Protein AF-0000000084685408 (afdb_homodimer)

Foldseek 3Di:
DFDQQAEALAFPPQCLVVLLVQQCPDPQAAEFPPAALVCLFDPVNVVVDSVVVSVSCVPPDPNRNYYHYHNSLQQPPNRPRRLVSCVVRPPAHQYEYEAELLLVQLLSVVVVCVLVVNDDDASQVCVVVPVSSQRSSLVLVRCVVVCVRRNLLRYHYAYSLQCVQPVLVVSVVVCVSSPNDDHGDGDDPPPPCVVPPPVPDCDVCVCVVVVPVVVVCCCCVPVPPVNVVVVCCVSPPVDRRDHDPVVVVVSQVVNQVSCVSVCVSPVWRDGSVCHSVGRNVD/DFDQQAEALAFPPQCLVVLLVQQCPDPQAAEFPPAALVCLFDPVNVVVDPVVVSVSCVPPDPNRNYYHYHNSLQQPPNRPRRLVSCVVRPPAHQYEYEAELLVVQLLSVVVVCVLVVNDVDASQVCVVVPVSSQRSSLVLVRCVVVCVRRNLLRYHYAYSLQCVQPVLVVSVVVCVSSPNDDHGDGDDPPPPCVVPPPVPPCDVCNCVVVVPVVVVCCCCPPCPPVNVVVVCCVSPPVDRRDHDPVVVVVSQVVNQVSCVSVCVSPVWRDGSVCHSVGRNVD

Organism: NCBI:txid1198232

Structure (mmCIF, N/CA/C/O backbone):
data_AF-0000000084685408-model_v1
#
loop_
_entity.id
_entity.type
_entity.pdbx_description
1 polymer Sulfotransferase
#
loop_
_atom_site.group_PDB
_atom_site.id
_atom_site.type_symbol
_atom_site.label_atom_id
_atom_site.label_alt_id
_atom_site.label_comp_id
_atom_site.label_asym_id
_atom_site.label_entity_id
_atom_site.label_seq_id
_atom_site.pdbx_PDB_ins_code
_atom_site.Cartn_x
_atom_site.Cartn_y
_atom_site.Cartn_z
_atom_site.occupancy
_atom_site.B_iso_or_equiv
_atom_site.auth_seq_id
_atom_site.auth_comp_id
_atom_site.auth_asym_id
_atom_site.auth_atom_id
_atom_site.pdbx_PDB_model_num
ATOM 1 N N . MET A 1 1 ? 19.922 28.922 11.461 1 48.78 1 MET A N 1
ATOM 2 C CA . MET A 1 1 ? 18.625 28.844 10.797 1 48.78 1 MET A CA 1
ATOM 3 C C . MET A 1 1 ? 17.703 27.875 11.531 1 48.78 1 MET A C 1
ATOM 5 O O . MET A 1 1 ? 18.141 26.828 12.008 1 48.78 1 MET A O 1
ATOM 9 N N . THR A 1 2 ? 16.547 28.453 11.984 1 66.81 2 THR A N 1
ATOM 10 C CA . THR A 1 2 ? 15.703 27.75 12.953 1 66.81 2 THR A CA 1
ATOM 11 C C . THR A 1 2 ? 15.07 26.516 12.32 1 66.81 2 THR A C 1
ATOM 13 O O . THR A 1 2 ? 14.594 26.562 11.18 1 66.81 2 THR A O 1
ATOM 16 N N . LYS A 1 3 ? 15.539 25.391 12.789 1 81.12 3 LYS A N 1
ATOM 17 C CA . LYS A 1 3 ? 14.922 24.125 12.422 1 81.12 3 LYS A CA 1
ATOM 18 C C . LYS A 1 3 ? 13.461 24.078 12.867 1 81.12 3 LYS A C 1
ATOM 20 O O . LYS A 1 3 ? 13.078 24.75 13.828 1 81.12 3 LYS A O 1
ATOM 25 N N . PRO A 1 4 ? 12.602 23.453 12.008 1 95 4 PRO A N 1
ATOM 26 C CA . PRO A 1 4 ? 12.867 22.562 10.875 1 95 4 PRO A CA 1
ATOM 27 C C . PRO A 1 4 ? 12.914 23.312 9.547 1 95 4 PRO A C 1
ATOM 29 O O . PRO A 1 4 ? 12.453 24.453 9.461 1 95 4 PRO A O 1
ATOM 32 N N . ASP A 1 5 ? 13.547 22.672 8.5 1 95.62 5 ASP A N 1
ATOM 33 C CA . ASP A 1 5 ? 13.562 23.203 7.145 1 95.62 5 ASP A CA 1
ATOM 34 C C . ASP A 1 5 ? 12.219 23 6.453 1 95.62 5 ASP A C 1
ATOM 36 O O . ASP A 1 5 ? 11.828 23.781 5.59 1 95.62 5 ASP A O 1
ATOM 40 N N . PHE A 1 6 ? 11.625 21.953 6.812 1 97.88 6 PHE A N 1
ATOM 41 C CA . PHE A 1 6 ? 10.312 21.672 6.246 1 97.88 6 PHE A CA 1
ATOM 42 C C . PHE A 1 6 ? 9.461 20.875 7.223 1 97.88 6 PHE A C 1
ATOM 44 O O . PHE A 1 6 ? 9.977 20.297 8.18 1 97.88 6 PHE A O 1
ATOM 51 N N . ILE A 1 7 ? 8.102 20.906 6.992 1 98.19 7 ILE A N 1
ATOM 52 C CA . ILE A 1 7 ? 7.156 20.188 7.844 1 98.19 7 ILE A CA 1
ATOM 53 C C . ILE A 1 7 ? 6.102 19.5 6.984 1 98.19 7 ILE A C 1
ATOM 55 O O . ILE A 1 7 ? 5.496 20.125 6.109 1 98.19 7 ILE A O 1
ATOM 59 N N . ILE A 1 8 ? 5.969 18.219 7.234 1 98.5 8 ILE A N 1
ATOM 60 C CA . ILE A 1 8 ? 4.797 17.531 6.719 1 98.5 8 ILE A CA 1
ATOM 61 C C . ILE A 1 8 ? 3.607 17.766 7.645 1 98.5 8 ILE A C 1
ATOM 63 O O . ILE A 1 8 ? 3.475 17.094 8.672 1 98.5 8 ILE A O 1
ATOM 67 N N . ILE A 1 9 ? 2.764 18.641 7.273 1 98.25 9 ILE A N 1
ATOM 68 C CA . ILE A 1 9 ? 1.59 18.953 8.078 1 98.25 9 ILE A CA 1
ATOM 69 C C . ILE A 1 9 ? 0.436 18.031 7.691 1 98.25 9 ILE A C 1
ATOM 71 O O . ILE A 1 9 ? -0.502 17.844 8.469 1 98.25 9 ILE A O 1
ATOM 75 N N . GLY A 1 10 ? 0.555 17.312 6.641 1 94.56 10 GLY A N 1
ATOM 76 C CA . GLY A 1 10 ? -0.332 16.375 5.973 1 94.56 10 GLY A CA 1
ATOM 77 C C . GLY A 1 10 ? -1.594 16.078 6.766 1 94.56 10 GLY A C 1
ATOM 78 O O . GLY A 1 10 ? -1.574 16.078 7.996 1 94.56 10 GLY A O 1
ATOM 79 N N . ALA A 1 11 ? -2.691 15.82 6.113 1 96.88 11 ALA A N 1
ATOM 80 C CA . ALA A 1 11 ? -3.92 15.352 6.746 1 96.88 11 ALA A CA 1
ATOM 81 C C . ALA A 1 11 ? -3.717 13.984 7.395 1 96.88 11 ALA A C 1
ATOM 83 O O . ALA A 1 11 ? -2.996 13.141 6.863 1 96.88 11 ALA A O 1
ATOM 84 N N . MET A 1 12 ? -4.328 13.82 8.617 1 95.44 12 MET A N 1
ATOM 85 C CA . MET A 1 12 ? -4.27 12.5 9.242 1 95.44 12 MET A CA 1
ATOM 86 C C . MET A 1 12 ? -4.859 11.438 8.328 1 95.44 12 MET A C 1
ATOM 88 O O . MET A 1 12 ? -5.766 11.719 7.539 1 95.44 12 MET A O 1
ATOM 92 N N . LYS A 1 13 ? -4.285 10.258 8.352 1 94.31 13 LYS A N 1
ATOM 93 C CA . LYS A 1 13 ? -4.723 9.062 7.625 1 94.31 13 LYS A CA 1
ATOM 94 C C . LYS A 1 13 ? -4.555 9.242 6.121 1 94.31 13 LYS A C 1
ATOM 96 O O . LYS A 1 13 ? -5.352 8.727 5.336 1 94.31 13 LYS A O 1
ATOM 101 N N . SER A 1 14 ? -3.596 9.984 5.68 1 95.56 14 SER A N 1
ATOM 102 C CA . SER A 1 14 ? -3.352 10.242 4.262 1 95.56 14 SER A CA 1
ATOM 103 C C . SER A 1 14 ? -1.945 9.82 3.857 1 95.56 14 SER A C 1
ATOM 105 O O . SER A 1 14 ? -1.301 10.484 3.043 1 95.56 14 SER A O 1
ATOM 107 N N . ALA A 1 15 ? -1.41 8.82 4.492 1 91.12 15 ALA A N 1
ATOM 108 C CA . ALA A 1 15 ? -0.127 8.211 4.148 1 91.12 15 ALA A CA 1
ATOM 109 C C . ALA A 1 15 ? 1.03 9.148 4.492 1 91.12 15 ALA A C 1
ATOM 111 O O . ALA A 1 15 ? 2.041 9.18 3.785 1 91.12 15 ALA A O 1
ATOM 112 N N . THR A 1 16 ? 0.883 9.922 5.453 1 94.56 16 THR A N 1
ATOM 113 C CA . THR A 1 16 ? 1.935 10.82 5.918 1 94.56 16 THR A CA 1
ATOM 114 C C . THR A 1 16 ? 3.115 10.031 6.473 1 94.56 16 THR A C 1
ATOM 116 O O . THR A 1 16 ? 4.27 10.422 6.293 1 94.56 16 THR A O 1
ATOM 119 N N . SER A 1 17 ? 2.812 8.898 7.094 1 92.31 17 SER A N 1
ATOM 120 C CA . SER A 1 17 ? 3.871 8.078 7.664 1 92.31 17 SER A CA 1
ATOM 121 C C . SER A 1 17 ? 4.746 7.469 6.57 1 92.31 17 SER A C 1
ATOM 123 O O . SER A 1 17 ? 5.965 7.363 6.734 1 92.31 17 SER A O 1
ATOM 125 N N . THR A 1 18 ? 4.062 7.137 5.523 1 90.75 18 THR A N 1
ATOM 126 C CA . THR A 1 18 ? 4.805 6.594 4.387 1 90.75 18 THR A CA 1
ATOM 127 C C . THR A 1 18 ? 5.773 7.633 3.832 1 90.75 18 THR A C 1
ATOM 129 O O . THR A 1 18 ? 6.953 7.34 3.625 1 90.75 18 THR A O 1
ATOM 132 N N . LEU A 1 19 ? 5.336 8.812 3.613 1 94.94 19 LEU A N 1
ATOM 133 C CA . LEU A 1 19 ? 6.188 9.867 3.082 1 94.94 19 LEU A CA 1
ATOM 134 C C . LEU A 1 19 ? 7.309 10.203 4.059 1 94.94 19 LEU A C 1
ATOM 136 O O . LEU A 1 19 ? 8.461 10.383 3.65 1 94.94 19 LEU A O 1
ATOM 140 N N . HIS A 1 20 ? 7.016 10.242 5.348 1 95.25 20 HIS A N 1
ATOM 141 C CA . HIS A 1 20 ? 8.016 10.477 6.387 1 95.25 20 HIS A CA 1
ATOM 142 C C . HIS A 1 20 ? 9.133 9.445 6.324 1 95.25 20 HIS A C 1
ATOM 144 O O . HIS A 1 20 ? 10.312 9.805 6.332 1 95.25 20 HIS A O 1
ATOM 150 N N . SER A 1 21 ? 8.727 8.227 6.254 1 91.81 21 SER A N 1
ATOM 151 C CA . SER A 1 21 ? 9.688 7.129 6.238 1 91.81 21 SER A CA 1
ATOM 152 C C . SER A 1 21 ? 10.555 7.172 4.984 1 91.81 21 SER A C 1
ATOM 154 O O . SER A 1 21 ? 11.766 6.922 5.047 1 91.81 21 SER A O 1
ATOM 156 N N . GLN A 1 22 ? 9.953 7.473 3.883 1 93.19 22 GLN A N 1
ATOM 157 C CA . GLN A 1 22 ? 10.688 7.527 2.623 1 93.19 22 GLN A CA 1
ATOM 158 C C . GLN A 1 22 ? 11.727 8.648 2.637 1 93.19 22 GLN A C 1
ATOM 160 O O . GLN A 1 22 ? 12.844 8.477 2.15 1 93.19 22 GLN A O 1
ATOM 165 N N . LEU A 1 23 ? 11.344 9.742 3.188 1 95.44 23 LEU A N 1
ATOM 166 C CA . LEU A 1 23 ? 12.273 10.859 3.285 1 95.44 23 LEU A CA 1
ATOM 167 C C . LEU A 1 23 ? 13.406 10.547 4.262 1 95.44 23 LEU A C 1
ATOM 169 O O . LEU A 1 23 ? 14.562 10.898 4.016 1 95.44 23 LEU A O 1
ATOM 173 N N . ALA A 1 24 ? 13.086 9.828 5.332 1 93 24 ALA A N 1
ATOM 174 C CA . ALA A 1 24 ? 14.07 9.453 6.344 1 93 24 ALA A CA 1
ATOM 175 C C . ALA A 1 24 ? 15.117 8.516 5.762 1 93 24 ALA A C 1
ATOM 177 O O . ALA A 1 24 ? 16.219 8.406 6.297 1 93 24 ALA A O 1
ATOM 178 N N . LEU A 1 25 ? 14.781 7.902 4.672 1 89.19 25 LEU A N 1
ATOM 179 C CA . LEU A 1 25 ? 15.68 6.93 4.055 1 89.19 25 LEU A CA 1
ATOM 180 C C . LEU A 1 25 ? 16.672 7.625 3.121 1 89.19 25 LEU A C 1
ATOM 182 O O . LEU A 1 25 ? 17.656 7.016 2.688 1 89.19 25 LEU A O 1
ATOM 186 N N . GLN A 1 26 ? 16.375 8.859 2.811 1 92.56 26 GLN A N 1
ATOM 187 C CA . GLN A 1 26 ? 17.25 9.586 1.896 1 92.56 26 GLN A CA 1
ATOM 188 C C . GLN A 1 26 ? 18.484 10.117 2.621 1 92.56 26 GLN A C 1
ATOM 190 O O . GLN A 1 26 ? 18.359 10.703 3.701 1 92.56 26 GLN A O 1
ATOM 195 N N . GLN A 1 27 ? 19.672 9.891 1.99 1 91.75 27 GLN A N 1
ATOM 196 C CA . GLN A 1 27 ? 20.891 10.469 2.559 1 91.75 27 GLN A CA 1
ATOM 197 C C . GLN A 1 27 ? 20.828 11.992 2.551 1 91.75 27 GLN A C 1
ATOM 199 O O . GLN A 1 27 ? 20.5 12.602 1.529 1 91.75 27 GLN A O 1
ATOM 204 N N . GLY A 1 28 ? 21.078 12.586 3.727 1 94.81 28 GLY A N 1
ATOM 205 C CA . GLY A 1 28 ? 21.109 14.039 3.789 1 94.81 28 GLY A CA 1
ATOM 206 C C . GLY A 1 28 ? 19.797 14.648 4.27 1 94.81 28 GLY A C 1
ATOM 207 O O . GLY A 1 28 ? 19.688 15.867 4.414 1 94.81 28 GLY A O 1
ATOM 208 N N . ILE A 1 29 ? 18.875 13.82 4.516 1 96.31 29 ILE A N 1
ATOM 209 C CA . ILE A 1 29 ? 17.609 14.281 5.102 1 96.31 29 ILE A CA 1
ATOM 210 C C . ILE A 1 29 ? 17.453 13.688 6.496 1 96.31 29 ILE A C 1
ATOM 212 O O . ILE A 1 29 ? 17.609 12.477 6.688 1 96.31 29 ILE A O 1
ATOM 216 N N . PHE A 1 30 ? 17.188 14.539 7.465 1 96.19 30 PHE A N 1
ATOM 217 C CA . PHE A 1 30 ? 16.938 14.117 8.836 1 96.19 30 PHE A CA 1
ATOM 218 C C . PHE A 1 30 ? 15.469 14.305 9.203 1 96.19 30 PHE A C 1
ATOM 220 O O . PHE A 1 30 ? 14.961 15.43 9.18 1 96.19 30 PHE A O 1
ATOM 227 N N . MET A 1 31 ? 14.828 13.227 9.461 1 95.75 31 MET A N 1
ATOM 228 C CA . MET A 1 31 ? 13.477 13.305 9.992 1 95.75 31 MET A CA 1
ATOM 229 C C . MET A 1 31 ? 13.469 13.086 11.5 1 95.75 31 MET A C 1
ATOM 231 O O . MET A 1 31 ? 14.008 12.094 11.992 1 95.75 31 MET A O 1
ATOM 235 N N . MET A 1 32 ? 12.844 13.977 12.141 1 90.56 32 MET A N 1
ATOM 236 C CA . MET A 1 32 ? 12.898 13.898 13.602 1 90.56 32 MET A CA 1
ATOM 237 C C . MET A 1 32 ? 12.164 12.672 14.109 1 90.56 32 MET A C 1
ATOM 239 O O . MET A 1 32 ? 11.273 12.148 13.438 1 90.56 32 MET A O 1
ATOM 243 N N . THR A 1 33 ? 12.594 12.188 15.227 1 84.19 33 THR A N 1
ATOM 244 C CA . THR A 1 33 ? 11.984 11.117 16.016 1 84.19 33 THR A CA 1
ATOM 245 C C . THR A 1 33 ? 11.719 11.578 17.438 1 84.19 33 THR A C 1
ATOM 247 O O . THR A 1 33 ? 12.523 12.305 18.031 1 84.19 33 THR A O 1
ATOM 250 N N . PRO A 1 34 ? 10.633 11.227 18 1 84.88 34 PRO A N 1
ATOM 251 C CA . PRO A 1 34 ? 9.477 10.516 17.438 1 84.88 34 PRO A CA 1
ATOM 252 C C . PRO A 1 34 ? 8.719 11.352 16.406 1 84.88 34 PRO A C 1
ATOM 254 O O . PRO A 1 34 ? 8.766 12.578 16.453 1 84.88 34 PRO A O 1
ATOM 257 N N . LYS A 1 35 ? 8.133 10.609 15.578 1 88.44 35 LYS A N 1
ATOM 258 C CA . LYS A 1 35 ? 7.227 11.305 14.672 1 88.44 35 LYS A CA 1
ATOM 259 C C . LYS A 1 35 ? 6.117 12.016 15.438 1 88.44 35 LYS A C 1
ATOM 261 O O . LYS A 1 35 ? 5.848 11.688 16.594 1 88.44 35 LYS A O 1
ATOM 266 N N . GLU A 1 36 ? 5.57 13.109 14.969 1 94.69 36 GLU A N 1
ATOM 267 C CA . GLU A 1 36 ? 4.414 13.852 15.469 1 94.69 36 GLU A CA 1
ATOM 268 C C . GLU A 1 36 ? 4.711 14.492 16.828 1 94.69 36 GLU A C 1
ATOM 270 O O . GLU A 1 36 ? 4.008 14.234 17.797 1 94.69 36 GLU A O 1
ATOM 275 N N . PRO A 1 37 ? 5.625 15.375 16.953 1 95.44 37 PRO A N 1
ATOM 276 C CA . PRO A 1 37 ? 5.816 16.125 18.188 1 95.44 37 PRO A CA 1
ATOM 277 C C . PRO A 1 37 ? 4.641 17.047 18.5 1 95.44 37 PRO A C 1
ATOM 279 O O . PRO A 1 37 ? 4.414 17.391 19.672 1 95.44 37 PRO A O 1
ATOM 282 N N . ASN A 1 38 ? 3.979 17.5 17.5 1 97.75 38 ASN A N 1
ATOM 283 C CA . ASN A 1 38 ? 2.801 18.359 17.656 1 97.75 38 ASN A CA 1
ATOM 284 C C . ASN A 1 38 ? 3.102 19.578 18.531 1 97.75 38 ASN A C 1
ATOM 286 O O . ASN A 1 38 ? 2.277 19.984 19.344 1 97.75 38 ASN A O 1
ATOM 290 N N . TYR A 1 39 ? 4.293 20.125 18.328 1 97.38 39 TYR A N 1
ATOM 291 C CA . TYR A 1 39 ? 4.758 21.234 19.156 1 97.38 39 TYR A CA 1
ATOM 292 C C . TYR A 1 39 ? 3.865 22.469 18.984 1 97.38 39 TYR A C 1
ATOM 294 O O . TYR A 1 39 ? 3.393 23.047 19.953 1 97.38 39 TYR A O 1
ATOM 302 N N . PHE A 1 40 ? 3.535 22.797 17.828 1 98.12 40 PHE A N 1
ATOM 303 C CA . PHE A 1 40 ? 2.855 24.062 17.562 1 98.12 40 PHE A CA 1
ATOM 304 C C . PHE A 1 40 ? 1.359 23.938 17.828 1 98.12 40 PHE A C 1
ATOM 306 O O . PHE A 1 40 ? 0.668 24.938 18 1 98.12 40 PHE A O 1
ATOM 313 N N . SER A 1 41 ? 0.874 22.703 17.828 1 98.56 41 SER A N 1
ATOM 314 C CA . SER A 1 41 ? -0.568 22.516 17.953 1 98.56 41 SER A CA 1
ATOM 315 C C . SER A 1 41 ? -0.972 22.297 19.406 1 98.56 41 SER A C 1
ATOM 317 O O . SER A 1 41 ? -1.914 22.906 19.906 1 98.56 41 SER A O 1
ATOM 319 N N . ASP A 1 42 ? -0.291 21.391 20.078 1 98.19 42 ASP A N 1
ATOM 320 C CA . ASP A 1 42 ? -0.726 20.938 21.391 1 98.19 42 ASP A CA 1
ATOM 321 C C . ASP A 1 42 ? -0.211 21.859 22.5 1 98.19 42 ASP A C 1
ATOM 323 O O . ASP A 1 42 ? 0.997 22.062 22.625 1 98.19 42 ASP A O 1
ATOM 327 N N . ASN A 1 43 ? -1.069 22.234 23.375 1 98 43 ASN A N 1
ATOM 328 C CA . ASN A 1 43 ? -0.714 23.141 24.453 1 98 43 ASN A CA 1
ATOM 329 C C . ASN A 1 43 ? 0.374 22.562 25.344 1 98 43 ASN A C 1
ATOM 331 O O . ASN A 1 43 ? 1.322 23.25 25.719 1 98 43 ASN A O 1
ATOM 335 N N . SER A 1 44 ? 0.184 21.344 25.656 1 97.5 44 SER A N 1
ATOM 336 C CA . SER A 1 44 ? 1.155 20.703 26.531 1 97.5 44 SER A CA 1
ATOM 337 C C . SER A 1 44 ? 2.537 20.656 25.891 1 97.5 44 SER A C 1
ATOM 339 O O . SER A 1 44 ? 3.545 20.906 26.562 1 97.5 44 SER A O 1
ATOM 341 N N . GLU A 1 45 ? 2.582 20.359 24.625 1 97.38 45 GLU A N 1
ATOM 342 C CA . GLU A 1 45 ? 3.852 20.281 23.922 1 97.38 45 GLU A CA 1
ATOM 343 C C . GLU A 1 45 ? 4.461 21.672 23.734 1 97.38 45 GLU A C 1
ATOM 345 O O . GLU A 1 45 ? 5.672 21.859 23.906 1 97.38 45 GLU A O 1
ATOM 350 N N . TYR A 1 46 ? 3.633 22.625 23.422 1 97.88 46 TYR A N 1
ATOM 351 C CA . TYR A 1 46 ? 4.117 23.984 23.297 1 97.88 46 TYR A CA 1
ATOM 352 C C . TYR A 1 46 ? 4.691 24.5 24.609 1 97.88 46 TYR A C 1
ATOM 354 O O . TYR A 1 46 ? 5.68 25.234 24.609 1 97.88 46 TYR A O 1
ATOM 362 N N . GLY A 1 47 ? 4.137 24.062 25.656 1 97.69 47 GLY A N 1
ATOM 363 C CA . GLY A 1 47 ? 4.574 24.453 26.984 1 97.69 47 GLY A CA 1
ATOM 364 C C . GLY A 1 47 ? 5.961 23.938 27.328 1 97.69 47 GLY A C 1
ATOM 365 O O . GLY A 1 47 ? 6.602 24.453 28.25 1 97.69 47 GLY A O 1
ATOM 366 N N . ARG A 1 48 ? 6.398 22.984 26.609 1 96.88 48 ARG A N 1
ATOM 367 C CA . ARG A 1 48 ? 7.73 22.453 26.859 1 96.88 48 ARG A CA 1
ATOM 368 C C . ARG A 1 48 ? 8.812 23.438 26.422 1 96.88 48 ARG A C 1
ATOM 370 O O . ARG A 1 48 ? 9.969 23.312 26.812 1 96.88 48 ARG A O 1
ATOM 377 N N . GLY A 1 49 ? 8.414 24.328 25.5 1 96.44 49 GLY A N 1
ATOM 378 C CA . GLY A 1 49 ? 9.312 25.422 25.156 1 96.44 49 GLY A CA 1
ATOM 379 C C . GLY A 1 49 ? 10.102 25.172 23.875 1 96.44 49 GLY A C 1
ATOM 380 O O . GLY A 1 49 ? 10.227 24.031 23.438 1 96.44 49 GLY A O 1
ATOM 381 N N . GLU A 1 50 ? 10.648 26.25 23.359 1 95 50 GLU A N 1
ATOM 382 C CA . GLU A 1 50 ? 11.359 26.219 22.094 1 95 50 GLU A CA 1
ATOM 383 C C . GLU A 1 50 ? 12.648 25.422 22.203 1 95 50 GLU A C 1
ATOM 385 O O . GLU A 1 50 ? 13.062 24.75 21.234 1 95 50 GLU A O 1
ATOM 390 N N . ASP A 1 51 ? 13.266 25.484 23.344 1 94.69 51 ASP A N 1
ATOM 391 C CA . ASP A 1 51 ? 14.492 24.719 23.547 1 94.69 51 ASP A CA 1
ATOM 392 C C . ASP A 1 51 ? 14.25 23.219 23.406 1 94.69 51 ASP A C 1
ATOM 394 O O . ASP A 1 51 ? 15.055 22.516 22.797 1 94.69 51 ASP A O 1
ATOM 398 N N . TRP A 1 52 ? 13.18 22.859 23.969 1 95.06 52 TRP A N 1
ATOM 399 C CA . TRP A 1 52 ? 12.812 21.453 23.844 1 95.06 52 TRP A CA 1
ATOM 400 C C . TRP A 1 52 ? 12.586 21.078 22.375 1 95.06 52 TRP A C 1
ATOM 402 O O . TRP A 1 52 ? 13.117 20.078 21.906 1 95.06 52 TRP A O 1
ATOM 412 N N . TYR A 1 53 ? 11.875 21.828 21.703 1 95.38 53 TYR A N 1
ATOM 413 C CA . TYR A 1 53 ? 11.57 21.562 20.297 1 95.38 53 TYR A CA 1
ATOM 414 C C . TYR A 1 53 ? 12.844 21.531 19.453 1 95.38 53 TYR A C 1
ATOM 416 O O . TYR A 1 53 ? 13.031 20.609 18.641 1 95.38 53 TYR A O 1
ATOM 424 N N . SER A 1 54 ? 13.711 22.438 19.719 1 93.56 54 SER A N 1
ATOM 425 C CA . SER A 1 54 ? 14.977 22.516 18.984 1 93.56 54 SER A CA 1
ATOM 426 C C . SER A 1 54 ? 15.828 21.281 19.25 1 93.56 54 SER A C 1
ATOM 428 O O . SER A 1 54 ? 16.562 20.828 18.359 1 93.56 54 SER A O 1
ATOM 430 N N . SER A 1 55 ? 15.703 20.734 20.391 1 93.56 55 SER A N 1
ATOM 431 C CA . SER A 1 55 ? 16.531 19.594 20.797 1 93.56 55 SER A CA 1
ATOM 432 C C . SER A 1 55 ? 16.141 18.344 20.016 1 93.56 55 SER A C 1
ATOM 434 O O . SER A 1 55 ? 16.922 17.391 19.938 1 93.56 55 SER A O 1
ATOM 436 N N . LEU A 1 56 ? 14.977 18.359 19.438 1 94.19 56 LEU A N 1
ATOM 437 C CA . LEU A 1 56 ? 14.516 17.203 18.656 1 94.19 56 LEU A CA 1
ATOM 438 C C . LEU A 1 56 ? 15.328 17.047 17.375 1 94.19 56 LEU A C 1
ATOM 440 O O . LEU A 1 56 ? 15.289 16 16.734 1 94.19 56 LEU A O 1
ATOM 444 N N . PHE A 1 57 ? 16.141 18.031 17.047 1 94.44 57 PHE A N 1
ATOM 445 C CA . PHE A 1 57 ? 16.906 18.016 15.797 1 94.44 57 PHE A CA 1
ATOM 446 C C . PHE A 1 57 ? 18.391 17.906 16.078 1 94.44 57 PHE A C 1
ATOM 448 O O . PHE A 1 57 ? 19.219 18.031 15.156 1 94.44 57 PHE A O 1
ATOM 455 N N . THR A 1 58 ? 18.766 17.656 17.281 1 91.94 58 THR A N 1
ATOM 456 C CA . THR A 1 58 ? 20.156 17.703 17.703 1 91.94 58 THR A CA 1
ATOM 457 C C . THR A 1 58 ? 20.969 16.594 17.031 1 91.94 58 THR A C 1
ATOM 459 O O . THR A 1 58 ? 22.156 16.766 16.766 1 91.94 58 THR A O 1
ATOM 462 N N . ASP A 1 59 ? 20.281 15.5 16.656 1 92.12 59 ASP A N 1
ATOM 463 C CA . ASP A 1 59 ? 21 14.359 16.094 1 92.12 59 ASP A CA 1
ATOM 464 C C . ASP A 1 59 ? 21.203 14.531 14.586 1 92.12 59 ASP A C 1
ATOM 466 O O . ASP A 1 59 ? 21.859 13.695 13.953 1 92.12 59 ASP A O 1
ATOM 470 N N . ALA A 1 60 ? 20.672 15.578 14.055 1 94 60 ALA A N 1
ATOM 471 C CA . ALA A 1 60 ? 20.875 15.828 12.633 1 94 60 ALA A CA 1
ATOM 472 C C . ALA A 1 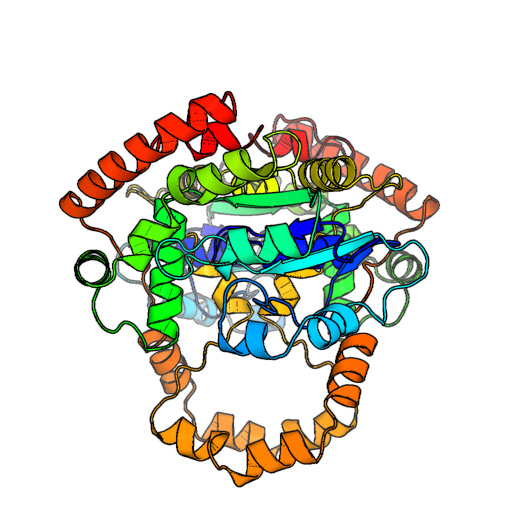60 ? 22.344 16.125 12.328 1 94 60 ALA A C 1
ATOM 474 O O . ALA A 1 60 ? 23.031 16.766 13.117 1 94 60 ALA A O 1
ATOM 475 N N . LYS A 1 61 ? 22.844 15.539 11.203 1 93.38 61 LYS A N 1
ATOM 476 C CA . LYS A 1 61 ? 24.188 15.867 10.734 1 93.38 61 LYS A CA 1
ATOM 477 C C . LYS A 1 61 ? 24.234 17.297 10.195 1 93.38 61 LYS A C 1
ATOM 479 O O . LYS A 1 61 ? 23.203 17.875 9.852 1 93.38 61 LYS A O 1
ATOM 484 N N . PRO A 1 62 ? 25.578 17.672 10.102 1 91.12 62 PRO A N 1
ATOM 485 C CA . PRO A 1 62 ? 25.703 18.984 9.492 1 91.12 62 PRO A CA 1
ATOM 486 C C . PRO A 1 62 ? 25.188 19.047 8.062 1 91.12 62 PRO A C 1
ATOM 488 O O . PRO A 1 62 ? 25.391 18.109 7.285 1 91.12 62 PRO A O 1
ATOM 491 N N . HIS A 1 63 ? 24.359 19.859 7.703 1 91.62 63 HIS A N 1
ATOM 492 C CA . HIS A 1 63 ? 23.875 20.156 6.359 1 91.62 63 HIS A CA 1
ATOM 493 C C . HIS A 1 63 ? 22.625 19.344 6.031 1 91.62 63 HIS A C 1
ATOM 495 O O . HIS A 1 63 ? 22.109 19.422 4.918 1 91.62 63 HIS A O 1
ATOM 501 N N . ASP A 1 64 ? 22.266 18.438 6.957 1 95.88 64 ASP A N 1
ATOM 502 C CA . ASP A 1 64 ? 21.016 17.719 6.727 1 95.88 64 ASP A CA 1
ATOM 503 C C . ASP A 1 64 ? 19.844 18.703 6.543 1 95.88 64 ASP A C 1
ATOM 505 O O . ASP A 1 64 ? 19.766 19.719 7.234 1 95.88 64 ASP A O 1
ATOM 509 N N . ILE A 1 65 ? 19.078 18.406 5.602 1 96.69 65 ILE A N 1
ATOM 510 C CA . ILE A 1 65 ? 17.766 19.047 5.562 1 96.69 65 ILE A CA 1
ATOM 511 C C . ILE A 1 65 ? 16.844 18.422 6.617 1 96.69 65 ILE A C 1
ATOM 513 O O . ILE A 1 65 ? 16.594 17.219 6.59 1 96.69 65 ILE A O 1
ATOM 517 N N . CYS A 1 66 ? 16.359 19.172 7.566 1 96.56 66 CYS A N 1
ATOM 518 C CA . CYS A 1 66 ? 15.664 18.656 8.734 1 96.56 66 CYS A CA 1
ATOM 519 C C . CYS A 1 66 ? 14.156 18.812 8.578 1 96.56 66 CYS A C 1
ATOM 521 O O . CYS A 1 66 ? 13.664 19.906 8.281 1 96.56 66 CYS A O 1
ATOM 523 N N . GLY A 1 67 ? 13.461 17.719 8.797 1 97.38 67 GLY A N 1
ATOM 524 C CA . GLY A 1 67 ? 12.008 17.734 8.648 1 97.38 67 GLY A CA 1
ATOM 525 C C . GLY A 1 67 ? 11.273 17.219 9.867 1 97.38 67 GLY A C 1
ATOM 526 O O . GLY A 1 67 ? 11.844 16.469 10.664 1 97.38 67 GLY A O 1
ATOM 527 N N . GLU A 1 68 ? 10.031 17.656 9.961 1 96.94 68 GLU A N 1
ATOM 528 C CA . GLU A 1 68 ? 9.055 17.203 10.945 1 96.94 68 GLU A CA 1
ATOM 529 C C . GLU A 1 68 ? 7.773 16.719 10.266 1 96.94 68 GLU A C 1
ATOM 531 O O . GLU A 1 68 ? 7.445 17.172 9.164 1 96.94 68 GLU A O 1
ATOM 536 N N . SER A 1 69 ? 7.156 15.75 10.898 1 97.44 69 SER A N 1
ATOM 537 C CA . SER A 1 69 ? 5.793 15.398 10.508 1 97.44 69 SER A CA 1
ATOM 538 C C . SER A 1 69 ? 4.836 15.508 11.688 1 97.44 69 SER A C 1
ATOM 540 O O . SER A 1 69 ? 5.035 14.859 12.719 1 97.44 69 SER A O 1
ATOM 542 N N . SER A 1 70 ? 3.791 16.344 11.547 1 98.06 70 SER A N 1
ATOM 543 C CA . SER A 1 70 ? 2.758 16.469 12.562 1 98.06 70 SER A CA 1
ATOM 544 C C . SER A 1 70 ? 1.393 16.734 11.938 1 98.06 70 SER A C 1
ATOM 546 O O . SER A 1 70 ? 1.12 17.844 11.477 1 98.06 70 SER A O 1
ATOM 548 N N . THR A 1 71 ? 0.479 15.773 12.031 1 97.69 71 THR A N 1
ATOM 549 C CA . THR A 1 71 ? -0.809 15.891 11.359 1 97.69 71 THR A CA 1
ATOM 550 C C . THR A 1 71 ? -1.769 16.75 12.172 1 97.69 71 THR A C 1
ATOM 552 O O . THR A 1 71 ? -2.785 17.219 11.656 1 97.69 71 THR A O 1
ATOM 555 N N . HIS A 1 72 ? -1.482 17.062 13.414 1 98.44 72 HIS A N 1
ATOM 556 C CA . HIS A 1 72 ? -2.32 17.938 14.219 1 98.44 72 HIS A CA 1
ATOM 557 C C . HIS A 1 72 ? -2.316 19.359 13.664 1 98.44 72 HIS A C 1
ATOM 559 O O . HIS A 1 72 ? -3.16 20.172 14.031 1 98.44 72 HIS A O 1
ATOM 565 N N . TYR A 1 73 ? -1.436 19.609 12.836 1 98.69 73 TYR A N 1
ATOM 566 C CA . TYR A 1 73 ? -1.231 20.969 12.367 1 98.69 73 TYR A CA 1
ATOM 567 C C . TYR A 1 73 ? -2.305 21.375 11.359 1 98.69 73 TYR A C 1
ATOM 569 O O . TYR A 1 73 ? -2.418 22.547 11 1 98.69 73 TYR A O 1
ATOM 577 N N . THR A 1 74 ? -3.125 20.406 10.922 1 98.56 74 THR A N 1
ATOM 578 C CA . THR A 1 74 ? -4.223 20.719 10.016 1 98.56 74 THR A CA 1
ATOM 579 C C . THR A 1 74 ? -5.531 20.109 10.523 1 98.56 74 THR A C 1
ATOM 581 O O . THR A 1 74 ? -6.238 19.438 9.773 1 98.56 74 THR A O 1
ATOM 584 N N . LYS A 1 75 ? -5.816 20.484 11.719 1 98.56 75 LYS A N 1
ATOM 585 C CA . LYS A 1 75 ? -7.008 19.984 12.391 1 98.56 75 LYS A CA 1
ATOM 586 C C . LYS A 1 75 ? -7.848 21.125 12.953 1 98.56 75 LYS A C 1
ATOM 588 O O . LYS A 1 75 ? -8.312 21.062 14.086 1 98.56 75 LYS A O 1
ATOM 593 N N . LEU A 1 76 ? -7.949 22.125 12.141 1 97.88 76 LEU A N 1
ATOM 594 C CA . LEU A 1 76 ? -8.938 23.125 12.523 1 97.88 76 LEU A CA 1
ATOM 595 C C . LEU A 1 76 ? -10.328 22.5 12.648 1 97.88 76 LEU A C 1
ATOM 597 O O . LEU A 1 76 ? -10.688 21.625 11.859 1 97.88 76 LEU A O 1
ATOM 601 N N . PRO A 1 77 ? -11.172 22.906 13.625 1 97.69 77 PRO A N 1
ATOM 602 C CA . PRO A 1 77 ? -10.938 24.031 14.539 1 97.69 77 PRO A CA 1
ATOM 603 C C . PRO A 1 77 ? -10.258 23.609 15.836 1 97.69 77 PRO A C 1
ATOM 605 O O . PRO A 1 77 ? -10.016 24.438 16.719 1 97.69 77 PRO A O 1
ATOM 608 N N . ASP A 1 78 ? -9.82 22.422 15.961 1 97.69 78 ASP A N 1
ATOM 609 C CA . ASP A 1 78 ? -9.414 21.844 17.234 1 97.69 78 ASP A CA 1
ATOM 610 C C . ASP A 1 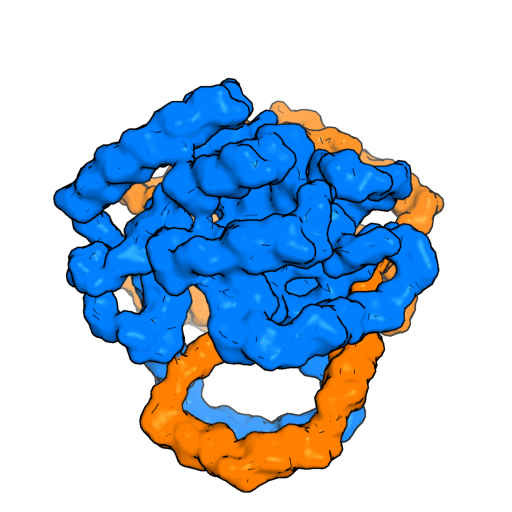78 ? -8.102 22.469 17.719 1 97.69 78 ASP A C 1
ATOM 612 O O . ASP A 1 78 ? -7.863 22.562 18.922 1 97.69 78 ASP A O 1
ATOM 616 N N . TYR A 1 79 ? -7.262 22.844 16.812 1 98.31 79 TYR A N 1
ATOM 617 C CA . TYR A 1 79 ? -5.965 23.406 17.156 1 98.31 79 TYR A CA 1
ATOM 618 C C . TYR A 1 79 ? -5.781 24.781 16.5 1 98.31 79 TYR A C 1
ATOM 620 O O . TYR A 1 79 ? -4.922 24.938 15.633 1 98.31 79 TYR A O 1
ATOM 628 N N . PRO A 1 80 ? -6.406 25.75 17.016 1 97.75 80 PRO A N 1
ATOM 629 C CA . PRO A 1 80 ? -6.496 27.031 16.328 1 97.75 80 PRO A CA 1
ATOM 630 C C . PRO A 1 80 ? -5.219 27.859 16.453 1 97.75 80 PRO A C 1
ATOM 632 O O . PRO A 1 80 ? -5.02 28.812 15.703 1 97.75 80 PRO A O 1
ATOM 635 N N . LEU A 1 81 ? -4.316 27.516 17.344 1 98.31 81 LEU A N 1
ATOM 636 C CA . LEU A 1 81 ? -3.16 28.359 17.594 1 98.31 81 LEU A CA 1
ATOM 637 C C . LEU A 1 81 ? -1.952 27.891 16.797 1 98.31 81 LEU A C 1
ATOM 639 O O . LEU A 1 81 ? -0.894 28.531 16.828 1 98.31 81 LEU A O 1
ATOM 643 N N . THR A 1 82 ? -2.062 26.828 16.109 1 98.5 82 THR A N 1
ATOM 644 C CA . THR A 1 82 ? -0.958 26.141 15.445 1 98.5 82 THR A CA 1
ATOM 645 C C . THR A 1 82 ? -0.183 27.109 14.547 1 98.5 82 THR A C 1
ATOM 647 O O . THR A 1 82 ? 1.036 27.234 14.672 1 98.5 82 THR A O 1
ATOM 650 N N . ILE A 1 83 ? -0.827 27.812 13.703 1 97.81 83 ILE A N 1
ATOM 651 C CA . ILE A 1 83 ? -0.187 28.625 12.672 1 97.81 83 ILE A CA 1
ATOM 652 C C . ILE A 1 83 ? 0.483 29.844 13.312 1 97.81 83 ILE A C 1
ATOM 654 O O . ILE A 1 83 ? 1.609 30.188 12.961 1 97.81 83 ILE A O 1
ATOM 658 N N . GLU A 1 84 ? -0.203 30.422 14.258 1 97 84 GLU A N 1
ATOM 659 C CA . GLU A 1 84 ? 0.371 31.562 14.984 1 97 84 GLU A CA 1
ATOM 660 C C . GLU A 1 84 ? 1.672 31.156 15.68 1 97 84 GLU A C 1
ATOM 662 O O . GLU A 1 84 ? 2.67 31.875 15.586 1 97 84 GLU A O 1
ATOM 667 N N . ARG A 1 85 ? 1.632 30.062 16.312 1 97.56 85 ARG A N 1
ATOM 668 C CA . ARG A 1 85 ? 2.805 29.578 17.031 1 97.56 85 ARG A CA 1
ATOM 669 C C . ARG A 1 85 ? 3.928 29.219 16.062 1 97.56 85 ARG A C 1
ATOM 671 O O . ARG A 1 85 ? 5.094 29.531 16.312 1 97.56 85 ARG A O 1
ATOM 678 N N . MET A 1 86 ? 3.586 28.625 14.984 1 97.25 86 MET A N 1
ATOM 679 C CA . MET A 1 86 ? 4.57 28.25 13.969 1 97.25 86 MET A CA 1
ATOM 680 C C . MET A 1 86 ? 5.23 29.5 13.383 1 97.25 86 MET A C 1
ATOM 682 O O . MET A 1 86 ? 6.449 29.547 13.227 1 97.25 86 MET A O 1
ATOM 686 N N . ALA A 1 87 ? 4.434 30.516 13.086 1 95.56 87 ALA A N 1
ATOM 687 C CA . ALA A 1 87 ? 4.918 31.734 12.453 1 95.56 87 ALA A CA 1
ATOM 688 C C . ALA A 1 87 ? 5.906 32.469 13.359 1 95.56 87 ALA A C 1
ATOM 690 O O . ALA A 1 87 ? 6.781 33.188 12.883 1 95.56 87 ALA A O 1
ATOM 691 N N . LYS A 1 88 ? 5.816 32.25 14.625 1 94 88 LYS A N 1
ATOM 692 C CA . LYS A 1 88 ? 6.723 32.875 15.586 1 94 88 LYS A CA 1
ATOM 693 C C . LYS A 1 88 ? 8.078 32.156 15.602 1 94 88 LYS A C 1
ATOM 695 O O . LYS A 1 88 ? 9.086 32.75 15.977 1 94 88 LYS A O 1
ATOM 700 N N . CYS A 1 89 ? 7.996 31 15.195 1 91.69 89 CYS A N 1
ATOM 701 C CA . CYS A 1 89 ? 9.18 30.172 15.398 1 91.69 89 CYS A CA 1
ATOM 702 C C . CYS A 1 89 ? 9.922 29.953 14.086 1 91.69 89 CYS A C 1
ATOM 704 O O . CYS A 1 89 ? 11.148 29.859 14.062 1 91.69 89 CYS A O 1
ATOM 706 N N . VAL A 1 90 ? 9.156 29.781 13.109 1 89.69 90 VAL A N 1
ATOM 707 C CA . VAL A 1 90 ? 9.742 29.438 11.82 1 89.69 90 VAL A CA 1
ATOM 708 C C . VAL A 1 90 ? 9.391 30.5 10.789 1 89.69 90 VAL A C 1
ATOM 710 O O . VAL A 1 90 ? 8.211 30.781 10.555 1 89.69 90 VAL A O 1
ATOM 713 N N . GLU A 1 91 ? 10.312 31.094 10.148 1 83.44 91 GLU A N 1
ATOM 714 C CA . GLU A 1 91 ? 10.07 32.219 9.258 1 83.44 91 GLU A CA 1
ATOM 715 C C . GLU A 1 91 ? 9.477 31.766 7.93 1 83.44 91 GLU A C 1
ATOM 717 O O . GLU A 1 91 ? 8.453 32.281 7.488 1 83.44 91 GLU A O 1
ATOM 722 N N . SER A 1 92 ? 10.094 30.859 7.238 1 87.75 92 SER A N 1
ATOM 723 C CA . SER A 1 92 ? 9.633 30.422 5.922 1 87.75 92 SER A CA 1
ATOM 724 C C . SER A 1 92 ? 9.719 28.906 5.781 1 87.75 92 SER A C 1
ATOM 726 O O . SER A 1 92 ? 10.484 28.391 4.957 1 87.75 92 SER A O 1
ATOM 728 N N . PRO A 1 93 ? 8.781 28.328 6.473 1 92.44 93 PRO A N 1
ATOM 729 C CA . PRO A 1 93 ? 8.852 26.875 6.379 1 92.44 93 PRO A CA 1
ATOM 730 C C . PRO A 1 93 ? 8.32 26.344 5.047 1 92.44 93 PRO A C 1
ATOM 732 O O . PRO A 1 93 ? 7.398 26.922 4.469 1 92.44 93 PRO A O 1
ATOM 735 N N . LYS A 1 94 ? 9 25.328 4.516 1 97.81 94 LYS A N 1
ATOM 736 C CA . LYS A 1 94 ? 8.383 24.531 3.451 1 97.81 94 LYS A CA 1
ATOM 737 C C . LYS A 1 94 ? 7.379 23.531 4.02 1 97.81 94 LYS A C 1
ATOM 739 O O . LYS A 1 94 ? 7.742 22.672 4.82 1 97.81 94 LYS A O 1
ATOM 744 N N . LEU A 1 95 ? 6.129 23.688 3.584 1 98.56 95 LEU A N 1
ATOM 745 C CA . LEU A 1 95 ? 5.043 22.906 4.152 1 98.56 95 LEU A CA 1
ATOM 746 C C . LEU A 1 95 ? 4.496 21.922 3.125 1 98.56 95 LEU A C 1
ATOM 748 O O . LEU A 1 95 ? 4.168 22.297 2.002 1 98.56 95 LEU A O 1
ATOM 752 N N . ILE A 1 96 ? 4.461 20.672 3.51 1 98.62 96 ILE A N 1
ATOM 753 C CA . ILE A 1 96 ? 3.934 19.625 2.637 1 98.62 96 ILE A CA 1
ATOM 754 C C . ILE A 1 96 ? 2.596 19.125 3.178 1 98.62 96 ILE A C 1
ATOM 756 O O . ILE A 1 96 ? 2.506 18.703 4.332 1 98.62 96 ILE A O 1
ATOM 760 N N . TYR A 1 97 ? 1.603 19.188 2.385 1 98.31 97 TYR A N 1
ATOM 761 C CA . TYR A 1 97 ? 0.266 18.766 2.791 1 98.31 97 TYR A CA 1
ATOM 762 C C . TYR A 1 97 ? -0.209 17.578 1.959 1 98.31 97 TYR A C 1
ATOM 764 O O . TYR A 1 97 ? -0.637 17.75 0.814 1 98.31 97 TYR A O 1
ATOM 772 N N . VAL A 1 98 ? -0.225 16.422 2.541 1 97.94 98 VAL A N 1
ATOM 773 C CA . VAL A 1 98 ? -0.666 15.195 1.883 1 97.94 98 VAL A CA 1
ATOM 774 C C . VAL A 1 98 ? -2.164 15 2.104 1 97.94 98 VAL A C 1
ATOM 776 O O . VAL A 1 98 ? -2.641 15.047 3.238 1 97.94 98 VAL A O 1
ATOM 779 N N . MET A 1 99 ? -2.854 14.797 0.976 1 97.5 99 MET A N 1
ATOM 780 C CA . MET A 1 99 ? -4.301 14.617 0.996 1 97.5 99 MET A CA 1
ATOM 781 C C . MET A 1 99 ? -4.699 13.297 0.345 1 97.5 99 MET A C 1
ATOM 783 O O . MET A 1 99 ? -3.906 12.703 -0.385 1 97.5 99 MET A O 1
ATOM 787 N N . ARG A 1 100 ? -5.859 12.859 0.679 1 96.31 100 ARG A N 1
ATOM 788 C CA . ARG A 1 100 ? -6.488 11.719 0.013 1 96.31 100 ARG A CA 1
ATOM 789 C C . ARG A 1 100 ? -7.973 11.977 -0.229 1 96.31 100 ARG A C 1
ATOM 791 O O . ARG A 1 100 ? -8.508 13.008 0.199 1 96.31 100 ARG A O 1
ATOM 798 N N . HIS A 1 101 ? -8.633 11.094 -1.005 1 95.94 101 HIS A N 1
ATOM 799 C CA . HIS A 1 101 ? -10.07 11.258 -1.188 1 95.94 101 HIS A CA 1
ATOM 800 C C . HIS A 1 101 ? -10.766 11.539 0.139 1 95.94 101 HIS A C 1
ATOM 802 O O . HIS A 1 101 ? -10.617 10.773 1.097 1 95.94 101 HIS A O 1
ATOM 808 N N . PRO A 1 102 ? -11.523 12.602 0.157 1 97.88 102 PRO A N 1
ATOM 809 C CA . PRO A 1 102 ? -11.984 13.07 1.465 1 97.88 102 PRO A CA 1
ATOM 810 C C . PRO A 1 102 ? -12.891 12.062 2.166 1 97.88 102 PRO A C 1
ATOM 812 O O . PRO A 1 102 ? -12.859 11.945 3.393 1 97.88 102 PRO A O 1
ATOM 815 N N . ILE A 1 103 ? -13.688 11.367 1.447 1 96.44 103 ILE A N 1
ATOM 816 C CA . ILE A 1 103 ? -14.555 10.367 2.049 1 96.44 103 ILE A CA 1
ATOM 817 C C . ILE A 1 103 ? -13.719 9.188 2.549 1 96.44 103 ILE A C 1
ATOM 819 O O . ILE A 1 103 ? -13.945 8.68 3.648 1 96.44 103 ILE A O 1
ATOM 823 N N . ASP A 1 104 ? -12.781 8.812 1.741 1 93.56 104 ASP A N 1
ATOM 824 C CA . ASP A 1 104 ? -11.898 7.742 2.176 1 93.56 104 ASP A CA 1
ATOM 825 C C . ASP A 1 104 ? -11.156 8.133 3.455 1 93.56 104 ASP A C 1
ATOM 827 O O . ASP A 1 104 ? -10.961 7.297 4.34 1 93.56 104 ASP A O 1
ATOM 831 N N . ARG A 1 105 ? -10.703 9.32 3.52 1 96.38 105 ARG A N 1
ATOM 832 C CA . ARG A 1 105 ? -10.016 9.797 4.715 1 96.38 105 ARG A CA 1
ATOM 833 C C . ARG A 1 105 ? -10.93 9.727 5.938 1 96.38 105 ARG A C 1
ATOM 8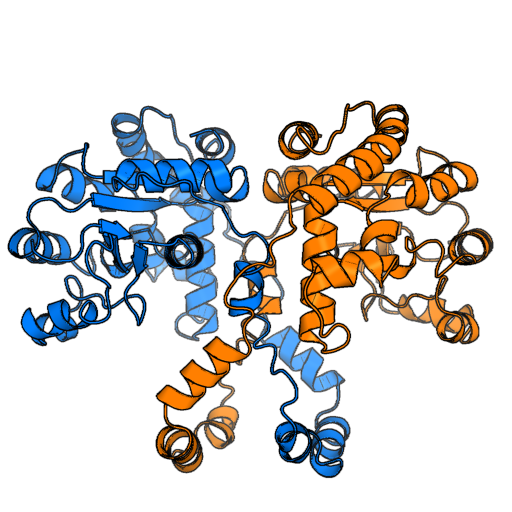35 O O . ARG A 1 105 ? -10.5 9.297 7.008 1 96.38 105 ARG A O 1
ATOM 842 N N . LEU A 1 106 ? -12.102 10.164 5.738 1 97.19 106 LEU A N 1
ATOM 843 C CA . LEU A 1 106 ? -13.094 10.125 6.809 1 97.19 106 LEU A CA 1
ATOM 844 C C . LEU A 1 106 ? -13.312 8.695 7.289 1 97.19 106 LEU A C 1
ATOM 846 O O . LEU A 1 106 ? -13.312 8.438 8.492 1 97.19 106 LEU A O 1
ATOM 850 N N . VAL A 1 107 ? -13.453 7.801 6.402 1 94 107 VAL A N 1
ATOM 851 C CA . VAL A 1 107 ? -13.688 6.398 6.734 1 94 107 VAL A CA 1
ATOM 852 C C . VAL A 1 107 ? -12.484 5.836 7.48 1 94 107 VAL A C 1
ATOM 854 O O . VAL A 1 107 ? -12.633 5.145 8.492 1 94 107 VAL A O 1
ATOM 857 N N . SER A 1 108 ? -11.328 6.113 6.984 1 92.38 108 SER A N 1
ATOM 858 C CA . SER A 1 108 ? -10.102 5.676 7.641 1 92.38 108 SER A CA 1
ATOM 859 C C . SER A 1 108 ? -10.016 6.207 9.07 1 92.38 108 SER A C 1
ATOM 861 O O . SER A 1 108 ? -9.586 5.5 9.977 1 92.38 108 SER A O 1
ATOM 863 N N . HIS A 1 109 ? -10.391 7.398 9.203 1 95.62 109 HIS A N 1
ATOM 864 C CA . HIS A 1 109 ? -10.391 8 10.531 1 95.62 109 HIS A CA 1
ATOM 865 C C . HIS A 1 109 ? -11.391 7.305 11.453 1 95.62 109 HIS A C 1
ATOM 867 O O . HIS A 1 109 ? -11.078 7.012 12.609 1 95.62 109 HIS A O 1
ATOM 873 N N . TYR A 1 110 ? -12.586 7.012 10.945 1 96 110 TYR A N 1
ATOM 874 C CA . TYR A 1 110 ? -13.602 6.285 11.711 1 96 110 TYR A CA 1
ATOM 875 C C . TYR A 1 110 ? -13.062 4.934 12.172 1 96 110 TYR A C 1
ATOM 877 O O . TYR A 1 110 ? -13.18 4.59 13.352 1 96 110 TYR A O 1
ATOM 885 N N . ILE A 1 111 ? -12.469 4.25 11.273 1 90.06 111 ILE A N 1
ATOM 886 C CA . ILE A 1 111 ? -11.93 2.932 11.578 1 90.06 111 ILE A CA 1
ATOM 887 C C . ILE A 1 111 ? -10.859 3.051 12.656 1 90.06 111 ILE A C 1
ATOM 889 O O . ILE A 1 111 ? -10.828 2.254 13.602 1 90.06 111 ILE A O 1
ATOM 893 N N . HIS A 1 112 ? -10.031 4.031 12.531 1 90.25 112 HIS A N 1
ATOM 894 C CA . HIS A 1 112 ? -8.977 4.273 13.516 1 90.25 112 HIS A CA 1
ATOM 895 C C . HIS A 1 112 ? -9.562 4.523 14.898 1 90.25 112 HIS A C 1
ATOM 897 O O . HIS A 1 112 ? -9.156 3.885 15.875 1 90.25 112 HIS A O 1
ATOM 903 N N . LEU A 1 113 ? -10.523 5.367 14.984 1 92.38 113 LEU A N 1
ATOM 904 C CA . LEU A 1 113 ? -11.125 5.695 16.266 1 92.38 113 LEU A CA 1
ATOM 905 C C . LEU A 1 113 ? -11.922 4.516 16.812 1 92.38 113 LEU A C 1
ATOM 907 O O . LEU A 1 113 ? -11.953 4.285 18.031 1 92.38 113 LEU A O 1
ATOM 911 N N . TRP A 1 114 ? -12.547 3.877 15.906 1 89.88 114 TRP A N 1
ATOM 912 C CA . TRP A 1 114 ? -13.281 2.672 16.297 1 89.88 114 TRP A CA 1
ATOM 913 C C . TRP A 1 114 ? -12.328 1.621 16.859 1 89.88 114 TRP A C 1
ATOM 915 O O . TRP A 1 114 ? -12.594 1.047 17.922 1 89.88 114 TRP A O 1
ATOM 925 N N . SER A 1 115 ? -11.234 1.412 16.219 1 83.56 115 SER A N 1
ATOM 926 C CA . SER A 1 115 ? -10.25 0.426 16.656 1 83.56 115 SER A CA 1
ATOM 927 C C . SER A 1 115 ? -9.664 0.783 18.016 1 83.56 115 SER A C 1
ATOM 929 O O . SER A 1 115 ? -9.219 -0.097 18.75 1 83.56 115 SER A O 1
ATOM 931 N N . GLN A 1 116 ? -9.664 2.045 18.375 1 84.56 116 GLN A N 1
ATOM 932 C CA . GLN A 1 116 ? -9.164 2.518 19.656 1 84.56 116 GLN A CA 1
ATOM 933 C C . GLN A 1 116 ? -10.289 2.572 20.703 1 84.56 116 GLN A C 1
ATOM 935 O O . GLN A 1 116 ? -10.086 3.062 21.812 1 84.56 116 GLN A O 1
ATOM 940 N N . ASN A 1 117 ? -11.352 2.152 20.297 1 88.81 117 ASN A N 1
ATOM 941 C CA . ASN A 1 117 ? -12.539 2.096 21.141 1 88.81 117 ASN A CA 1
ATOM 942 C C . ASN A 1 117 ? -13 3.49 21.562 1 88.81 117 ASN A C 1
ATOM 944 O O . ASN A 1 117 ? -13.578 3.662 22.641 1 88.81 117 ASN A O 1
ATOM 948 N N . ILE A 1 118 ? -12.688 4.449 20.844 1 90.44 118 ILE A N 1
ATOM 949 C CA . ILE A 1 118 ? -13.141 5.816 21.078 1 90.44 118 ILE A CA 1
ATOM 950 C C . ILE A 1 118 ? -14.547 6 20.516 1 90.44 118 ILE A C 1
ATOM 952 O O . ILE A 1 118 ? -15.414 6.59 21.156 1 90.44 118 ILE A O 1
ATOM 956 N N . ILE A 1 119 ? -14.766 5.523 19.312 1 92.69 119 ILE A N 1
ATOM 957 C CA . ILE A 1 119 ? -16.094 5.488 18.688 1 92.69 119 ILE A CA 1
ATOM 958 C C . ILE A 1 119 ? -16.672 4.082 18.812 1 92.69 119 ILE A C 1
ATOM 960 O O . ILE A 1 119 ? -16.016 3.1 18.453 1 92.69 119 ILE A O 1
ATOM 964 N N . LYS A 1 120 ? -17.859 3.988 19.203 1 92.94 120 LYS A N 1
ATOM 965 C CA . LYS A 1 120 ? -18.484 2.686 19.438 1 92.94 120 LYS A CA 1
ATOM 966 C C . LYS A 1 120 ? -19.766 2.527 18.625 1 92.94 120 LYS A C 1
ATOM 968 O O . LYS A 1 120 ? -20.375 1.461 18.641 1 92.94 120 LYS A O 1
ATOM 973 N N . CYS A 1 121 ? -20.141 3.566 18 1 94.94 121 CYS A N 1
ATOM 974 C CA . CYS A 1 121 ? -21.359 3.52 17.188 1 94.94 121 CYS A CA 1
ATOM 975 C C . CYS A 1 121 ? -21.016 3.324 15.711 1 94.94 121 CYS A C 1
ATOM 977 O O . CYS A 1 121 ? -19.844 3.311 15.336 1 94.94 121 CYS A O 1
ATOM 979 N N . ASP A 1 122 ? -22.062 3.08 14.922 1 94.94 122 ASP A N 1
ATOM 980 C CA . ASP A 1 122 ? -21.828 2.873 13.492 1 94.94 122 ASP A CA 1
ATOM 981 C C . ASP A 1 122 ? -21.422 4.176 12.812 1 94.94 122 ASP A C 1
ATOM 983 O O . ASP A 1 122 ? -21.609 5.262 13.359 1 94.94 122 ASP A O 1
ATOM 987 N N . ILE A 1 123 ? -20.906 4.117 11.656 1 96.56 123 ILE A N 1
ATOM 988 C CA . ILE A 1 123 ? -20.266 5.242 10.984 1 96.56 123 ILE A CA 1
ATOM 989 C C . ILE A 1 123 ? -21.297 6.336 10.711 1 96.56 123 ILE A C 1
ATOM 991 O O . ILE A 1 123 ? -20.969 7.523 10.75 1 96.56 123 ILE A O 1
ATOM 995 N N . ASN A 1 124 ? -22.516 5.973 10.344 1 97.94 124 ASN A N 1
ATOM 996 C CA . ASN A 1 124 ? -23.531 6.977 10.047 1 97.94 124 ASN A CA 1
ATOM 997 C C . ASN A 1 124 ? -23.891 7.809 11.281 1 97.94 124 ASN A C 1
ATOM 999 O O . ASN A 1 124 ? -23.969 9.031 11.195 1 97.94 124 ASN A O 1
ATOM 1003 N N . GLN A 1 125 ? -23.984 7.172 12.383 1 97.88 125 GLN A N 1
ATOM 1004 C CA . GLN A 1 125 ? -24.172 7.887 13.633 1 97.88 125 GLN A CA 1
ATOM 1005 C C . GLN A 1 125 ? -22.922 8.703 13.992 1 97.88 125 GLN A C 1
ATOM 1007 O O . GLN A 1 125 ? -23.031 9.82 14.5 1 97.88 125 GLN A O 1
ATOM 1012 N N . ALA A 1 126 ? -21.781 8.141 13.797 1 98.06 126 ALA A N 1
ATOM 1013 C CA . ALA A 1 126 ? -20.531 8.797 14.133 1 98.06 126 ALA A CA 1
ATOM 1014 C C . ALA A 1 126 ? -20.359 10.102 13.359 1 98.06 126 ALA A C 1
ATOM 1016 O O . ALA A 1 126 ? -19.891 11.102 13.906 1 98.06 126 ALA A O 1
ATOM 1017 N N . ILE A 1 127 ? -20.688 10.086 12.102 1 98.25 127 ILE A N 1
ATOM 1018 C CA . ILE A 1 127 ? -20.578 11.266 11.242 1 98.25 127 ILE A CA 1
ATOM 1019 C C . ILE A 1 127 ? -21.391 12.414 11.836 1 98.25 127 ILE A C 1
ATOM 1021 O O . ILE A 1 127 ? -20.969 13.578 11.758 1 98.25 127 ILE A O 1
ATOM 1025 N N . GLU A 1 128 ? -22.469 12.117 12.477 1 97.69 128 GLU A N 1
ATOM 1026 C CA . GLU A 1 128 ? -23.328 13.133 13.078 1 97.69 128 GLU A CA 1
ATOM 1027 C C . GLU A 1 128 ? -22.781 13.586 14.43 1 97.69 128 GLU A C 1
ATOM 1029 O O . GLU A 1 128 ? -22.984 14.734 14.828 1 97.69 128 GLU A O 1
ATOM 1034 N N . LYS A 1 129 ? -22.156 12.758 15.07 1 97.69 129 LYS A N 1
ATOM 1035 C CA . LYS A 1 129 ? -21.781 12.992 16.469 1 97.69 129 LYS A CA 1
ATOM 1036 C C . LYS A 1 129 ? -20.375 13.57 16.578 1 97.69 129 LYS A C 1
ATOM 1038 O O . LYS A 1 129 ? -20.078 14.328 17.5 1 97.69 129 LYS A O 1
ATOM 1043 N N . TYR A 1 130 ? -19.516 13.219 15.727 1 97.81 130 TYR A N 1
ATOM 1044 C CA . TYR A 1 130 ? -18.109 13.594 15.789 1 97.81 130 TYR A CA 1
ATOM 1045 C C . TYR A 1 130 ? -17.734 14.469 14.602 1 97.81 130 TYR A C 1
ATOM 1047 O O . TYR A 1 130 ? -17.312 13.961 13.555 1 97.81 130 TYR A O 1
ATOM 1055 N N . ASP A 1 131 ? -17.609 15.703 14.859 1 97.5 131 ASP A N 1
ATOM 1056 C CA . ASP A 1 131 ? -17.391 16.688 13.805 1 97.5 131 ASP A CA 1
ATOM 1057 C C . ASP A 1 131 ? -16.016 16.516 13.164 1 97.5 131 ASP A C 1
ATOM 1059 O O . ASP A 1 131 ? -15.82 16.828 11.992 1 97.5 131 ASP A O 1
ATOM 1063 N N . GLU A 1 132 ? -15.086 16 13.938 1 97.75 132 GLU A N 1
ATOM 1064 C CA . GLU A 1 132 ? -13.719 15.883 13.453 1 97.75 132 GLU A CA 1
ATOM 1065 C C . GLU A 1 132 ? -13.633 14.938 12.258 1 97.75 132 GLU A C 1
ATOM 1067 O O . GLU A 1 132 ? -12.727 15.047 11.43 1 97.75 132 GLU A O 1
ATOM 1072 N N . LEU A 1 133 ? -14.586 13.969 12.188 1 98.12 133 LEU A N 1
ATOM 1073 C CA . LEU A 1 133 ? -14.594 13.047 11.055 1 98.12 133 LEU A CA 1
ATOM 1074 C C . LEU A 1 133 ? -14.773 13.805 9.742 1 98.12 133 LEU A C 1
ATOM 1076 O O . LEU A 1 133 ? -14.164 13.453 8.727 1 98.12 133 LEU A O 1
ATOM 1080 N N . THR A 1 134 ? -15.539 14.875 9.805 1 98.31 134 THR A N 1
ATOM 1081 C CA . THR A 1 134 ? -15.836 15.648 8.609 1 98.31 134 THR A CA 1
ATOM 1082 C C . THR A 1 134 ? -14.875 16.828 8.477 1 98.31 134 THR A C 1
ATOM 1084 O O . THR A 1 134 ? -14.312 17.062 7.402 1 98.31 134 THR A O 1
ATOM 1087 N N . GLU A 1 135 ? -14.594 17.531 9.523 1 98.31 135 GLU A N 1
ATOM 1088 C CA . GLU A 1 135 ? -13.828 18.766 9.508 1 98.31 135 GLU A CA 1
ATOM 1089 C C . GLU A 1 135 ? -12.422 18.547 8.953 1 98.31 135 GLU A C 1
ATOM 1091 O O . GLU A 1 135 ? -11.922 19.359 8.172 1 98.31 135 GLU A O 1
ATOM 1096 N N . TYR A 1 136 ? -11.852 17.438 9.297 1 98.44 136 TYR A N 1
ATOM 1097 C CA . TYR A 1 136 ? -10.461 17.188 8.93 1 98.44 136 TYR A CA 1
ATOM 1098 C C . TYR A 1 136 ? -10.328 16.828 7.457 1 98.44 136 TYR A C 1
ATOM 1100 O O . TYR A 1 136 ? -9.227 16.844 6.902 1 98.44 136 TYR A O 1
ATOM 1108 N N . SER A 1 137 ? -11.445 16.562 6.777 1 98.31 137 SER A N 1
ATOM 1109 C CA . SER A 1 137 ? -11.445 16.281 5.344 1 98.31 137 SER A CA 1
ATOM 1110 C C . SER A 1 137 ? -11.758 17.531 4.535 1 98.31 137 SER A C 1
ATOM 1112 O O . SER A 1 137 ? -11.758 17.5 3.301 1 98.31 137 SER A O 1
ATOM 1114 N N . CYS A 1 138 ? -12.078 18.594 5.207 1 98.44 138 CYS A N 1
ATOM 1115 C CA . CYS A 1 138 ? -12.219 19.875 4.527 1 98.44 138 CYS A CA 1
ATOM 1116 C C . CYS A 1 138 ? -10.859 20.531 4.293 1 98.44 138 CYS A C 1
ATOM 1118 O O . CYS A 1 138 ? -10.445 21.406 5.055 1 98.44 138 CYS A O 1
ATOM 1120 N N . TYR A 1 139 ? -10.281 20.156 3.199 1 98.25 139 TYR A N 1
ATOM 1121 C CA . TYR A 1 139 ? -8.867 20.422 2.951 1 98.25 139 TYR A CA 1
ATOM 1122 C C . TYR A 1 139 ? -8.641 21.922 2.713 1 98.25 139 TYR A C 1
ATOM 1124 O O . TYR A 1 139 ? -7.633 22.469 3.15 1 98.25 139 TYR A O 1
ATOM 1132 N N . ALA A 1 140 ? -9.516 22.594 1.98 1 97.44 140 ALA A N 1
ATOM 1133 C CA . ALA A 1 140 ? -9.359 24.031 1.757 1 97.44 140 ALA A CA 1
ATOM 1134 C C . ALA A 1 140 ? -9.422 24.812 3.072 1 97.44 140 ALA A C 1
ATOM 1136 O O . ALA A 1 140 ? -8.625 25.719 3.301 1 97.44 140 ALA A O 1
ATOM 1137 N N . LYS A 1 141 ? -10.344 24.391 3.891 1 97.56 141 LYS A N 1
ATOM 1138 C CA . LYS A 1 141 ? -10.469 25 5.211 1 97.56 141 LYS A CA 1
ATOM 1139 C C . LYS A 1 141 ? -9.164 24.875 5.996 1 97.56 141 LYS A C 1
ATOM 1141 O O . LYS A 1 141 ? -8.734 25.828 6.648 1 97.56 141 LYS A O 1
ATOM 1146 N N . GLN A 1 142 ? -8.562 23.734 5.922 1 98.25 142 GLN A N 1
ATOM 1147 C CA . GLN A 1 142 ? -7.332 23.484 6.668 1 98.25 142 GLN A CA 1
ATOM 1148 C C . GLN A 1 142 ? -6.152 24.234 6.062 1 98.25 142 GLN A C 1
ATOM 1150 O O . GLN A 1 142 ? -5.277 24.719 6.785 1 98.25 142 GLN A O 1
ATOM 1155 N N . LEU A 1 143 ? -6.125 24.375 4.793 1 96.94 143 LEU A N 1
ATOM 1156 C CA . LEU A 1 143 ? -4.949 24.859 4.074 1 96.94 143 LEU A CA 1
ATOM 1157 C C . LEU A 1 143 ? -4.977 26.375 3.941 1 96.94 143 LEU A C 1
ATOM 1159 O O . LEU A 1 143 ? -3.922 27.016 3.908 1 96.94 143 LEU A O 1
ATOM 1163 N N . ALA A 1 144 ? -6.102 26.969 3.877 1 96.31 144 ALA A N 1
ATOM 1164 C CA . ALA A 1 144 ? -6.266 28.391 3.564 1 96.31 144 ALA A CA 1
ATOM 1165 C C . ALA A 1 144 ? -5.426 29.266 4.496 1 96.31 144 ALA A C 1
ATOM 1167 O O . ALA A 1 144 ? -4.703 30.156 4.043 1 96.31 144 ALA A O 1
ATOM 1168 N N . PRO A 1 145 ? -5.445 28.984 5.766 1 97.06 145 PRO A N 1
ATOM 1169 C CA . PRO A 1 145 ? -4.66 29.859 6.645 1 97.06 145 PRO A CA 1
ATOM 1170 C C . PRO A 1 145 ? -3.156 29.734 6.414 1 97.06 145 PRO A C 1
ATOM 1172 O O . PRO A 1 145 ? -2.406 30.672 6.68 1 97.06 145 PRO A O 1
ATOM 1175 N N . TYR A 1 146 ? -2.719 28.609 6.004 1 97.44 146 TYR A N 1
ATOM 1176 C CA . TYR A 1 146 ? -1.299 28.422 5.715 1 97.44 146 TYR A CA 1
ATOM 1177 C C . TYR A 1 146 ? -0.883 29.219 4.488 1 97.44 146 TYR A C 1
ATOM 1179 O O . TYR A 1 146 ? 0.189 29.828 4.473 1 97.44 146 TYR A O 1
ATOM 1187 N N . PHE A 1 147 ? -1.717 29.219 3.451 1 95.38 147 PHE A N 1
ATOM 1188 C CA . PHE A 1 147 ? -1.455 30.031 2.273 1 95.38 147 PHE A CA 1
ATOM 1189 C C . PHE A 1 147 ? -1.397 31.516 2.641 1 95.38 147 PHE A C 1
ATOM 1191 O O . PHE A 1 147 ? -0.513 32.25 2.182 1 95.38 147 PHE A O 1
ATOM 1198 N N . LYS A 1 148 ? -2.301 31.891 3.436 1 95.31 148 LYS A N 1
ATOM 1199 C CA . LYS A 1 148 ? -2.385 33.281 3.84 1 95.31 148 LYS A CA 1
ATOM 1200 C C . LYS A 1 148 ? -1.144 33.719 4.621 1 95.31 148 LYS A C 1
ATOM 1202 O O . LYS A 1 148 ? -0.598 34.781 4.398 1 95.31 148 LYS A O 1
ATOM 1207 N N . GLN A 1 149 ? -0.703 32.844 5.48 1 96.56 149 GLN A N 1
ATOM 1208 C CA . GLN A 1 149 ? 0.374 33.188 6.398 1 96.56 149 GLN A CA 1
ATOM 1209 C C . GLN A 1 149 ? 1.737 33.062 5.73 1 96.56 149 GLN A C 1
ATOM 1211 O O . GLN A 1 149 ? 2.619 33.906 5.926 1 96.56 149 GLN A O 1
ATOM 1216 N N . PHE A 1 150 ? 1.935 32.031 4.941 1 96.62 150 PHE A N 1
ATOM 1217 C CA . PHE A 1 150 ? 3.289 31.703 4.523 1 96.62 150 PHE A CA 1
ATOM 1218 C C . PHE A 1 150 ? 3.438 31.844 3.012 1 96.62 150 PHE A C 1
ATOM 1220 O O . PHE A 1 150 ? 4.555 31.828 2.488 1 96.62 150 PHE A O 1
ATOM 1227 N N . GLY A 1 151 ? 2.314 31.984 2.305 1 94.56 151 GLY A N 1
ATOM 1228 C CA . GLY A 1 151 ? 2.357 32.125 0.857 1 94.56 151 GLY A CA 1
ATOM 1229 C C . GLY A 1 151 ? 2.244 30.781 0.138 1 94.56 151 GLY A C 1
ATOM 1230 O O . GLY A 1 151 ? 2.717 29.766 0.637 1 94.56 151 GLY A O 1
ATOM 1231 N N . ASN A 1 152 ? 1.781 30.828 -1.071 1 93.19 152 ASN A N 1
ATOM 1232 C CA . ASN A 1 152 ? 1.519 29.609 -1.851 1 93.19 152 ASN A CA 1
ATOM 1233 C C . ASN A 1 152 ? 2.811 28.891 -2.205 1 93.19 152 ASN A C 1
ATOM 1235 O O . ASN A 1 152 ? 2.836 27.656 -2.264 1 93.19 152 ASN A O 1
ATOM 1239 N N . ALA A 1 153 ? 3.824 29.625 -2.416 1 94.81 153 ALA A N 1
ATOM 1240 C CA . ALA A 1 153 ? 5.094 29.047 -2.846 1 94.81 153 ALA A CA 1
ATOM 1241 C C . ALA A 1 153 ? 5.703 28.188 -1.741 1 94.81 153 ALA A C 1
ATOM 1243 O O . ALA A 1 153 ? 6.598 27.375 -1.998 1 94.81 153 ALA A O 1
ATOM 1244 N N . ASN A 1 154 ? 5.227 28.344 -0.536 1 96.81 154 ASN A N 1
ATOM 1245 C CA . ASN A 1 154 ? 5.801 27.625 0.602 1 96.81 154 ASN A CA 1
ATOM 1246 C C . ASN A 1 154 ? 4.93 26.438 1.021 1 96.81 154 ASN A C 1
ATOM 1248 O O . ASN A 1 154 ? 5.195 25.797 2.039 1 96.81 154 ASN A O 1
ATOM 1252 N N . VAL A 1 155 ? 3.93 26.141 0.246 1 97.06 155 VAL A N 1
ATOM 1253 C CA . VAL A 1 155 ? 3.037 25.031 0.534 1 97.06 155 VAL A CA 1
ATOM 1254 C C . VAL A 1 155 ? 2.953 24.109 -0.682 1 97.06 155 VAL A C 1
ATOM 1256 O O . VAL A 1 155 ? 2.641 24.547 -1.787 1 97.06 155 VAL A O 1
ATOM 1259 N N . LEU A 1 156 ? 3.25 22.844 -0.459 1 97.44 156 LEU A N 1
ATOM 1260 C CA . LEU A 1 156 ? 3.193 21.844 -1.523 1 97.44 156 LEU A CA 1
ATOM 1261 C C . LEU A 1 156 ? 2.08 20.828 -1.264 1 97.44 156 LEU A C 1
ATOM 1263 O O . LEU A 1 156 ? 2.203 19.984 -0.377 1 97.44 156 LEU A O 1
ATOM 1267 N N . PRO A 1 157 ? 0.99 20.891 -1.974 1 96.62 157 PRO A N 1
ATOM 1268 C CA . PRO A 1 157 ? -0.029 19.844 -1.91 1 96.62 157 PRO A CA 1
ATOM 1269 C C . PRO A 1 157 ? 0.4 18.562 -2.619 1 96.62 157 PRO A C 1
ATOM 1271 O O . PRO A 1 157 ? 0.959 18.625 -3.717 1 96.62 157 PRO A O 1
ATOM 1274 N N . ILE A 1 158 ? 0.214 17.469 -2.002 1 96.69 158 ILE A N 1
ATOM 1275 C CA . ILE A 1 158 ? 0.473 16.141 -2.549 1 96.69 158 ILE A CA 1
ATOM 1276 C C . ILE A 1 158 ? -0.727 15.227 -2.289 1 96.69 158 ILE A C 1
ATOM 1278 O O . ILE A 1 158 ? -1.509 15.469 -1.367 1 96.69 158 ILE A O 1
ATOM 1282 N N . PHE A 1 159 ? -0.87 14.227 -3.154 1 97 159 PHE A N 1
ATOM 1283 C CA . PHE A 1 159 ? -2.027 13.344 -3.059 1 97 159 PHE A CA 1
ATOM 1284 C C . PHE A 1 159 ? -1.588 11.898 -2.857 1 97 159 PHE A C 1
ATOM 1286 O O . PHE A 1 159 ? -0.696 11.414 -3.555 1 97 159 PHE A O 1
ATOM 1293 N N . THR A 1 160 ? -2.289 11.289 -1.914 1 95.81 160 THR A N 1
ATOM 1294 C CA . THR A 1 160 ? -2.01 9.891 -1.607 1 95.81 160 THR A CA 1
ATOM 1295 C C . THR A 1 160 ? -2.141 9.023 -2.859 1 95.81 160 THR A C 1
ATOM 1297 O O . THR A 1 160 ? -1.324 8.133 -3.09 1 95.81 160 THR A O 1
ATOM 1300 N N . GLU A 1 161 ? -3.133 9.258 -3.686 1 93.81 161 GLU A N 1
ATOM 1301 C CA . GLU A 1 161 ? -3.369 8.516 -4.918 1 93.81 161 GLU A CA 1
ATOM 1302 C C . GLU A 1 161 ? -2.201 8.664 -5.887 1 93.81 161 GLU A C 1
ATOM 1304 O O . GLU A 1 161 ? -1.812 7.703 -6.551 1 93.81 161 GLU A O 1
ATOM 1309 N N . ALA A 1 162 ? -1.635 9.852 -5.941 1 94.56 162 ALA A N 1
ATOM 1310 C CA . ALA A 1 162 ? -0.474 10.086 -6.801 1 94.56 162 ALA A CA 1
ATOM 1311 C C . ALA A 1 162 ? 0.75 9.336 -6.277 1 94.56 162 ALA A C 1
ATOM 1313 O O . ALA A 1 162 ? 1.522 8.773 -7.055 1 94.56 162 ALA A O 1
ATOM 1314 N N . ILE A 1 163 ? 0.907 9.336 -4.996 1 94.12 163 ILE A N 1
ATOM 1315 C CA . ILE A 1 163 ? 2.02 8.625 -4.383 1 94.12 163 ILE A CA 1
ATOM 1316 C C . ILE A 1 163 ? 1.906 7.133 -4.688 1 94.12 163 ILE A C 1
ATOM 1318 O O . ILE A 1 163 ? 2.902 6.477 -5.008 1 94.12 163 ILE A O 1
ATOM 1322 N N . ARG A 1 164 ? 0.733 6.645 -4.59 1 89.62 164 ARG A N 1
ATOM 1323 C CA . ARG A 1 164 ? 0.496 5.223 -4.828 1 89.62 164 ARG A CA 1
ATOM 1324 C C . ARG A 1 164 ? 0.812 4.852 -6.273 1 89.62 164 ARG A C 1
ATOM 1326 O O . ARG A 1 164 ? 1.383 3.791 -6.535 1 89.62 164 ARG A O 1
ATOM 1333 N N . CYS A 1 165 ? 0.512 5.727 -7.141 1 90.44 165 CYS A N 1
ATOM 1334 C CA . CYS A 1 165 ? 0.642 5.422 -8.562 1 90.44 165 CYS A CA 1
ATOM 1335 C C . CYS A 1 165 ? 2.045 5.738 -9.062 1 90.44 165 CYS A C 1
ATOM 1337 O O . CYS A 1 165 ? 2.605 4.992 -9.867 1 90.44 165 CYS A O 1
ATOM 1339 N N . TYR A 1 166 ? 2.588 6.844 -8.609 1 91.44 166 TYR A N 1
ATOM 1340 C CA . TYR A 1 166 ? 3.893 7.305 -9.078 1 91.44 166 TYR A CA 1
ATOM 1341 C C . TYR A 1 166 ? 4.773 7.719 -7.902 1 91.44 166 TYR A C 1
ATOM 1343 O O . TYR A 1 166 ? 5.16 8.883 -7.789 1 91.44 166 TYR A O 1
ATOM 1351 N N . PRO A 1 167 ? 5.16 6.738 -7.141 1 92.06 167 PRO A N 1
ATOM 1352 C CA . PRO A 1 167 ? 5.879 7.062 -5.906 1 92.06 167 PRO A CA 1
ATOM 1353 C C . PRO A 1 167 ? 7.211 7.762 -6.168 1 92.06 167 PRO A C 1
ATOM 1355 O O . PRO A 1 167 ? 7.543 8.742 -5.492 1 92.06 167 PRO A O 1
ATOM 1358 N N . GLN A 1 168 ? 7.977 7.285 -7.145 1 90.88 168 GLN A N 1
ATOM 1359 C CA . GLN A 1 168 ? 9.273 7.891 -7.441 1 90.88 168 GLN A CA 1
ATOM 1360 C C . GLN A 1 168 ? 9.117 9.352 -7.855 1 90.88 168 GLN A C 1
ATOM 1362 O O . GLN A 1 168 ? 9.836 10.219 -7.363 1 90.88 168 GLN A O 1
ATOM 1367 N N . LYS A 1 169 ? 8.188 9.602 -8.727 1 94.31 169 LYS A N 1
ATOM 1368 C CA . LYS A 1 169 ? 7.941 10.953 -9.203 1 94.31 169 LYS A CA 1
ATOM 1369 C C . LYS A 1 169 ? 7.52 11.875 -8.062 1 94.31 169 LYS A C 1
ATOM 1371 O O . LYS A 1 169 ? 7.953 13.031 -8 1 94.31 169 LYS A O 1
ATOM 1376 N N . GLN A 1 170 ? 6.684 11.367 -7.219 1 96.5 170 GLN A N 1
ATOM 1377 C CA . GLN A 1 170 ? 6.195 12.188 -6.109 1 96.5 170 GLN A CA 1
ATOM 1378 C C . GLN A 1 170 ? 7.305 12.469 -5.105 1 96.5 170 GLN A C 1
ATOM 1380 O O . GLN A 1 170 ? 7.383 13.57 -4.551 1 96.5 170 GLN A O 1
ATOM 1385 N N . LEU A 1 171 ? 8.117 11.484 -4.867 1 97.06 171 LEU A N 1
ATOM 1386 C CA . LEU A 1 171 ? 9.273 11.703 -4 1 97.06 171 LEU A CA 1
ATOM 1387 C C . LEU A 1 171 ? 10.195 12.766 -4.582 1 97.06 171 LEU A C 1
ATOM 1389 O O . LEU A 1 171 ? 10.688 13.633 -3.855 1 97.06 171 LEU A O 1
ATOM 1393 N N . GLU A 1 172 ? 10.438 12.734 -5.848 1 97.62 172 GLU A N 1
ATOM 1394 C CA . GLU A 1 172 ? 11.25 13.734 -6.527 1 97.62 172 GLU A CA 1
ATOM 1395 C C . GLU A 1 172 ? 10.633 15.125 -6.418 1 97.62 172 GLU A C 1
ATOM 1397 O O . GLU A 1 172 ? 11.344 16.109 -6.211 1 97.62 172 GLU A O 1
ATOM 1402 N N . LYS A 1 173 ? 9.383 15.188 -6.582 1 97.69 173 LYS A N 1
ATOM 1403 C CA . LYS A 1 173 ? 8.664 16.453 -6.438 1 97.69 173 LYS A CA 1
ATOM 1404 C C . LYS A 1 173 ? 8.875 17.047 -5.055 1 97.69 173 LYS A C 1
ATOM 1406 O O . LYS A 1 173 ? 9.164 18.25 -4.93 1 97.69 173 LYS A O 1
ATOM 1411 N N . VAL A 1 174 ? 8.758 16.188 -4.035 1 98.38 174 VAL A N 1
ATOM 1412 C CA . VAL A 1 174 ? 8.945 16.656 -2.662 1 98.38 174 VAL A CA 1
ATOM 1413 C C . VAL A 1 174 ? 10.398 17.078 -2.455 1 98.38 174 VAL A C 1
ATOM 1415 O O . VAL A 1 174 ? 10.672 18.109 -1.852 1 98.38 174 VAL A O 1
ATOM 1418 N N . ALA A 1 175 ? 11.312 16.281 -2.955 1 98.31 175 ALA A N 1
ATOM 1419 C CA . ALA A 1 175 ? 12.734 16.594 -2.824 1 98.31 175 ALA A CA 1
ATOM 1420 C C . ALA A 1 175 ? 13.062 17.953 -3.453 1 98.31 175 ALA A C 1
ATOM 1422 O O . ALA A 1 175 ? 13.742 18.781 -2.846 1 98.31 175 ALA A O 1
ATOM 1423 N N . ASN A 1 176 ? 12.555 18.156 -4.609 1 98 176 ASN A N 1
ATOM 1424 C CA . ASN A 1 176 ? 12.758 19.438 -5.289 1 98 176 ASN A CA 1
ATOM 1425 C C . ASN A 1 176 ? 12.18 20.594 -4.488 1 98 176 ASN A C 1
ATOM 1427 O O . ASN A 1 176 ? 12.805 21.656 -4.383 1 98 176 ASN A O 1
ATOM 1431 N N . PHE A 1 177 ? 11.07 20.438 -3.947 1 98.44 177 PHE A N 1
ATOM 1432 C CA . PHE A 1 177 ? 10.375 21.484 -3.189 1 98.44 177 PHE A CA 1
ATOM 1433 C C . PHE A 1 177 ? 11.195 21.891 -1.972 1 98.44 177 PHE A C 1
ATOM 1435 O O . PHE A 1 177 ? 11.266 23.078 -1.642 1 98.44 177 PHE A O 1
ATOM 1442 N N . ILE A 1 178 ? 11.836 20.891 -1.328 1 97.81 178 ILE A N 1
ATOM 1443 C CA . ILE A 1 178 ? 12.531 21.188 -0.078 1 97.81 178 ILE A CA 1
ATOM 1444 C C . ILE A 1 178 ? 13.984 21.547 -0.366 1 97.81 178 ILE A C 1
ATOM 1446 O O . ILE A 1 178 ? 14.773 21.734 0.559 1 97.81 178 ILE A O 1
ATOM 1450 N N . GLY A 1 179 ? 14.328 21.531 -1.597 1 96.94 179 GLY A N 1
ATOM 1451 C CA . GLY A 1 179 ? 15.648 21.984 -1.994 1 96.94 179 GLY A CA 1
ATOM 1452 C C . GLY A 1 179 ? 16.703 20.891 -1.903 1 96.94 179 GLY A C 1
ATOM 1453 O O . GLY A 1 179 ? 17.891 21.172 -1.748 1 96.94 179 GLY A O 1
ATOM 1454 N N . TYR A 1 180 ? 16.25 19.688 -1.908 1 96.62 180 TYR A N 1
ATOM 1455 C CA . TYR A 1 180 ? 17.172 18.562 -1.906 1 96.62 180 TYR A CA 1
ATOM 1456 C C . TYR A 1 180 ? 17.766 18.328 -3.293 1 96.62 180 TYR A C 1
ATOM 1458 O O . TYR A 1 180 ? 17.031 18.094 -4.254 1 96.62 180 TYR A O 1
ATOM 1466 N N . GLU A 1 181 ? 19.031 18.312 -3.445 1 93 181 GLU A N 1
ATOM 1467 C CA . GLU A 1 181 ? 19.688 18.375 -4.75 1 93 181 GLU A CA 1
ATOM 1468 C C . GLU A 1 181 ? 20.125 16.984 -5.215 1 93 181 GLU A C 1
ATOM 1470 O O . GLU A 1 181 ? 20.344 16.766 -6.406 1 93 181 GLU A O 1
ATOM 1475 N N . ASN A 1 182 ? 20.312 16.078 -4.305 1 93.12 182 ASN A N 1
ATOM 1476 C CA . ASN A 1 182 ? 20.766 14.742 -4.691 1 93.12 182 ASN A CA 1
ATOM 1477 C C . ASN A 1 182 ? 19.625 13.906 -5.258 1 93.12 182 ASN A C 1
ATOM 1479 O O . ASN A 1 182 ? 18.453 14.289 -5.152 1 93.12 182 ASN A O 1
ATOM 1483 N N . GLU A 1 183 ? 20.047 12.875 -5.879 1 92.94 183 GLU A N 1
ATOM 1484 C CA . GLU A 1 183 ? 19.047 11.945 -6.395 1 92.94 183 GLU A CA 1
ATOM 1485 C C . GLU A 1 183 ? 18.328 11.211 -5.258 1 92.94 183 GLU A C 1
ATOM 1487 O O . GLU A 1 183 ? 18.953 10.828 -4.27 1 92.94 183 GLU A O 1
ATOM 1492 N N . VAL A 1 184 ? 17.016 11.094 -5.445 1 94.19 184 VAL A N 1
ATOM 1493 C CA . VAL A 1 184 ? 16.234 10.352 -4.465 1 94.19 184 VAL A CA 1
ATOM 1494 C C . VAL A 1 184 ? 15.719 9.055 -5.09 1 94.19 184 VAL A C 1
ATOM 1496 O O . VAL A 1 184 ? 15.562 8.969 -6.309 1 94.19 184 VAL A O 1
ATOM 1499 N N . LEU A 1 185 ? 15.539 8.078 -4.246 1 87.5 185 LEU A N 1
ATOM 1500 C CA . LEU A 1 185 ? 15 6.797 -4.684 1 87.5 185 LEU A CA 1
ATOM 1501 C C . LEU A 1 185 ? 13.898 6.316 -3.746 1 87.5 185 LEU A C 1
ATOM 1503 O O . LEU A 1 185 ? 14.086 6.301 -2.525 1 87.5 185 LEU A O 1
ATOM 1507 N N . TRP A 1 186 ? 12.75 6.035 -4.32 1 89.81 186 TRP A N 1
ATOM 1508 C CA . TRP A 1 186 ? 11.656 5.445 -3.551 1 89.81 186 TRP A CA 1
ATOM 1509 C C . TRP A 1 186 ? 11.953 3.98 -3.23 1 89.81 186 TRP A C 1
ATOM 1511 O O . TRP A 1 186 ? 12.242 3.189 -4.129 1 89.81 186 TRP A O 1
ATOM 1521 N N . HIS A 1 187 ? 11.797 3.682 -1.974 1 82.12 187 HIS A N 1
ATOM 1522 C CA . HIS A 1 187 ? 12.055 2.314 -1.54 1 82.12 187 HIS A CA 1
ATOM 1523 C C . HIS A 1 187 ? 10.758 1.525 -1.397 1 82.12 187 HIS A C 1
ATOM 1525 O O . HIS A 1 187 ? 9.922 1.844 -0.548 1 82.12 187 HIS A O 1
ATOM 1531 N N . THR A 1 188 ? 10.43 0.586 -2.225 1 71.69 188 THR A N 1
ATOM 1532 C CA . THR A 1 188 ? 9.172 -0.143 -2.32 1 71.69 188 THR A CA 1
ATOM 1533 C C . THR A 1 188 ? 9.031 -1.131 -1.166 1 71.69 188 THR A C 1
ATOM 1535 O O . THR A 1 188 ? 7.914 -1.458 -0.756 1 71.69 188 THR A O 1
ATOM 1538 N N . GLU A 1 189 ? 10.055 -1.9 -0.735 1 58.06 189 GLU A N 1
ATOM 1539 C CA . GLU A 1 189 ? 9.93 -3.018 0.198 1 58.06 189 GLU A CA 1
ATOM 1540 C C . GLU A 1 189 ? 9.789 -2.523 1.634 1 58.06 189 GLU A C 1
ATOM 1542 O O . GLU A 1 189 ? 9.18 -3.195 2.469 1 58.06 189 GLU A O 1
ATOM 1547 N N . GLU A 1 190 ? 10.445 -1.496 1.969 1 49.75 190 GLU A N 1
ATOM 1548 C CA . GLU A 1 190 ? 10.633 -1.176 3.381 1 49.75 190 GLU A CA 1
ATOM 1549 C C . GLU A 1 190 ? 9.305 -0.863 4.059 1 49.75 190 GLU A C 1
ATOM 1551 O O . GLU A 1 190 ? 9.102 -1.205 5.227 1 49.75 190 GLU A O 1
ATOM 1556 N N . VAL A 1 191 ? 8.477 -0.114 3.406 1 42.88 191 VAL A N 1
ATOM 1557 C CA . VAL A 1 191 ? 7.531 0.696 4.172 1 42.88 191 VAL A CA 1
ATOM 1558 C C . VAL A 1 191 ? 6.363 -0.171 4.637 1 42.88 191 VAL A C 1
ATOM 1560 O O . VAL A 1 191 ? 5.781 0.079 5.695 1 42.88 191 VAL A O 1
ATOM 1563 N N . SER A 1 192 ? 5.922 -1.096 3.793 1 39.88 192 SER A N 1
ATOM 1564 C CA . SER A 1 192 ? 4.73 -1.841 4.18 1 39.88 192 SER A CA 1
ATOM 1565 C C . SER A 1 192 ? 4.984 -2.684 5.422 1 39.88 192 SER A C 1
ATOM 1567 O O . SER A 1 192 ? 4.074 -2.9 6.227 1 39.88 192 SER A O 1
ATOM 1569 N N . GLN A 1 193 ? 6.168 -3.301 5.527 1 37.44 193 GLN A N 1
ATOM 1570 C CA . GLN A 1 193 ? 6.508 -4.285 6.551 1 37.44 193 GLN A CA 1
ATOM 1571 C C . GLN A 1 193 ? 6.598 -3.637 7.93 1 37.44 193 GLN A C 1
ATOM 1573 O O . GLN A 1 193 ? 6.469 -4.312 8.945 1 37.44 193 GLN A O 1
ATOM 1578 N N . ASN A 1 194 ? 7.055 -2.416 8.016 1 34.88 194 ASN A N 1
ATOM 1579 C CA . ASN A 1 194 ? 7.254 -1.868 9.352 1 34.88 194 ASN A CA 1
ATOM 1580 C C . ASN A 1 194 ? 5.938 -1.77 10.117 1 34.88 194 ASN A C 1
ATOM 1582 O O . ASN A 1 194 ? 5.934 -1.693 11.352 1 34.88 194 ASN A O 1
ATOM 1586 N N . VAL A 1 195 ? 4.922 -1.532 9.398 1 33.66 195 VAL A N 1
ATOM 1587 C CA . VAL A 1 195 ? 3.699 -1.422 10.188 1 33.66 195 VAL A CA 1
ATOM 1588 C C . VAL A 1 195 ? 3.312 -2.793 10.734 1 33.66 195 VAL A C 1
ATOM 1590 O O . VAL A 1 195 ? 2.9 -2.91 11.891 1 33.66 195 VAL A O 1
ATOM 1593 N N . SER A 1 196 ? 3.137 -3.807 9.82 1 29.48 196 SER A N 1
ATOM 1594 C CA . SER A 1 196 ? 2.553 -5.062 10.281 1 29.48 196 SER A CA 1
ATOM 1595 C C . SER A 1 196 ? 3.594 -5.938 10.969 1 29.48 196 SER A C 1
ATOM 1597 O O . SER A 1 196 ? 3.287 -6.625 11.945 1 29.48 196 SER A O 1
ATOM 1599 N N . LYS A 1 197 ? 4.637 -6.523 10.117 1 32.88 197 LYS A N 1
ATOM 1600 C CA . LYS A 1 197 ? 5.516 -7.559 10.648 1 32.88 197 LYS A CA 1
ATOM 1601 C C . LYS A 1 197 ? 6.555 -6.965 11.594 1 32.88 197 LYS A C 1
ATOM 1603 O O . LYS A 1 197 ? 7.469 -6.262 11.164 1 32.88 197 LYS A O 1
ATOM 1608 N N . ASN A 1 198 ? 6.371 -6.48 12.688 1 30.61 198 ASN A N 1
ATOM 1609 C CA . ASN A 1 198 ? 7.398 -6.68 13.711 1 30.61 198 ASN A CA 1
ATOM 1610 C C . ASN A 1 198 ? 8.148 -7.988 13.5 1 30.61 198 ASN A C 1
ATOM 1612 O O . ASN A 1 198 ? 7.676 -9.055 13.898 1 30.61 198 ASN A O 1
ATOM 1616 N N . ARG A 1 199 ? 8.672 -8.258 12.305 1 30.41 199 ARG A N 1
ATOM 1617 C CA . ARG A 1 199 ? 9.539 -9.375 11.961 1 30.41 199 ARG A CA 1
ATOM 1618 C C . ARG A 1 199 ? 10.555 -9.633 13.07 1 30.41 199 ARG A C 1
ATOM 1620 O O . ARG A 1 199 ? 11.539 -8.898 13.203 1 30.41 199 ARG A O 1
ATOM 1627 N N . ILE A 1 200 ? 10.219 -10.07 14.117 1 27.84 200 ILE A N 1
ATOM 1628 C CA . ILE A 1 200 ? 11.031 -10.555 15.219 1 27.84 200 ILE A CA 1
ATOM 1629 C C . ILE A 1 200 ? 12.102 -11.516 14.695 1 27.84 200 ILE A C 1
ATOM 1631 O O . ILE A 1 200 ? 11.781 -12.609 14.234 1 27.84 200 ILE A O 1
ATOM 1635 N N . ARG A 1 201 ? 13.094 -11.164 13.961 1 30.33 201 ARG A N 1
ATOM 1636 C CA . ARG A 1 201 ? 14.188 -12.117 13.797 1 30.33 201 ARG A CA 1
ATOM 1637 C C . ARG A 1 201 ? 14.469 -12.859 15.102 1 30.33 201 ARG A C 1
ATOM 1639 O O . ARG A 1 201 ? 14.492 -12.258 16.172 1 30.33 201 ARG A O 1
ATOM 1646 N N . GLU A 1 202 ? 14.383 -14.266 15.094 1 29.81 202 GLU A N 1
ATOM 1647 C CA . GLU A 1 202 ? 14.68 -15.203 16.172 1 29.81 202 GLU A CA 1
ATOM 1648 C C . GLU A 1 202 ? 16.031 -14.914 16.797 1 29.81 202 GLU A C 1
ATOM 1650 O O . GLU A 1 202 ? 17.062 -14.984 16.125 1 29.81 202 GLU A O 1
ATOM 1655 N N . PHE A 1 203 ? 16.219 -13.906 17.453 1 28.56 203 PHE A N 1
ATOM 1656 C CA . PHE A 1 203 ? 17.453 -13.898 18.234 1 28.56 203 PHE A CA 1
ATOM 1657 C C . PHE A 1 203 ? 17.641 -15.219 18.969 1 28.56 203 PHE A C 1
ATOM 1659 O O . PHE A 1 203 ? 16.656 -15.906 19.266 1 28.56 203 PHE A O 1
ATOM 1666 N N . PRO A 1 204 ? 18.875 -15.688 19.203 1 29.97 204 PRO A N 1
ATOM 1667 C CA . PRO A 1 204 ? 19.125 -16.953 19.906 1 29.97 204 PRO A CA 1
ATOM 1668 C C . PRO A 1 204 ? 18.25 -17.109 21.141 1 29.97 204 PRO A C 1
ATOM 1670 O O . PRO A 1 204 ? 17.828 -18.234 21.453 1 29.97 204 PRO A O 1
ATOM 1673 N N . GLY A 1 205 ? 18.188 -16.031 22 1 33.56 205 GLY A N 1
ATOM 1674 C CA . GLY A 1 205 ? 17.438 -16.188 23.219 1 33.56 205 GLY A CA 1
ATOM 1675 C C . GLY A 1 205 ? 15.93 -16.203 23 1 33.56 205 GLY A C 1
ATOM 1676 O O . GLY A 1 205 ? 15.164 -16.406 23.953 1 33.56 205 GLY A O 1
ATOM 1677 N N . TYR A 1 206 ? 15.562 -15.656 22.016 1 33.94 206 TYR A N 1
ATOM 1678 C CA . TYR A 1 206 ? 14.156 -15.609 21.625 1 33.94 206 TYR A CA 1
ATOM 1679 C C . TYR A 1 206 ? 13.594 -17.016 21.438 1 33.94 206 TYR A C 1
ATOM 1681 O O . TYR A 1 206 ? 12.445 -17.281 21.797 1 33.94 206 TYR A O 1
ATOM 1689 N N . ASN A 1 207 ? 14.406 -17.875 20.922 1 33 207 ASN A N 1
ATOM 1690 C CA . ASN A 1 207 ? 14.07 -19.297 21.031 1 33 207 ASN A CA 1
ATOM 1691 C C . ASN A 1 207 ? 13.781 -19.688 22.484 1 33 207 ASN A C 1
ATOM 1693 O O . ASN A 1 207 ? 13.023 -20.641 22.734 1 33 207 ASN A O 1
ATOM 1697 N N . PHE A 1 208 ? 14.57 -19.188 23.391 1 33.06 208 PHE A N 1
ATOM 1698 C CA . PHE A 1 208 ? 14.32 -19.562 24.781 1 33.06 208 PHE A CA 1
ATOM 1699 C C . PHE A 1 208 ? 12.953 -19.047 25.234 1 33.06 208 PHE A C 1
ATOM 1701 O O . PHE A 1 208 ? 12.219 -19.75 25.922 1 33.06 208 PHE A O 1
ATOM 1708 N N . LEU A 1 209 ? 12.641 -17.828 25.016 1 33.06 209 LEU A N 1
ATOM 1709 C CA . LEU A 1 209 ? 11.375 -17.328 25.531 1 33.06 209 LEU A CA 1
ATOM 1710 C C . LEU A 1 209 ? 10.211 -17.812 24.688 1 33.06 209 LEU A C 1
ATOM 1712 O O . LEU A 1 209 ? 9.188 -18.25 25.219 1 33.06 209 LEU A O 1
ATOM 1716 N N . ILE A 1 210 ? 10.219 -17.453 23.469 1 36.38 210 ILE A N 1
ATOM 1717 C CA . ILE A 1 210 ? 9.078 -17.922 22.672 1 36.38 210 ILE A CA 1
ATOM 1718 C C . ILE A 1 210 ? 9.227 -19.406 22.406 1 36.38 210 ILE A C 1
ATOM 1720 O O . ILE A 1 210 ? 8.234 -20.109 22.172 1 36.38 210 ILE A O 1
ATOM 1724 N N . ASN A 1 211 ? 10.422 -19.938 22.156 1 33.28 211 ASN A N 1
ATOM 1725 C CA . ASN A 1 211 ? 10.562 -21.375 21.938 1 33.28 211 ASN A CA 1
ATOM 1726 C C . ASN A 1 211 ? 10.422 -22.156 23.25 1 33.28 211 ASN A C 1
ATOM 1728 O O . ASN A 1 211 ? 10.867 -23.297 23.344 1 33.28 211 ASN A O 1
ATOM 1732 N N . SER A 1 212 ? 10.266 -21.547 24.328 1 31.12 212 SER A N 1
ATOM 1733 C CA . SER A 1 212 ? 10.023 -22.672 25.234 1 31.12 212 SER A CA 1
ATOM 1734 C C . SER A 1 212 ? 8.836 -23.516 24.766 1 31.12 212 SER A C 1
ATOM 1736 O O . SER A 1 212 ? 7.848 -22.969 24.25 1 31.12 212 SER A O 1
ATOM 1738 N N . LYS A 1 213 ? 9.086 -24.75 24.328 1 34.66 213 LYS A N 1
ATOM 1739 C CA . LYS A 1 213 ? 8.172 -25.828 23.953 1 34.66 213 LYS A CA 1
ATOM 1740 C C . LYS A 1 213 ? 6.871 -25.75 24.734 1 34.66 213 LYS A C 1
ATOM 1742 O O . LYS A 1 213 ? 5.812 -26.141 24.25 1 34.66 213 LYS A O 1
ATOM 1747 N N . LEU A 1 214 ? 6.965 -25.344 26.016 1 33.44 214 LEU A N 1
ATOM 1748 C CA . LEU A 1 214 ? 5.816 -25.375 26.906 1 33.44 214 LEU A CA 1
ATOM 1749 C C . LEU A 1 214 ? 4.805 -24.297 26.547 1 33.44 214 LEU A C 1
ATOM 1751 O O . LEU A 1 214 ? 3.602 -24.547 26.516 1 33.44 214 LEU A O 1
ATOM 1755 N N . MET A 1 215 ? 5.23 -23.016 26.281 1 35.34 215 MET A N 1
ATOM 1756 C CA . MET A 1 215 ? 4.242 -21.953 26.125 1 35.34 215 MET A CA 1
ATOM 1757 C C . MET A 1 215 ? 3.631 -21.953 24.734 1 35.34 215 MET A C 1
ATOM 1759 O O . MET A 1 215 ? 2.443 -21.672 24.562 1 35.34 215 MET A O 1
ATOM 1763 N N . THR A 1 216 ? 4.387 -22.203 23.703 1 35.31 216 THR A N 1
ATOM 1764 C CA . THR A 1 216 ? 3.773 -22.453 22.391 1 35.31 216 THR A CA 1
ATOM 1765 C C . THR A 1 216 ? 2.828 -23.641 22.453 1 35.31 216 THR A C 1
ATOM 1767 O O . THR A 1 216 ? 1.732 -23.609 21.891 1 35.31 216 THR A O 1
ATOM 1770 N N . GLN A 1 217 ? 3.219 -24.719 23.094 1 33.88 217 GLN A N 1
ATOM 1771 C CA . GLN A 1 217 ? 2.328 -25.844 23.359 1 33.88 217 GLN A CA 1
ATOM 1772 C C . GLN A 1 217 ? 1.104 -25.406 24.156 1 33.88 217 GLN A C 1
ATOM 1774 O O . GLN A 1 217 ? -0.012 -25.859 23.891 1 33.88 217 GLN A O 1
ATOM 1779 N N . LEU A 1 218 ? 1.252 -24.641 25.156 1 37.81 218 LEU A N 1
ATOM 1780 C CA . LEU A 1 218 ? 0.124 -24.234 25.984 1 37.81 218 LEU A CA 1
ATOM 1781 C C . LEU A 1 218 ? -0.781 -23.266 25.203 1 37.81 218 LEU A C 1
ATOM 1783 O O . LEU A 1 218 ? -2.008 -23.359 25.297 1 37.81 218 LEU A O 1
ATOM 1787 N N . ARG A 1 219 ? -0.265 -22.281 24.531 1 38.31 219 ARG A N 1
ATOM 1788 C CA . ARG A 1 219 ? -1.125 -21.422 23.734 1 38.31 219 ARG A CA 1
ATOM 1789 C C . ARG A 1 219 ? -1.808 -22.219 22.625 1 38.31 219 ARG A C 1
ATOM 1791 O O . ARG A 1 219 ? -2.986 -22 22.328 1 38.31 219 ARG A O 1
ATOM 1798 N N . ARG A 1 220 ? -1.143 -23.031 21.906 1 40.38 220 ARG A N 1
ATOM 1799 C CA . ARG A 1 220 ? -1.8 -23.953 20.984 1 40.38 220 ARG A CA 1
ATOM 1800 C C . ARG A 1 220 ? -2.795 -24.844 21.719 1 40.38 220 ARG A C 1
ATOM 1802 O O . ARG A 1 220 ? -3.824 -25.234 21.156 1 40.38 220 ARG A O 1
ATOM 1809 N N . SER A 1 221 ? -2.426 -25.359 22.812 1 36.59 221 SER A N 1
ATOM 1810 C CA . SER A 1 221 ? -3.322 -26.234 23.562 1 36.59 221 SER A CA 1
ATOM 1811 C C . SER A 1 221 ? -4.449 -25.453 24.219 1 36.59 221 SER A C 1
ATOM 1813 O O . SER A 1 221 ? -5.574 -25.938 24.328 1 36.59 221 SER A O 1
ATOM 1815 N N . LEU A 1 222 ? -4.227 -24.375 24.766 1 40.38 222 LEU A N 1
ATOM 1816 C CA . LEU A 1 222 ? -5.312 -23.781 25.531 1 40.38 222 LEU A CA 1
ATOM 1817 C C . LEU A 1 222 ? -6.137 -22.828 24.672 1 40.38 222 LEU A C 1
ATOM 1819 O O . LEU A 1 222 ? -7.332 -22.656 24.922 1 40.38 222 LEU A O 1
ATOM 1823 N N . VAL A 1 223 ? -5.574 -21.938 23.922 1 39.62 223 VAL A N 1
ATOM 1824 C CA . VAL A 1 223 ? -6.504 -21.094 23.188 1 39.62 223 VAL A CA 1
ATOM 1825 C C . VAL A 1 223 ? -6.902 -21.766 21.875 1 39.62 223 VAL A C 1
ATOM 1827 O O . VAL A 1 223 ? -6.066 -21.953 21 1 39.62 223 VAL A O 1
ATOM 1830 N N . PRO A 1 224 ? -7.934 -22.484 21.75 1 40.53 224 PRO A N 1
ATOM 1831 C CA . PRO A 1 224 ? -8.406 -23.156 20.547 1 40.53 224 PRO A CA 1
ATOM 1832 C C . PRO A 1 224 ? -8.391 -22.234 19.312 1 40.53 224 PRO A C 1
ATOM 1834 O O . PRO A 1 224 ? -8.594 -21.031 19.453 1 40.53 224 PRO A O 1
ATOM 1837 N N . GLU A 1 225 ? -7.676 -22.625 18.297 1 41.97 225 GLU A N 1
ATOM 1838 C CA . GLU A 1 225 ? -7.602 -21.922 17.016 1 41.97 225 GLU A CA 1
ATOM 1839 C C . GLU A 1 225 ? -8.945 -21.297 16.656 1 41.97 225 GLU A C 1
ATOM 1841 O O . GLU A 1 225 ? -8.992 -20.203 16.062 1 41.97 225 GLU A O 1
ATOM 1846 N N . ASN A 1 226 ? -10.039 -21.938 17 1 41.53 226 ASN A N 1
ATOM 1847 C CA . ASN A 1 226 ? -11.391 -21.453 16.75 1 41.53 226 ASN A CA 1
ATOM 1848 C C . ASN A 1 226 ? -11.672 -20.156 17.516 1 41.53 226 ASN A C 1
ATOM 1850 O O . ASN A 1 226 ? -12.398 -19.297 17.031 1 41.53 226 ASN A O 1
ATOM 1854 N N . LEU A 1 227 ? -11.25 -20.094 18.703 1 43.59 227 LEU A N 1
ATOM 1855 C CA . LEU A 1 227 ? -11.5 -18.891 19.484 1 43.59 227 LEU A CA 1
ATOM 1856 C C . LEU A 1 227 ? -10.633 -17.719 19 1 43.59 227 LEU A C 1
ATOM 1858 O O . LEU A 1 227 ? -11.094 -16.578 18.953 1 43.59 227 LEU A O 1
ATOM 1862 N N . ARG A 1 228 ? -9.422 -18.031 18.656 1 42.44 228 ARG A N 1
ATOM 1863 C CA . ARG A 1 228 ? -8.57 -17 18.094 1 42.44 228 ARG A CA 1
ATOM 1864 C C . ARG A 1 228 ? -9.164 -16.453 16.797 1 42.44 228 ARG A C 1
ATOM 1866 O O . ARG A 1 228 ? -9.164 -15.234 16.562 1 42.44 228 ARG A O 1
ATOM 1873 N N . ASN A 1 229 ? -9.57 -17.359 15.992 1 43.66 229 ASN A N 1
ATOM 1874 C CA . ASN A 1 229 ? -10.211 -16.953 14.742 1 43.66 229 ASN A CA 1
ATOM 1875 C C . ASN A 1 229 ? -11.539 -16.234 15 1 43.66 229 ASN A C 1
ATOM 1877 O O . ASN A 1 229 ? -11.898 -15.305 14.281 1 43.66 229 ASN A O 1
ATOM 1881 N N . LYS A 1 230 ? -12.352 -16.781 15.906 1 41.47 230 LYS A N 1
ATOM 1882 C CA . LYS A 1 230 ? -13.609 -16.141 16.266 1 41.47 230 LYS A CA 1
ATOM 1883 C C . LYS A 1 230 ? -13.352 -14.766 16.891 1 41.47 230 LYS A C 1
ATOM 1885 O O . LYS A 1 230 ? -14.102 -13.812 16.641 1 41.47 230 LYS A O 1
ATOM 1890 N N . VAL A 1 231 ? -12.43 -14.672 17.688 1 40.84 231 VAL A N 1
ATOM 1891 C CA . VAL A 1 231 ? -12.078 -13.391 18.297 1 40.84 231 VAL A CA 1
ATOM 1892 C C . VAL A 1 231 ? -11.531 -12.445 17.219 1 40.84 231 VAL A C 1
ATOM 1894 O O . VAL A 1 231 ? -11.867 -11.266 17.188 1 40.84 231 VAL A O 1
ATOM 1897 N N . LYS A 1 232 ? -10.688 -12.969 16.328 1 43.56 232 LYS A N 1
ATOM 1898 C CA . LYS A 1 232 ? -10.203 -12.188 15.195 1 43.56 232 LYS A CA 1
ATOM 1899 C C . LYS A 1 232 ? -11.359 -11.734 14.312 1 43.56 232 LYS A C 1
ATOM 1901 O O . LYS A 1 232 ? -11.367 -10.602 13.828 1 43.56 232 LYS A O 1
ATOM 1906 N N . SER A 1 233 ? -12.281 -12.664 14.07 1 43.69 233 SER A N 1
ATOM 1907 C CA . SER A 1 233 ? -13.453 -12.32 13.258 1 43.69 233 SER A CA 1
ATOM 1908 C C . SER A 1 233 ? -14.312 -11.273 13.961 1 43.69 233 SER A C 1
ATOM 1910 O O . SER A 1 233 ? -14.859 -10.375 13.305 1 43.69 233 SER A O 1
ATOM 1912 N N . LYS A 1 234 ? -14.539 -11.469 15.242 1 41.78 234 LYS A N 1
ATOM 1913 C CA . LYS A 1 234 ? -15.422 -10.531 15.93 1 41.78 234 LYS A CA 1
ATOM 1914 C C . LYS A 1 234 ? -14.773 -9.164 16.062 1 41.78 234 LYS A C 1
ATOM 1916 O O . LYS A 1 234 ? -15.461 -8.141 16.062 1 41.78 234 LYS A O 1
ATOM 1921 N N . LEU A 1 235 ? -13.539 -9.062 16.375 1 43.44 235 LEU A N 1
ATOM 1922 C CA . LEU A 1 235 ? -12.906 -7.785 16.688 1 43.44 235 LEU A CA 1
ATOM 1923 C C . LEU A 1 235 ? -12.453 -7.078 15.422 1 43.44 235 LEU A C 1
ATOM 1925 O O . LEU A 1 235 ? -12.289 -5.855 15.414 1 43.44 235 LEU A O 1
ATOM 1929 N N . SER A 1 236 ? -12.117 -7.797 14.445 1 47 236 SER A N 1
ATOM 1930 C CA . SER A 1 236 ? -11.758 -7.164 13.18 1 47 236 SER A CA 1
ATOM 1931 C C . SER A 1 236 ? -12.992 -6.688 12.422 1 47 236 SER A C 1
ATOM 1933 O O . SER A 1 236 ? -14.008 -7.391 12.375 1 47 236 SER A O 1
ATOM 1935 N N . MET A 1 237 ? -13.188 -5.398 12.484 1 46.91 237 MET A N 1
ATOM 1936 C CA . MET A 1 237 ? -14.25 -4.949 11.586 1 46.91 237 MET A CA 1
ATOM 1937 C C . MET A 1 237 ? -14.273 -5.773 10.305 1 46.91 237 MET A C 1
ATOM 1939 O O . MET A 1 237 ? -13.359 -5.68 9.484 1 46.91 237 MET A O 1
ATOM 1943 N N . GLN A 1 238 ? -14.812 -6.887 10.328 1 51.53 238 GLN A N 1
ATOM 1944 C CA . GLN A 1 238 ? -14.852 -7.852 9.234 1 51.53 238 GLN A CA 1
ATOM 1945 C C . GLN A 1 238 ? -15.281 -7.184 7.93 1 51.53 238 GLN A C 1
ATOM 1947 O O . GLN A 1 238 ? -14.836 -7.582 6.848 1 51.53 238 GLN A O 1
ATOM 1952 N N . LYS A 1 239 ? -16.234 -6.035 8.18 1 61.66 239 LYS A N 1
ATOM 1953 C CA . LYS A 1 239 ? -16.734 -5.414 6.961 1 61.66 239 LYS A CA 1
ATOM 1954 C C . LYS A 1 239 ? -16.547 -3.902 6.988 1 61.66 239 LYS A C 1
ATOM 1956 O O . LYS A 1 239 ? -16.656 -3.275 8.047 1 61.66 239 LYS A O 1
ATOM 1961 N N . ARG A 1 240 ? -15.969 -3.328 5.938 1 69.25 240 ARG A N 1
ATOM 1962 C CA . ARG A 1 240 ? -15.859 -1.881 5.777 1 69.25 240 ARG A CA 1
ATOM 1963 C C . ARG A 1 240 ? -17.172 -1.193 6.172 1 69.25 240 ARG A C 1
ATOM 1965 O O . ARG A 1 240 ? -18.25 -1.629 5.77 1 69.25 240 ARG A O 1
ATOM 1972 N N . PRO A 1 241 ? -16.953 -0.154 7.008 1 84.94 241 PRO A N 1
ATOM 1973 C CA . PRO A 1 241 ? -18.156 0.595 7.355 1 84.94 241 PRO A CA 1
ATOM 1974 C C . PRO A 1 241 ? -18.875 1.163 6.129 1 84.94 241 PRO A C 1
ATOM 1976 O O . PRO A 1 241 ? -18.219 1.646 5.199 1 84.94 241 PRO A O 1
ATOM 1979 N N . GLU A 1 242 ? -20.141 1.012 6.094 1 86.75 242 GLU A N 1
ATOM 1980 C CA . GLU A 1 242 ? -20.938 1.485 4.969 1 86.75 242 GLU A CA 1
ATOM 1981 C C . GLU A 1 242 ? -21.656 2.789 5.305 1 86.75 242 GLU A C 1
ATOM 1983 O O . GLU A 1 242 ? -22.453 2.838 6.234 1 86.75 242 GLU A O 1
ATOM 1988 N N . ILE A 1 243 ? -21.328 3.799 4.613 1 94.81 243 ILE A N 1
ATOM 1989 C CA . ILE A 1 243 ? -22.047 5.066 4.734 1 94.81 243 ILE A CA 1
ATOM 1990 C C . ILE A 1 243 ? -23.328 5.016 3.91 1 94.81 243 ILE A C 1
ATOM 1992 O O . ILE A 1 243 ? -23.297 4.668 2.727 1 94.81 243 ILE A O 1
ATOM 1996 N N . ASP A 1 244 ? -24.438 5.336 4.543 1 95.88 244 ASP A N 1
ATOM 1997 C CA . ASP A 1 244 ? -25.703 5.266 3.818 1 95.88 244 ASP A CA 1
ATOM 1998 C C . ASP A 1 244 ? -25.812 6.398 2.799 1 95.88 244 ASP A C 1
ATOM 2000 O O . ASP A 1 244 ? -25.016 7.336 2.812 1 95.88 244 ASP A O 1
ATOM 2004 N N . ASN A 1 245 ? -26.766 6.32 1.869 1 96.06 245 ASN A N 1
ATOM 2005 C CA . ASN A 1 245 ? -26.906 7.219 0.729 1 96.06 245 ASN A CA 1
ATOM 2006 C C . ASN A 1 245 ? -27.141 8.656 1.176 1 96.06 245 ASN A C 1
ATOM 2008 O O . ASN A 1 245 ? -26.609 9.594 0.575 1 96.06 245 ASN A O 1
ATOM 2012 N N . ALA A 1 246 ? -27.922 8.867 2.141 1 97.44 246 ALA A N 1
ATOM 2013 C CA . ALA A 1 246 ? -28.219 10.211 2.605 1 97.44 246 ALA A CA 1
ATOM 2014 C C . ALA A 1 246 ? -26.969 10.922 3.115 1 97.44 246 ALA A C 1
ATOM 2016 O O . ALA A 1 246 ? -26.688 12.047 2.715 1 97.44 246 ALA A O 1
ATOM 2017 N N . HIS A 1 247 ? -26.25 10.25 4.039 1 97.94 247 HIS A N 1
ATOM 2018 C CA . HIS A 1 247 ? -25.016 10.82 4.559 1 97.94 247 HIS A CA 1
ATOM 2019 C C . HIS A 1 247 ? -23.984 11.008 3.449 1 97.94 247 HIS A C 1
ATOM 2021 O O . HIS A 1 247 ? -23.25 12.008 3.432 1 97.94 247 HIS A O 1
ATOM 2027 N N . LEU A 1 248 ? -23.922 10.023 2.598 1 97.56 248 LEU A N 1
ATOM 2028 C CA . LEU A 1 248 ? -22.984 10.125 1.485 1 97.56 248 LEU A CA 1
ATOM 2029 C C . LEU A 1 248 ? -23.281 11.352 0.634 1 97.56 248 LEU A C 1
ATOM 2031 O O . LEU A 1 248 ? -22.359 12.062 0.215 1 97.56 248 LEU A O 1
ATOM 2035 N N . GLU A 1 249 ? -24.469 11.586 0.316 1 97.75 249 GLU A N 1
ATOM 2036 C CA . GLU A 1 249 ? -24.859 12.758 -0.453 1 97.75 249 GLU A CA 1
ATOM 2037 C C . GLU A 1 249 ? -24.469 14.047 0.265 1 97.75 249 GLU A C 1
ATOM 2039 O O . GLU A 1 249 ? -23.922 14.961 -0.347 1 97.75 249 GLU A O 1
ATOM 2044 N N . ASP A 1 250 ? -24.766 14.109 1.518 1 98.12 250 ASP A N 1
ATOM 2045 C CA . ASP A 1 250 ? -24.422 15.289 2.311 1 98.12 250 ASP A CA 1
ATOM 2046 C C . ASP A 1 250 ? -22.922 15.523 2.324 1 98.12 250 ASP A C 1
ATOM 2048 O O . ASP A 1 250 ? -22.469 16.656 2.139 1 98.12 250 ASP A O 1
ATOM 2052 N N . LEU A 1 251 ? -22.234 14.5 2.551 1 98.62 251 LEU A N 1
ATOM 2053 C CA . LEU A 1 251 ? -20.781 14.594 2.58 1 98.62 251 LEU A CA 1
ATOM 2054 C C . LEU A 1 251 ? -20.25 15.047 1.227 1 98.62 251 LEU A C 1
ATOM 2056 O O . LEU A 1 251 ? -19.328 15.867 1.163 1 98.62 251 LEU A O 1
ATOM 2060 N N . THR A 1 252 ? -20.75 14.469 0.21 1 98.38 252 THR A N 1
ATOM 2061 C CA . THR A 1 252 ? -20.312 14.82 -1.138 1 98.38 252 THR A CA 1
ATOM 2062 C C . THR A 1 252 ? -20.531 16.312 -1.409 1 98.38 252 THR A C 1
ATOM 2064 O O . THR A 1 252 ? -19.641 16.984 -1.923 1 98.38 252 THR A O 1
ATOM 2067 N N . ILE A 1 253 ? -21.688 16.812 -1.068 1 98.31 253 ILE A N 1
ATOM 2068 C CA . ILE A 1 253 ? -22 18.219 -1.25 1 98.31 253 ILE A CA 1
ATOM 2069 C C . ILE A 1 253 ? -21 19.078 -0.462 1 98.31 253 ILE A C 1
ATOM 2071 O O . ILE A 1 253 ? -20.438 20.031 -0.999 1 98.31 253 ILE A O 1
ATOM 2075 N N . LEU A 1 254 ? -20.812 18.703 0.736 1 98.38 254 LEU A N 1
ATOM 2076 C CA . LEU A 1 254 ? -19.922 19.453 1.623 1 98.38 254 LEU A CA 1
ATOM 2077 C C . LEU A 1 254 ? -18.5 19.453 1.092 1 98.38 254 LEU A C 1
ATOM 2079 O O . LEU A 1 254 ? -17.875 20.516 0.983 1 98.38 254 LEU A O 1
ATOM 2083 N N . PHE A 1 255 ? -17.984 18.328 0.804 1 98.56 255 PHE A N 1
ATOM 2084 C CA . PHE A 1 255 ? -16.594 18.219 0.386 1 98.56 255 PHE A CA 1
ATOM 2085 C C . PHE A 1 255 ? -16.391 18.828 -0.995 1 98.56 255 PHE A C 1
ATOM 2087 O O . PHE A 1 255 ? -15.328 19.406 -1.273 1 98.56 255 PHE A O 1
ATOM 2094 N N . ASP A 1 256 ? -17.312 18.672 -1.875 1 98.06 256 ASP A N 1
ATOM 2095 C CA . ASP A 1 256 ? -17.203 19.297 -3.186 1 98.06 256 ASP A CA 1
ATOM 2096 C C . ASP A 1 256 ? -17.141 20.812 -3.057 1 98.06 256 ASP A C 1
ATOM 2098 O O . ASP A 1 256 ? -16.391 21.469 -3.773 1 98.06 256 ASP A O 1
ATOM 2102 N N . LYS A 1 257 ? -17.969 21.359 -2.189 1 97.56 257 LYS A N 1
ATOM 2103 C CA . LYS A 1 257 ? -17.922 22.797 -1.939 1 97.56 257 LYS A CA 1
ATOM 2104 C C . LYS A 1 257 ? -16.547 23.234 -1.434 1 97.56 257 LYS A C 1
ATOM 2106 O O . LYS A 1 257 ? -16 24.234 -1.895 1 97.56 257 LYS A O 1
ATOM 2111 N N . ASP A 1 258 ? -16.031 22.5 -0.518 1 97.81 258 ASP A N 1
ATOM 2112 C CA . ASP A 1 258 ? -14.703 22.797 0.014 1 97.81 258 ASP A CA 1
ATOM 2113 C C . ASP A 1 258 ? -13.641 22.672 -1.073 1 97.81 258 ASP A C 1
ATOM 2115 O O . ASP A 1 258 ? -12.797 23.562 -1.226 1 97.81 258 ASP A O 1
ATOM 2119 N N . MET A 1 259 ? -13.703 21.625 -1.827 1 96.88 259 MET A N 1
ATOM 2120 C CA . MET A 1 259 ? -12.688 21.344 -2.834 1 96.88 259 MET A CA 1
ATOM 2121 C C . MET A 1 259 ? -12.758 22.344 -3.979 1 96.88 259 MET A C 1
ATOM 2123 O O . MET A 1 259 ? -11.773 22.562 -4.688 1 96.88 259 MET A O 1
ATOM 2127 N N . ALA A 1 260 ? -13.844 22.953 -4.207 1 95.69 260 ALA A N 1
ATOM 2128 C CA . ALA A 1 260 ? -13.945 24 -5.211 1 95.69 260 ALA A CA 1
ATOM 2129 C C . ALA A 1 260 ? -12.961 25.141 -4.922 1 95.69 260 ALA A C 1
ATOM 2131 O O . ALA A 1 260 ? -12.359 25.688 -5.844 1 95.69 260 ALA A O 1
ATOM 2132 N N . GLU A 1 261 ? -12.758 25.422 -3.674 1 94 261 GLU A N 1
ATOM 2133 C CA . GLU A 1 261 ? -11.781 26.422 -3.279 1 94 261 GLU A CA 1
ATOM 2134 C C . GLU A 1 261 ? -10.352 25.938 -3.525 1 94 261 GLU A C 1
ATOM 2136 O O . GLU A 1 261 ? -9.492 26.719 -3.941 1 94 261 GLU A O 1
ATOM 2141 N N . LEU A 1 262 ? -10.164 24.719 -3.291 1 90.88 262 LEU A N 1
ATOM 2142 C CA . LEU A 1 262 ? -8.859 24.109 -3.508 1 90.88 262 LEU A CA 1
ATOM 2143 C C . LEU A 1 262 ? -8.484 24.125 -4.988 1 90.88 262 LEU A C 1
ATOM 2145 O O . LEU A 1 262 ? -7.32 24.312 -5.336 1 90.88 262 LEU A O 1
ATOM 2149 N N . THR A 1 263 ? -9.492 23.875 -5.793 1 88.81 263 THR A N 1
ATOM 2150 C CA . THR A 1 263 ? -9.305 23.859 -7.242 1 88.81 263 THR A CA 1
ATOM 2151 C C . THR A 1 263 ? -8.688 25.172 -7.719 1 88.81 263 THR A C 1
ATOM 2153 O O . THR A 1 263 ? -7.785 25.156 -8.562 1 88.81 263 THR A O 1
ATOM 2156 N N . ASP A 1 264 ? -9.008 26.234 -7.172 1 85.19 264 ASP A N 1
ATOM 2157 C CA . ASP A 1 264 ? -8.508 27.562 -7.539 1 85.19 264 ASP A CA 1
ATOM 2158 C C . ASP A 1 264 ? -7.027 27.703 -7.195 1 85.19 264 ASP A C 1
ATOM 2160 O O . ASP A 1 264 ? -6.266 28.297 -7.961 1 85.19 264 ASP A O 1
ATOM 2164 N N . TRP A 1 265 ? -6.715 27.094 -6.141 1 87 265 TRP A N 1
ATOM 2165 C CA . TRP A 1 265 ? -5.336 27.203 -5.68 1 87 265 TRP A CA 1
ATOM 2166 C C . TRP A 1 265 ? -4.43 26.234 -6.445 1 87 265 TRP A C 1
ATOM 2168 O O . TRP A 1 265 ? -3.293 26.578 -6.777 1 87 265 TRP A O 1
ATOM 2178 N N . LEU A 1 266 ? -4.93 25.031 -6.762 1 88.56 266 LEU A N 1
ATOM 2179 C CA . LEU A 1 266 ? -4.102 23.938 -7.27 1 88.56 266 LEU A CA 1
ATOM 2180 C C . LEU A 1 266 ? -4.137 23.891 -8.789 1 88.56 266 LEU A C 1
ATOM 2182 O O . LEU A 1 266 ? -3.27 23.281 -9.414 1 88.56 266 LEU A O 1
ATOM 2186 N N . GLY A 1 267 ? -5.172 24.438 -9.422 1 87.69 267 GLY A N 1
ATOM 2187 C CA . GLY A 1 267 ? -5.305 24.422 -10.867 1 87.69 267 GLY A CA 1
ATOM 2188 C C . GLY A 1 267 ? -5.844 23.094 -11.398 1 87.69 267 GLY A C 1
ATOM 2189 O O . GLY A 1 267 ? -5.621 22.766 -12.562 1 87.69 267 GLY A O 1
ATOM 2190 N N . VAL A 1 268 ? -6.344 22.328 -10.555 1 88.31 268 VAL A N 1
ATOM 2191 C CA . VAL A 1 268 ? -6.969 21.062 -10.945 1 88.31 268 VAL A CA 1
ATOM 2192 C C . VAL A 1 268 ? -8.367 20.969 -10.344 1 88.31 268 VAL A C 1
ATOM 2194 O O . VAL A 1 268 ? -8.578 21.344 -9.188 1 88.31 268 VAL A O 1
ATOM 2197 N N . GLN A 1 269 ? -9.289 20.609 -11.195 1 90.12 269 GLN A N 1
ATOM 2198 C CA . GLN A 1 269 ? -10.656 20.469 -10.711 1 90.12 269 GLN A CA 1
ATOM 2199 C C . GLN A 1 269 ? -10.812 19.203 -9.875 1 90.12 269 GLN A C 1
ATOM 2201 O O . GLN A 1 269 ? -10.539 18.094 -10.344 1 90.12 269 GLN A O 1
ATOM 2206 N N . LEU A 1 270 ? -11.297 19.422 -8.672 1 94.44 270 LEU A N 1
ATOM 2207 C CA . LEU A 1 270 ? -11.461 18.297 -7.754 1 94.44 270 LEU A CA 1
ATOM 2208 C C . LEU A 1 270 ? -12.914 18.188 -7.293 1 94.44 270 LEU A C 1
ATOM 2210 O O . LEU A 1 270 ? -13.5 19.156 -6.832 1 94.44 270 LEU A O 1
ATOM 2214 N N . THR A 1 271 ? -13.5 17.062 -7.5 1 96.19 271 THR A N 1
ATOM 2215 C CA . THR A 1 271 ? -14.773 16.641 -6.914 1 96.19 271 THR A CA 1
ATOM 2216 C C . THR A 1 271 ? -14.68 15.227 -6.363 1 96.19 271 THR A C 1
ATOM 2218 O O . THR A 1 271 ? -13.766 14.477 -6.711 1 96.19 271 THR A O 1
ATOM 2221 N N . CYS A 1 272 ? -15.602 14.914 -5.527 1 96.44 272 CYS A N 1
ATOM 2222 C CA . CYS A 1 272 ? -15.602 13.555 -4.992 1 96.44 272 CYS A CA 1
ATOM 2223 C C . CYS A 1 272 ? -15.672 12.531 -6.117 1 96.44 272 CYS A C 1
ATOM 2225 O O . CYS A 1 272 ? -15.055 11.469 -6.035 1 96.44 272 CYS A O 1
ATOM 2227 N N . SER A 1 273 ? -16.359 12.852 -7.145 1 93.69 273 SER A N 1
ATOM 2228 C CA . SER A 1 273 ? -16.578 11.914 -8.234 1 93.69 273 SER A CA 1
ATOM 2229 C C . SER A 1 273 ? -15.352 11.797 -9.133 1 93.69 273 SER A C 1
ATOM 2231 O O . SER A 1 273 ? -15.109 10.75 -9.727 1 93.69 273 SER A O 1
ATOM 2233 N N . THR A 1 274 ? -14.57 12.797 -9.219 1 91.88 274 THR A N 1
ATOM 2234 C CA . THR A 1 274 ? -13.469 12.812 -10.172 1 91.88 274 THR A CA 1
ATOM 2235 C C . THR A 1 274 ? -12.125 12.898 -9.453 1 91.88 274 THR A C 1
ATOM 2237 O O . THR A 1 274 ? -11.078 13 -10.094 1 91.88 274 THR A O 1
ATOM 2240 N N . TYR A 1 275 ? -12.133 12.82 -8.203 1 94.5 275 TYR A N 1
ATOM 2241 C CA . TYR A 1 275 ? -10.953 13.07 -7.375 1 94.5 275 TYR A CA 1
ATOM 2242 C C . TYR A 1 275 ? -9.805 12.156 -7.789 1 94.5 275 TYR A C 1
ATOM 2244 O O . TYR A 1 275 ? -8.727 12.641 -8.148 1 94.5 275 TYR A O 1
ATOM 2252 N N . ARG A 1 276 ? -10.023 10.906 -7.828 1 88.56 276 ARG A N 1
ATOM 2253 C CA . ARG A 1 276 ? -8.969 9.93 -8.047 1 88.56 276 ARG A CA 1
ATOM 2254 C C . ARG A 1 276 ? -8.328 10.117 -9.422 1 88.56 276 ARG A C 1
ATOM 2256 O O . ARG A 1 276 ? -7.102 10.156 -9.539 1 88.56 276 ARG A O 1
ATOM 2263 N N . GLU A 1 277 ? -9.086 10.281 -10.375 1 87.94 277 GLU A N 1
ATOM 2264 C CA . GLU A 1 277 ? -8.578 10.461 -11.727 1 87.94 277 GLU A CA 1
ATOM 2265 C C . GLU A 1 277 ? -7.852 11.797 -11.875 1 87.94 277 GLU A C 1
ATOM 2267 O O . GLU A 1 277 ? -6.859 11.891 -12.594 1 87.94 277 GLU A O 1
ATOM 2272 N N . SER A 1 278 ? -8.32 12.75 -11.148 1 92.31 278 SER A N 1
ATOM 2273 C CA . SER A 1 278 ? -7.789 14.094 -11.297 1 92.31 278 SER A CA 1
ATOM 2274 C C . SER A 1 278 ? -6.426 14.234 -10.625 1 92.31 278 SER A C 1
ATOM 2276 O O . SER A 1 278 ? -5.582 15.016 -11.07 1 92.31 278 SER A O 1
ATOM 2278 N N . VAL A 1 279 ? -6.234 13.398 -9.602 1 94 279 VAL A N 1
ATOM 2279 C CA . VAL A 1 279 ? -5.078 13.719 -8.773 1 94 279 VAL A CA 1
ATOM 2280 C C . VAL A 1 279 ? -3.93 12.766 -9.102 1 94 279 VAL A C 1
ATOM 2282 O O . VAL A 1 279 ? -2.783 13.016 -8.719 1 94 279 VAL A O 1
ATOM 2285 N N . ILE A 1 280 ? -4.156 11.703 -9.766 1 88.69 280 ILE A N 1
ATOM 2286 C CA . ILE A 1 280 ? -3.16 10.664 -10.016 1 88.69 280 ILE A CA 1
ATOM 2287 C C . ILE A 1 280 ? -1.976 11.25 -10.773 1 88.69 280 ILE A C 1
ATOM 2289 O O . ILE A 1 280 ? -0.82 10.938 -10.484 1 88.69 280 ILE A O 1
ATOM 2293 N N . ASN A 1 281 ? -2.174 12.18 -11.703 1 83.38 281 ASN A N 1
ATOM 2294 C CA . ASN A 1 281 ? -1.101 12.734 -12.516 1 83.38 281 ASN A CA 1
ATOM 2295 C C . ASN A 1 281 ? -0.722 14.141 -12.062 1 83.38 281 ASN A C 1
ATOM 2297 O O . ASN A 1 281 ? -0.084 14.891 -12.812 1 83.38 281 ASN A O 1
ATOM 2301 N N . TYR A 1 282 ? -1.212 14.461 -10.898 1 86.5 282 TYR A N 1
ATOM 2302 C CA . TYR A 1 282 ? -0.882 15.781 -10.391 1 86.5 282 TYR A CA 1
ATOM 2303 C C . TYR A 1 282 ? 0.587 15.867 -10 1 86.5 282 TYR A C 1
ATOM 2305 O O . TYR A 1 282 ? 1.115 14.961 -9.352 1 86.5 282 TYR A O 1
ATOM 2313 N N . MET B 1 1 ? -19.406 -30 -9.93 1 48.41 1 MET B N 1
ATOM 2314 C CA . MET B 1 1 ? -18.328 -29.266 -10.578 1 48.41 1 MET B CA 1
ATOM 2315 C C . MET B 1 1 ? -17.141 -29.094 -9.625 1 48.41 1 MET B C 1
ATOM 2317 O O . MET B 1 1 ? -17.328 -28.797 -8.445 1 48.41 1 MET B O 1
ATOM 2321 N N . THR B 1 2 ? -15.992 -29.672 -10.039 1 67.38 2 THR B N 1
ATOM 2322 C CA . THR B 1 2 ? -14.859 -29.844 -9.133 1 67.38 2 THR B CA 1
ATOM 2323 C C . THR B 1 2 ? -14.266 -28.5 -8.742 1 67.38 2 THR B C 1
ATOM 2325 O O . THR B 1 2 ? -14.109 -27.609 -9.594 1 67.38 2 THR B O 1
ATOM 2328 N N . LYS B 1 3 ? -14.484 -28.156 -7.48 1 81.06 3 LYS B N 1
ATOM 2329 C CA . LYS B 1 3 ? -13.82 -27 -6.906 1 81.06 3 LYS B CA 1
ATOM 2330 C C . LYS B 1 3 ? -12.305 -27.125 -6.977 1 81.06 3 LYS B C 1
ATOM 2332 O O . LYS B 1 3 ? -11.773 -28.25 -6.996 1 81.06 3 LYS B O 1
ATOM 2337 N N . PRO B 1 4 ? -11.625 -25.969 -7.238 1 94.94 4 PRO B N 1
ATOM 2338 C CA . PRO B 1 4 ? -12.062 -24.578 -7.199 1 94.94 4 PRO B CA 1
ATOM 2339 C C . PRO B 1 4 ? -12.531 -24.062 -8.562 1 94.94 4 PRO B C 1
ATOM 2341 O O . PRO B 1 4 ? -12.25 -24.688 -9.586 1 94.94 4 PRO B O 1
ATOM 2344 N N . ASP B 1 5 ? -13.328 -22.953 -8.547 1 95.56 5 ASP B N 1
ATOM 2345 C CA . ASP B 1 5 ? -13.75 -22.281 -9.773 1 95.56 5 ASP B CA 1
ATOM 2346 C C . ASP B 1 5 ? -12.609 -21.469 -10.375 1 95.56 5 ASP B C 1
ATOM 2348 O O . ASP B 1 5 ? -12.555 -21.281 -11.594 1 95.56 5 ASP B O 1
ATOM 2352 N N . PHE B 1 6 ? -11.828 -20.984 -9.531 1 97.81 6 PHE B N 1
ATOM 2353 C CA . PHE B 1 6 ? -10.68 -20.219 -10 1 97.81 6 PHE B CA 1
ATOM 2354 C C . PHE B 1 6 ? -9.516 -20.328 -9.023 1 97.81 6 PHE B C 1
ATOM 2356 O O . PHE B 1 6 ? -9.695 -20.734 -7.879 1 97.81 6 PHE B O 1
ATOM 2363 N N . ILE B 1 7 ? -8.273 -20.016 -9.531 1 98.19 7 ILE B N 1
ATOM 2364 C CA . ILE B 1 7 ? -7.062 -20.094 -8.719 1 98.19 7 ILE B CA 1
ATOM 2365 C C . ILE B 1 7 ? -6.191 -18.859 -8.992 1 98.19 7 ILE B C 1
ATOM 2367 O O . ILE B 1 7 ? -5.91 -18.547 -10.148 1 98.19 7 ILE B O 1
ATOM 2371 N N . ILE B 1 8 ? -5.848 -18.203 -7.91 1 98.5 8 ILE B N 1
ATOM 2372 C CA . ILE B 1 8 ? -4.77 -17.234 -8 1 98.5 8 ILE B CA 1
ATOM 2373 C C . ILE B 1 8 ? -3.42 -17.938 -7.918 1 98.5 8 ILE B C 1
ATOM 2375 O O . ILE B 1 8 ? -2.947 -18.266 -6.824 1 98.5 8 ILE B O 1
ATOM 2379 N N . ILE B 1 9 ? -2.811 -18.125 -9.016 1 98.25 9 ILE B N 1
ATOM 2380 C CA . ILE B 1 9 ? -1.516 -18.797 -9.07 1 98.25 9 ILE B CA 1
ATOM 2381 C C . ILE B 1 9 ? -0.397 -17.781 -8.906 1 98.25 9 ILE B C 1
ATOM 2383 O O . ILE B 1 9 ? 0.723 -18.125 -8.523 1 98.25 9 ILE B O 1
ATOM 2387 N N . GLY B 1 10 ? -0.695 -16.531 -8.984 1 94.56 10 GLY B N 1
ATOM 2388 C CA . GLY B 1 10 ? 0.097 -15.312 -8.906 1 94.56 10 GLY B CA 1
ATOM 2389 C C . GLY B 1 10 ? 1.543 -15.562 -8.523 1 94.56 10 GLY B C 1
ATOM 2390 O O . GLY B 1 10 ? 1.836 -16.5 -7.766 1 94.56 10 GLY B O 1
ATOM 2391 N N . ALA B 1 11 ? 2.469 -14.773 -9 1 96.88 11 ALA B N 1
ATOM 2392 C CA . ALA B 1 11 ? 3.869 -14.805 -8.578 1 96.88 11 ALA B CA 1
ATOM 2393 C C . ALA B 1 11 ? 4.008 -14.438 -7.105 1 96.88 11 ALA B C 1
ATOM 2395 O O . ALA B 1 11 ? 3.285 -13.57 -6.605 1 96.88 11 ALA B O 1
ATOM 2396 N N . MET B 1 12 ? 4.918 -15.18 -6.402 1 95.5 12 MET B N 1
ATOM 2397 C CA . MET B 1 12 ? 5.191 -14.812 -5.016 1 95.5 12 MET B CA 1
ATOM 2398 C C . MET B 1 12 ? 5.648 -13.359 -4.914 1 95.5 12 MET B C 1
ATOM 2400 O O . MET B 1 12 ? 6.297 -12.844 -5.828 1 95.5 12 MET B O 1
ATOM 2404 N N . LYS B 1 13 ? 5.234 -12.672 -3.873 1 94.44 13 LYS B N 1
ATOM 2405 C CA . LYS B 1 13 ? 5.609 -11.305 -3.525 1 94.44 13 LYS B CA 1
ATOM 2406 C C . LYS B 1 13 ? 5.043 -10.305 -4.527 1 94.44 13 LYS B C 1
ATOM 2408 O O . LYS B 1 13 ? 5.66 -9.273 -4.801 1 94.44 13 LYS B O 1
ATOM 2413 N N . SER B 1 14 ? 3.926 -10.562 -5.109 1 95.56 14 SER B N 1
ATOM 2414 C CA . SER B 1 14 ? 3.301 -9.695 -6.102 1 95.56 14 SER B CA 1
ATOM 2415 C C . SER B 1 14 ? 1.9 -9.273 -5.664 1 95.56 14 SER B C 1
ATOM 2417 O O . SER B 1 14 ? 0.994 -9.156 -6.492 1 95.56 14 SER B O 1
ATOM 2419 N N . ALA B 1 15 ? 1.67 -9.18 -4.391 1 91.12 15 ALA B N 1
ATOM 2420 C CA . ALA B 1 15 ? 0.425 -8.68 -3.812 1 91.12 15 ALA B CA 1
ATOM 2421 C C . ALA B 1 15 ? -0.712 -9.672 -4.016 1 91.12 15 ALA B C 1
ATOM 2423 O O . ALA B 1 15 ? -1.865 -9.281 -4.203 1 91.12 15 ALA B O 1
ATOM 2424 N N . THR B 1 16 ? -0.42 -10.883 -4.055 1 94.62 16 THR B N 1
ATOM 2425 C CA . THR B 1 16 ? -1.421 -11.938 -4.18 1 94.62 16 THR B CA 1
ATOM 2426 C C . THR B 1 16 ? -2.316 -11.984 -2.945 1 94.62 16 THR B C 1
ATOM 2428 O O . THR B 1 16 ? -3.518 -12.242 -3.053 1 94.62 16 THR B O 1
ATOM 2431 N N . SER B 1 17 ? -1.732 -11.68 -1.8 1 92.31 17 SER B N 1
ATOM 2432 C CA . SER B 1 17 ? -2.504 -11.695 -0.561 1 92.31 17 SER B CA 1
ATOM 2433 C C . SER B 1 17 ? -3.549 -10.586 -0.548 1 92.31 17 SER B C 1
ATOM 2435 O O . SER B 1 17 ? -4.664 -10.781 -0.057 1 92.31 17 SER B O 1
ATOM 2437 N N . THR B 1 18 ? -3.121 -9.492 -1.104 1 90.69 18 THR B N 1
ATOM 2438 C CA . THR B 1 18 ? -4.055 -8.375 -1.198 1 90.69 18 THR B CA 1
ATOM 2439 C C . THR B 1 18 ? -5.254 -8.75 -2.066 1 90.69 18 THR B C 1
ATOM 2441 O O . THR B 1 18 ? -6.402 -8.539 -1.67 1 90.69 18 THR B O 1
ATOM 2444 N N . LEU B 1 19 ? -5.031 -9.297 -3.195 1 94.94 19 LEU B N 1
ATOM 2445 C CA . LEU B 1 19 ? -6.113 -9.688 -4.094 1 94.94 19 LEU B CA 1
ATOM 2446 C C . LEU B 1 19 ? -6.984 -10.766 -3.465 1 94.94 19 LEU B C 1
ATOM 2448 O O . LEU B 1 19 ? -8.211 -10.711 -3.549 1 94.94 19 LEU B O 1
ATOM 2452 N N . HIS B 1 20 ? -6.371 -11.734 -2.791 1 95.31 20 HIS B N 1
ATOM 2453 C CA . HIS B 1 20 ? -7.09 -12.789 -2.084 1 95.31 20 HIS B CA 1
ATOM 2454 C C . HIS B 1 20 ? -8.055 -12.203 -1.058 1 95.31 20 HIS B C 1
ATOM 2456 O O . HIS B 1 20 ? -9.227 -12.578 -1.021 1 95.31 20 HIS B O 1
ATOM 2462 N N . SER B 1 21 ? -7.535 -11.305 -0.285 1 91.81 21 SER B N 1
ATOM 2463 C CA . SER B 1 21 ? -8.336 -10.695 0.776 1 91.81 21 SER B CA 1
ATOM 2464 C C . SER B 1 21 ? -9.492 -9.883 0.203 1 91.81 21 SER B C 1
ATOM 2466 O O . SER B 1 21 ? -10.602 -9.914 0.738 1 91.81 21 SER B O 1
ATOM 2468 N N . GLN B 1 22 ? -9.234 -9.18 -0.849 1 93.19 22 GLN B N 1
ATOM 2469 C CA . GLN B 1 22 ? -10.266 -8.359 -1.47 1 93.19 22 GLN B CA 1
ATOM 2470 C C . GLN B 1 22 ? -11.391 -9.219 -2.037 1 93.19 22 GLN B C 1
ATOM 2472 O O . GLN B 1 22 ? -12.562 -8.875 -1.912 1 93.19 22 GLN B O 1
ATOM 2477 N N . LEU B 1 23 ? -11.023 -10.297 -2.609 1 95.56 23 LEU B N 1
ATOM 2478 C CA . LEU B 1 23 ? -12.023 -11.211 -3.152 1 95.56 23 LEU B CA 1
ATOM 2479 C C . LEU B 1 23 ? -12.82 -11.875 -2.033 1 95.56 23 LEU B C 1
ATOM 2481 O O . LEU B 1 23 ? -14.031 -12.055 -2.152 1 95.56 23 LEU B O 1
ATOM 2485 N N . ALA B 1 24 ? -12.148 -12.172 -0.933 1 93 24 ALA B N 1
ATOM 2486 C CA . ALA B 1 24 ? -12.789 -12.812 0.214 1 93 24 ALA B CA 1
ATOM 2487 C C . ALA B 1 24 ? -13.828 -11.891 0.84 1 93 24 ALA B C 1
ATOM 2489 O O . ALA B 1 24 ? -14.742 -12.352 1.532 1 93 24 ALA B O 1
ATOM 2490 N N . LEU B 1 25 ? -13.719 -10.625 0.554 1 89.19 25 LEU B N 1
ATOM 2491 C CA . LEU B 1 25 ? -14.617 -9.641 1.136 1 89.19 25 LEU B CA 1
ATOM 2492 C C . LEU B 1 25 ? -15.891 -9.508 0.301 1 89.19 25 LEU B C 1
ATOM 2494 O O . LEU B 1 25 ? -16.875 -8.906 0.746 1 89.19 25 LEU B O 1
ATOM 2498 N N . GLN B 1 26 ? -15.836 -10.047 -0.897 1 92.62 26 GLN B N 1
ATOM 2499 C CA . GLN B 1 26 ? -17 -9.938 -1.771 1 92.62 26 GLN B CA 1
ATOM 2500 C C . GLN B 1 26 ? -18.062 -10.977 -1.417 1 92.62 26 GLN B C 1
ATOM 2502 O O . GLN B 1 26 ? -17.75 -12.148 -1.218 1 92.62 26 GLN B O 1
ATOM 2507 N N . GLN B 1 27 ? -19.328 -10.492 -1.329 1 91.94 27 GLN B N 1
ATOM 2508 C CA . GLN B 1 27 ? -20.422 -11.438 -1.11 1 91.94 27 GLN B CA 1
ATOM 2509 C C . GLN B 1 27 ? -20.547 -12.414 -2.279 1 91.94 27 GLN B C 1
ATOM 2511 O O . GLN B 1 27 ? -20.578 -12 -3.439 1 91.94 27 GLN B O 1
ATOM 2516 N N . GLY B 1 28 ? -20.562 -13.711 -1.95 1 94.88 28 GLY B N 1
ATOM 2517 C CA . GLY B 1 28 ? -20.75 -14.703 -2.996 1 94.88 28 GLY B CA 1
ATOM 2518 C C . GLY B 1 28 ? -19.438 -15.297 -3.492 1 94.88 28 GLY B C 1
ATOM 2519 O O . GLY B 1 28 ? -19.453 -16.188 -4.348 1 94.88 28 GLY B O 1
ATOM 2520 N N . ILE B 1 29 ? -18.391 -14.844 -2.963 1 96.38 29 ILE B N 1
ATOM 2521 C CA . ILE B 1 29 ? -17.094 -15.43 -3.271 1 96.38 29 ILE B CA 1
ATOM 2522 C C . ILE B 1 29 ? -16.5 -16.078 -2.018 1 96.38 29 ILE B C 1
ATOM 2524 O O . ILE B 1 29 ? -16.469 -15.453 -0.951 1 96.38 29 ILE B O 1
ATOM 2528 N N . PHE B 1 30 ? -16.094 -17.328 -2.139 1 96.31 30 PHE B N 1
ATOM 2529 C CA . PHE B 1 30 ? -15.461 -18.047 -1.048 1 96.31 30 PHE B CA 1
ATOM 2530 C C . PHE B 1 30 ? -13.984 -18.281 -1.345 1 96.31 30 PHE B C 1
ATOM 2532 O O . PHE B 1 30 ? -13.633 -18.938 -2.328 1 96.31 30 PHE B O 1
ATOM 2539 N N . MET B 1 31 ? -13.18 -17.688 -0.548 1 95.81 31 MET B N 1
ATOM 2540 C CA . MET B 1 31 ? -11.75 -17.984 -0.627 1 95.81 31 MET B CA 1
ATOM 2541 C C . MET B 1 31 ? -11.336 -18.984 0.451 1 95.81 31 MET B C 1
ATOM 2543 O O . MET B 1 31 ? -11.602 -18.766 1.635 1 95.81 31 MET B O 1
ATOM 2547 N N . MET B 1 32 ? -10.688 -19.953 0.025 1 90.62 32 MET B N 1
ATOM 2548 C CA . MET B 1 32 ? -10.367 -21.016 0.981 1 90.62 32 MET B CA 1
ATOM 2549 C C . MET B 1 32 ? -9.383 -20.516 2.033 1 90.62 32 MET B C 1
ATOM 2551 O O . MET B 1 32 ? -8.625 -19.578 1.785 1 90.62 32 MET B O 1
ATOM 2555 N N . THR B 1 33 ? -9.453 -21.109 3.178 1 84.31 33 THR B N 1
ATOM 2556 C CA . THR B 1 33 ? -8.539 -20.922 4.301 1 84.31 33 THR B CA 1
ATOM 2557 C C . THR B 1 33 ? -7.977 -22.266 4.754 1 84.31 33 THR B C 1
ATOM 2559 O O . THR B 1 33 ? -8.688 -23.281 4.766 1 84.31 33 THR B O 1
ATOM 2562 N N . PRO B 1 34 ? -6.746 -22.344 5.066 1 85.12 34 PRO B N 1
ATOM 2563 C CA . PRO B 1 34 ? -5.699 -21.312 4.965 1 85.12 34 PRO B CA 1
ATOM 2564 C C . PRO B 1 34 ? -5.336 -20.984 3.52 1 85.12 34 PRO B C 1
ATOM 2566 O O . PRO B 1 34 ? -5.535 -21.812 2.625 1 85.12 34 PRO B O 1
ATOM 2569 N N . LYS B 1 35 ? -4.895 -19.812 3.428 1 88.69 35 LYS B N 1
ATOM 2570 C CA . LYS B 1 35 ? -4.336 -19.469 2.121 1 88.69 35 LYS B CA 1
ATOM 2571 C C . LYS B 1 35 ? -3.162 -20.375 1.771 1 88.69 35 LYS B C 1
ATOM 2573 O O . LYS B 1 35 ? -2.572 -21.016 2.652 1 88.69 35 LYS B O 1
ATOM 2578 N N . GLU B 1 36 ? -2.885 -20.672 0.531 1 94.88 36 GLU B N 1
ATOM 2579 C CA . GLU B 1 36 ? -1.737 -21.391 -0.017 1 94.88 36 GLU B CA 1
ATOM 2580 C C . GLU B 1 36 ? -1.753 -22.844 0.4 1 94.88 36 GLU B C 1
ATOM 2582 O O . GLU B 1 36 ? -0.801 -23.344 1.013 1 94.88 36 GLU B O 1
ATOM 2587 N N . PRO B 1 37 ? -2.707 -23.625 0.043 1 95.5 37 PRO B N 1
ATOM 2588 C CA . PRO B 1 37 ? -2.658 -25.078 0.282 1 95.5 37 PRO B CA 1
ATOM 2589 C C . PRO B 1 37 ? -1.558 -25.766 -0.516 1 95.5 37 PRO B C 1
ATOM 2591 O O . PRO B 1 37 ? -1.08 -26.828 -0.118 1 95.5 37 PRO B O 1
ATOM 2594 N N . ASN B 1 38 ? -1.242 -25.234 -1.646 1 97.81 38 ASN B N 1
ATOM 2595 C CA . ASN B 1 38 ? -0.174 -25.766 -2.486 1 97.81 38 ASN B CA 1
ATOM 2596 C C . ASN B 1 38 ? -0.388 -27.234 -2.803 1 97.81 38 ASN B C 1
ATOM 2598 O O . ASN B 1 38 ? 0.565 -28.016 -2.814 1 97.81 38 ASN B O 1
ATOM 2602 N N . TYR B 1 39 ? -1.642 -27.594 -3.031 1 97.38 39 TYR B N 1
ATOM 2603 C CA . TYR B 1 39 ? -2.01 -28.984 -3.244 1 97.38 39 TYR B CA 1
ATOM 2604 C C . TYR B 1 39 ? -1.343 -29.547 -4.496 1 97.38 39 TYR B C 1
ATOM 2606 O O . TYR B 1 39 ? -0.713 -30.594 -4.457 1 97.38 39 TYR B O 1
ATOM 2614 N N . PHE B 1 40 ? -1.355 -28.859 -5.535 1 98.12 40 PHE B N 1
ATOM 2615 C CA . PHE B 1 40 ? -0.92 -29.391 -6.816 1 98.12 40 PHE B CA 1
ATOM 2616 C C . PHE B 1 40 ? 0.598 -29.344 -6.941 1 98.12 40 PHE B C 1
ATOM 2618 O O . PHE B 1 40 ? 1.185 -30.031 -7.77 1 98.12 40 PHE B O 1
ATOM 2625 N N . SER B 1 41 ? 1.208 -28.484 -6.141 1 98.56 41 SER B N 1
ATOM 2626 C CA . SER B 1 41 ? 2.646 -28.281 -6.293 1 98.56 41 SER B CA 1
ATOM 2627 C C . SER B 1 41 ? 3.43 -29.188 -5.34 1 98.56 41 SER B C 1
ATOM 2629 O O . SER B 1 41 ? 4.383 -29.844 -5.75 1 98.56 41 SER B O 1
ATOM 2631 N N . ASP B 1 42 ? 3.055 -29.172 -4.082 1 98.25 42 ASP B N 1
ATOM 2632 C CA . ASP B 1 42 ? 3.859 -29.812 -3.045 1 98.25 42 ASP B CA 1
ATOM 2633 C C . ASP B 1 42 ? 3.533 -31.297 -2.936 1 98.25 42 ASP B C 1
ATOM 2635 O O . ASP B 1 42 ? 2.381 -31.672 -2.711 1 98.25 42 ASP B O 1
ATOM 2639 N N . ASN B 1 43 ? 4.539 -32.094 -2.91 1 98 43 ASN B N 1
ATOM 2640 C CA . ASN B 1 43 ? 4.359 -33.531 -2.854 1 98 43 ASN B CA 1
ATOM 2641 C C . ASN B 1 43 ? 3.613 -33.969 -1.591 1 98 43 ASN B C 1
ATOM 2643 O O . ASN B 1 43 ? 2.709 -34.812 -1.649 1 98 43 ASN B O 1
ATOM 2647 N N . SER B 1 44 ? 4.016 -33.406 -0.531 1 97.56 44 SER B N 1
ATOM 2648 C CA . SER B 1 44 ? 3.389 -33.75 0.732 1 97.56 44 SER B CA 1
ATOM 2649 C C . SER B 1 44 ? 1.905 -33.406 0.738 1 97.56 44 SER B C 1
ATOM 2651 O O . SER B 1 44 ? 1.075 -34.188 1.212 1 97.56 44 SER B O 1
ATOM 2653 N N . GLU B 1 45 ? 1.568 -32.281 0.19 1 97.44 45 GLU B N 1
ATOM 2654 C CA . GLU B 1 45 ? 0.174 -31.844 0.133 1 97.44 45 GLU B CA 1
ATOM 2655 C C . GLU B 1 45 ? -0.623 -32.688 -0.86 1 97.44 45 GLU B C 1
ATOM 2657 O O . GLU B 1 45 ? -1.762 -33.062 -0.583 1 97.44 45 GLU B O 1
ATOM 2662 N N . TYR B 1 46 ? -0.016 -32.969 -1.974 1 97.88 46 TYR B N 1
ATOM 2663 C CA . TYR B 1 46 ? -0.681 -33.812 -2.961 1 97.88 46 TYR B CA 1
ATOM 2664 C C . TYR B 1 46 ? -0.957 -35.188 -2.395 1 97.88 46 TYR B C 1
ATOM 2666 O O . TYR B 1 46 ? -1.989 -35.781 -2.691 1 97.88 46 TYR B O 1
ATOM 2674 N N . GLY B 1 47 ? -0.103 -35.625 -1.561 1 97.75 47 GLY B N 1
ATOM 2675 C CA . GLY B 1 47 ? -0.229 -36.938 -0.933 1 97.75 47 GLY B CA 1
ATOM 2676 C C . GLY B 1 47 ? -1.412 -37.031 0.012 1 97.75 47 GLY B C 1
ATOM 2677 O O . GLY B 1 47 ? -1.852 -38.125 0.354 1 97.75 47 GLY B O 1
ATOM 2678 N N . ARG B 1 48 ? -1.904 -35.906 0.394 1 96.94 48 ARG B N 1
ATOM 2679 C CA . ARG B 1 48 ? -3.055 -35.906 1.292 1 96.94 48 ARG B 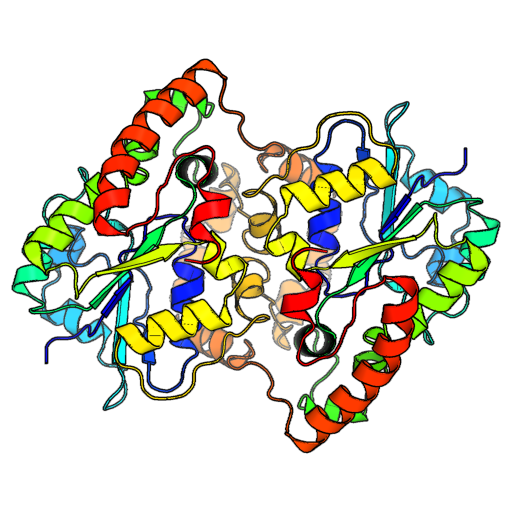CA 1
ATOM 2680 C C . ARG B 1 48 ? -4.32 -36.344 0.561 1 96.94 48 ARG B C 1
ATOM 2682 O O . ARG B 1 48 ? -5.316 -36.688 1.192 1 96.94 48 ARG B O 1
ATOM 2689 N N . GLY B 1 49 ? -4.289 -36.188 -0.78 1 96.44 49 GLY B N 1
ATOM 2690 C CA . GLY B 1 49 ? -5.367 -36.719 -1.581 1 96.44 49 GLY B CA 1
ATOM 2691 C C . GLY B 1 49 ? -6.414 -35.719 -1.965 1 96.44 49 GLY B C 1
ATOM 2692 O O . GLY B 1 49 ? -6.512 -34.656 -1.339 1 96.44 49 GLY B O 1
ATOM 2693 N N . GLU B 1 50 ? -7.199 -36.094 -2.951 1 94.94 50 GLU B N 1
ATOM 2694 C CA . GLU B 1 50 ? -8.203 -35.219 -3.52 1 94.94 50 GLU B CA 1
ATOM 2695 C C . GLU B 1 50 ? -9.312 -34.906 -2.518 1 94.94 50 GLU B C 1
ATOM 2697 O O . GLU B 1 50 ? -9.875 -33.812 -2.502 1 94.94 50 GLU B O 1
ATOM 2702 N N . ASP B 1 51 ? -9.625 -35.875 -1.719 1 94.75 51 ASP B N 1
ATOM 2703 C CA . ASP B 1 51 ? -10.664 -35.688 -0.713 1 94.75 51 ASP B CA 1
ATOM 2704 C C . ASP B 1 51 ? -10.281 -34.594 0.266 1 94.75 51 ASP B C 1
ATOM 2706 O O . ASP B 1 51 ? -11.117 -33.781 0.643 1 94.75 51 ASP B O 1
ATOM 2710 N N . TRP B 1 52 ? -9.07 -34.656 0.613 1 95.06 52 TRP B N 1
ATOM 2711 C CA . TRP B 1 52 ? -8.57 -33.594 1.496 1 95.06 52 TRP B CA 1
ATOM 2712 C C . TRP B 1 52 ? -8.688 -32.219 0.829 1 95.06 52 TRP B C 1
ATOM 2714 O O . TRP B 1 52 ? -9.203 -31.281 1.427 1 95.06 52 TRP B O 1
ATOM 2724 N N . TYR B 1 53 ? -8.266 -32.125 -0.331 1 95.38 53 TYR B N 1
ATOM 2725 C CA . TYR B 1 53 ? -8.305 -30.859 -1.07 1 95.38 53 TYR B CA 1
ATOM 2726 C C . TYR B 1 53 ? -9.734 -30.359 -1.221 1 95.38 53 TYR B C 1
ATOM 2728 O O . TYR B 1 53 ? -10.008 -29.172 -0.98 1 95.38 53 TYR B O 1
ATOM 2736 N N . SER B 1 54 ? -10.609 -31.25 -1.52 1 93.56 54 SER B N 1
ATOM 2737 C CA . SER B 1 54 ? -12.016 -30.891 -1.689 1 93.56 54 SER B CA 1
ATOM 2738 C C . SER B 1 54 ? -12.625 -30.391 -0.383 1 93.56 54 SER B C 1
ATOM 2740 O O . SER B 1 54 ? -13.492 -29.516 -0.391 1 93.56 54 SER B O 1
ATOM 2742 N N . SER B 1 55 ? -12.148 -30.891 0.69 1 93.62 55 SER B N 1
ATOM 2743 C CA . SER B 1 55 ? -12.695 -30.547 2 1 93.62 55 SER B CA 1
ATOM 2744 C C . SER B 1 55 ? -12.383 -29.094 2.367 1 93.62 55 SER B C 1
ATOM 2746 O O . SER B 1 55 ? -13.039 -28.516 3.236 1 93.62 55 SER B O 1
ATOM 2748 N N . LEU B 1 56 ? -11.414 -28.531 1.714 1 94.25 56 LEU B N 1
ATOM 2749 C CA . LEU B 1 56 ? -11.031 -27.156 1.987 1 94.25 56 LEU B CA 1
ATOM 2750 C C . LEU B 1 56 ? -12.117 -26.188 1.527 1 94.25 56 LEU B C 1
ATOM 2752 O O . LEU B 1 56 ? -12.109 -25.016 1.91 1 94.25 56 LEU B O 1
ATOM 2756 N N . PHE B 1 57 ? -13.102 -26.672 0.789 1 94.56 57 PHE B N 1
ATOM 2757 C CA . PHE B 1 57 ? -14.141 -25.812 0.236 1 94.56 57 PHE B CA 1
ATOM 2758 C C . PHE B 1 57 ? -15.492 -26.125 0.862 1 94.56 57 PHE B C 1
ATOM 2760 O O . PHE B 1 57 ? -16.531 -25.609 0.417 1 94.56 57 PHE B O 1
ATOM 2767 N N . THR B 1 58 ? -15.508 -26.891 1.89 1 92 58 THR B N 1
ATOM 2768 C CA . THR B 1 58 ? -16.75 -27.406 2.463 1 92 58 THR B CA 1
ATOM 2769 C C . THR B 1 58 ? -17.562 -26.281 3.094 1 92 58 THR B C 1
ATOM 2771 O O . THR B 1 58 ? -18.797 -26.328 3.133 1 92 58 THR B O 1
ATOM 2774 N N . ASP B 1 59 ? -16.875 -25.203 3.518 1 92.25 59 ASP B N 1
ATOM 2775 C CA . ASP B 1 59 ? -17.562 -24.125 4.215 1 92.25 59 ASP B CA 1
ATOM 2776 C C . ASP B 1 59 ? -18.156 -23.125 3.229 1 92.25 59 ASP B C 1
ATOM 2778 O O . ASP B 1 59 ? -18.844 -22.188 3.631 1 92.25 59 ASP B O 1
ATOM 2782 N N . ALA B 1 60 ? -17.906 -23.344 1.979 1 94.25 60 ALA B N 1
ATOM 2783 C CA . ALA B 1 60 ? -18.5 -22.469 0.977 1 94.25 60 ALA B CA 1
ATOM 2784 C C . ALA B 1 60 ? -20.016 -22.594 0.944 1 94.25 60 ALA B C 1
ATOM 2786 O O . ALA B 1 60 ? -20.547 -23.703 1.115 1 94.25 60 ALA B O 1
ATOM 2787 N N . LYS B 1 61 ? -20.719 -21.438 0.826 1 93.5 61 LYS B N 1
ATOM 2788 C CA . LYS B 1 61 ? -22.156 -21.469 0.632 1 93.5 61 LYS B CA 1
ATOM 2789 C C . LYS B 1 61 ? -22.516 -22 -0.753 1 93.5 61 LYS B C 1
ATOM 2791 O O . LYS B 1 61 ? -21.688 -22 -1.661 1 93.5 61 LYS B O 1
ATOM 2796 N N . PRO B 1 62 ? -23.875 -22.328 -0.751 1 91.12 62 PRO B N 1
ATOM 2797 C CA . PRO B 1 62 ? -24.312 -22.75 -2.082 1 91.12 62 PRO B CA 1
ATOM 2798 C C . PRO B 1 62 ? -24.172 -21.641 -3.131 1 91.12 62 PRO B C 1
ATOM 2800 O O . PRO B 1 62 ? -24.453 -20.484 -2.85 1 91.12 62 PRO B O 1
ATOM 2803 N N . HIS B 1 63 ? -23.562 -21.797 -4.168 1 91.62 63 HIS B N 1
ATOM 2804 C CA . HIS B 1 63 ? -23.484 -20.922 -5.336 1 91.62 63 HIS B CA 1
ATOM 2805 C C . HIS B 1 63 ? -22.266 -20 -5.242 1 91.62 63 HIS B C 1
ATOM 2807 O O . HIS B 1 63 ? -22.047 -19.172 -6.121 1 91.62 63 HIS B O 1
ATOM 2813 N N . ASP B 1 64 ? -21.578 -20.078 -4.086 1 95.88 64 ASP B N 1
ATOM 2814 C CA . ASP B 1 64 ? -20.344 -19.297 -4.008 1 95.88 64 ASP B CA 1
ATOM 2815 C C . ASP B 1 64 ? -19.391 -19.656 -5.148 1 95.88 64 ASP B C 1
ATOM 2817 O O . ASP B 1 64 ? -19.266 -20.812 -5.512 1 95.88 64 ASP B O 1
ATOM 2821 N N . ILE B 1 65 ? -18.859 -18.656 -5.691 1 96.75 65 ILE B N 1
ATOM 2822 C CA . ILE B 1 65 ? -17.688 -18.891 -6.531 1 96.75 65 ILE B CA 1
ATOM 2823 C C . ILE B 1 65 ? -16.469 -19.172 -5.656 1 96.75 65 ILE B C 1
ATOM 2825 O O . ILE B 1 65 ? -16.078 -18.328 -4.836 1 96.75 65 ILE B O 1
ATOM 2829 N N . CYS B 1 66 ? -15.852 -20.312 -5.773 1 96.62 66 CYS B N 1
ATOM 2830 C CA . CYS B 1 66 ? -14.812 -20.766 -4.852 1 96.62 66 CYS B CA 1
ATOM 2831 C C . CYS B 1 66 ? -13.43 -20.578 -5.457 1 96.62 66 CYS B C 1
ATOM 2833 O O . CYS B 1 66 ? -13.172 -21 -6.578 1 96.62 66 CYS B O 1
ATOM 2835 N N . GLY B 1 67 ? -12.57 -19.953 -4.68 1 97.38 67 GLY B N 1
ATOM 2836 C CA . GLY B 1 67 ? -11.227 -19.672 -5.152 1 97.38 67 GLY B CA 1
ATOM 2837 C C . GLY B 1 67 ? -10.141 -20.156 -4.203 1 97.38 67 GLY B C 1
ATOM 2838 O O . GLY B 1 67 ? -10.398 -20.359 -3.012 1 97.38 67 GLY B O 1
ATOM 2839 N N . GLU B 1 68 ? -8.977 -20.375 -4.801 1 96.94 68 GLU B N 1
ATOM 2840 C CA . GLU B 1 68 ? -7.738 -20.703 -4.105 1 96.94 68 GLU B CA 1
ATOM 2841 C C . GLU B 1 68 ? -6.621 -19.734 -4.488 1 96.94 68 GLU B C 1
ATOM 2843 O O . GLU B 1 68 ? -6.637 -19.156 -5.586 1 96.94 68 GLU B O 1
ATOM 2848 N N . SER B 1 69 ? -5.758 -19.5 -3.523 1 97.5 69 SER B N 1
ATOM 2849 C CA . SER B 1 69 ? -4.504 -18.812 -3.846 1 97.5 69 SER B CA 1
ATOM 2850 C C . SER B 1 69 ? -3.301 -19.672 -3.457 1 97.5 69 SER B C 1
ATOM 2852 O O . SER B 1 69 ? -3.154 -20.047 -2.295 1 97.5 69 SER B O 1
ATOM 2854 N N . SER B 1 70 ? -2.428 -19.969 -4.438 1 98.06 70 SER B N 1
ATOM 2855 C CA . SER B 1 70 ? -1.193 -20.703 -4.18 1 98.06 70 SER B CA 1
ATOM 2856 C C . SER B 1 70 ? -0.073 -20.25 -5.105 1 98.06 70 SER B C 1
ATOM 2858 O O . SER B 1 70 ? -0.062 -20.578 -6.289 1 98.06 70 SER B O 1
ATOM 2860 N N . THR B 1 71 ? 0.932 -19.578 -4.559 1 97.75 71 THR B N 1
ATOM 2861 C CA . THR B 1 71 ? 1.982 -19 -5.387 1 97.75 71 THR B CA 1
ATOM 2862 C C . THR B 1 71 ? 3.01 -20.047 -5.781 1 97.75 71 THR B C 1
ATOM 2864 O O . THR B 1 71 ? 3.801 -19.844 -6.703 1 97.75 71 THR B O 1
ATOM 2867 N N . HIS B 1 72 ? 3.021 -21.219 -5.176 1 98.44 72 HIS B N 1
ATOM 2868 C CA . HIS B 1 72 ? 3.924 -22.297 -5.566 1 98.44 72 HIS B CA 1
ATOM 2869 C C . HIS B 1 72 ? 3.609 -22.797 -6.973 1 98.44 72 HIS B C 1
ATOM 2871 O O . HIS B 1 72 ? 4.418 -23.5 -7.578 1 98.44 72 HIS B O 1
ATOM 2877 N N . TYR B 1 73 ? 2.523 -22.438 -7.434 1 98.69 73 TYR B N 1
ATOM 2878 C CA . TYR B 1 73 ? 2.045 -23 -8.695 1 98.69 73 TYR B CA 1
ATOM 2879 C C . TYR B 1 73 ? 2.771 -22.375 -9.883 1 98.69 73 TYR B C 1
ATOM 2881 O O . TYR B 1 73 ? 2.648 -22.844 -11.008 1 98.69 73 TYR B O 1
ATOM 2889 N N . THR B 1 74 ? 3.562 -21.328 -9.633 1 98.56 74 THR B N 1
ATOM 2890 C CA . THR B 1 74 ? 4.348 -20.703 -10.695 1 98.56 74 THR B CA 1
ATOM 2891 C C . THR B 1 74 ? 5.805 -20.547 -10.266 1 98.56 74 THR B C 1
ATOM 2893 O O . THR B 1 74 ? 6.379 -19.469 -10.391 1 98.56 74 THR B O 1
ATOM 2896 N N . LYS B 1 75 ? 6.332 -21.656 -9.891 1 98.56 75 LYS B N 1
ATOM 2897 C CA . LYS B 1 75 ? 7.707 -21.703 -9.398 1 98.56 75 LYS B CA 1
ATOM 2898 C C . LYS B 1 75 ? 8.516 -22.766 -10.133 1 98.56 75 LYS B C 1
ATOM 2900 O O . LYS B 1 75 ? 9.258 -23.516 -9.516 1 98.56 75 LYS B O 1
ATOM 2905 N N . LEU B 1 76 ? 8.297 -22.766 -11.414 1 97.88 76 LEU B N 1
ATOM 2906 C CA . LEU B 1 76 ? 9.227 -23.594 -12.188 1 97.88 76 LEU B CA 1
ATOM 2907 C C . LEU B 1 76 ? 10.664 -23.125 -12 1 97.88 76 LEU B C 1
ATOM 2909 O O . LEU B 1 76 ? 10.914 -21.922 -11.914 1 97.88 76 LEU B O 1
ATOM 2913 N N . PRO B 1 77 ? 11.672 -24.031 -11.914 1 97.69 77 PRO B N 1
ATOM 2914 C CA . PRO B 1 77 ? 11.547 -25.469 -12.141 1 97.69 77 PRO B CA 1
ATOM 2915 C C . PRO B 1 77 ? 11.266 -26.25 -10.852 1 97.69 77 PRO B C 1
ATOM 2917 O O . PRO B 1 77 ? 11.164 -27.484 -10.875 1 97.69 77 PRO B O 1
ATOM 2920 N N . ASP B 1 78 ? 11.023 -25.609 -9.781 1 97.69 78 ASP B N 1
ATOM 2921 C CA . ASP B 1 78 ? 11.023 -26.25 -8.461 1 97.69 78 ASP B CA 1
ATOM 2922 C C . ASP B 1 78 ? 9.812 -27.172 -8.305 1 97.69 78 ASP B C 1
ATOM 2924 O O . ASP B 1 78 ? 9.875 -28.172 -7.586 1 97.69 78 ASP B O 1
ATOM 2928 N N . TYR B 1 79 ? 8.734 -26.844 -8.93 1 98.31 79 TYR B N 1
ATOM 2929 C CA . TYR B 1 79 ? 7.508 -27.625 -8.82 1 98.31 79 TYR B CA 1
ATOM 2930 C C . TYR B 1 79 ? 7.004 -28.031 -10.195 1 98.31 79 TYR B C 1
ATOM 2932 O O . TYR B 1 79 ? 5.941 -27.594 -10.633 1 98.31 79 TYR B O 1
ATOM 2940 N N . PRO B 1 80 ? 7.625 -28.969 -10.781 1 97.75 80 PRO B N 1
ATOM 2941 C CA . PRO B 1 80 ? 7.383 -29.281 -12.195 1 97.75 80 PRO B CA 1
ATOM 2942 C C . PRO B 1 80 ? 6.09 -30.062 -12.414 1 97.75 80 PRO B C 1
ATOM 2944 O O . PRO B 1 80 ? 5.59 -30.125 -13.539 1 97.75 80 PRO B O 1
ATOM 2947 N N . LEU B 1 81 ? 5.484 -30.609 -11.383 1 98.31 81 LEU B N 1
ATOM 2948 C CA . LEU B 1 81 ? 4.34 -31.484 -11.57 1 98.31 81 LEU B CA 1
ATOM 2949 C C . LEU B 1 81 ? 3.031 -30.719 -11.391 1 98.31 81 LEU B C 1
ATOM 2951 O O . LEU B 1 81 ? 1.949 -31.281 -11.586 1 98.31 81 LEU B O 1
ATOM 2955 N N . THR B 1 82 ? 3.094 -29.5 -11.039 1 98.5 82 THR B N 1
ATOM 2956 C CA . THR B 1 82 ? 1.948 -28.688 -10.641 1 98.5 82 THR B CA 1
ATOM 2957 C C . THR B 1 82 ? 0.86 -28.719 -11.711 1 98.5 82 THR B C 1
ATOM 2959 O O . THR B 1 82 ? -0.293 -29.047 -11.422 1 98.5 82 THR B O 1
ATOM 2962 N N . ILE B 1 83 ? 1.176 -28.469 -12.93 1 97.75 83 ILE B N 1
ATOM 2963 C CA . ILE B 1 83 ? 0.202 -28.297 -14 1 97.75 83 ILE B CA 1
ATOM 2964 C C . ILE B 1 83 ? -0.424 -29.641 -14.352 1 97.75 83 ILE B C 1
ATOM 2966 O O . ILE B 1 83 ? -1.638 -29.734 -14.539 1 97.75 83 ILE B O 1
ATOM 2970 N N . GLU B 1 84 ? 0.405 -30.656 -14.391 1 97 84 GLU B N 1
ATOM 2971 C CA . GLU B 1 84 ? -0.098 -32 -14.656 1 97 84 GLU B CA 1
ATOM 2972 C C . GLU B 1 84 ? -1.12 -32.406 -13.602 1 97 84 GLU B C 1
ATOM 2974 O O . GLU B 1 84 ? -2.188 -32.938 -13.938 1 97 84 GLU B O 1
ATOM 2979 N N . ARG B 1 85 ? -0.785 -32.188 -12.406 1 97.56 85 ARG B N 1
ATOM 2980 C CA . ARG B 1 85 ? -1.667 -32.562 -11.305 1 97.56 85 ARG B CA 1
ATOM 2981 C C . ARG B 1 85 ? -2.949 -31.719 -11.336 1 97.56 85 ARG B C 1
ATOM 2983 O O . ARG B 1 85 ? -4.039 -32.25 -11.117 1 97.56 85 ARG B O 1
ATOM 2990 N N . MET B 1 86 ? -2.83 -30.484 -11.625 1 97.25 86 MET B N 1
ATOM 2991 C CA . MET B 1 86 ? -3.99 -29.594 -11.711 1 97.25 86 MET B CA 1
ATOM 2992 C C . MET B 1 86 ? -4.922 -30.047 -12.836 1 97.25 86 MET B C 1
ATOM 2994 O O . MET B 1 86 ? -6.141 -30.109 -12.656 1 97.25 86 MET B O 1
ATOM 2998 N N . ALA B 1 87 ? -4.359 -30.391 -13.984 1 95.56 87 ALA B N 1
ATOM 2999 C CA . ALA B 1 87 ? -5.133 -30.766 -15.164 1 95.56 87 ALA B CA 1
ATOM 3000 C C . ALA B 1 87 ? -5.938 -32.031 -14.906 1 95.56 87 ALA B C 1
ATOM 3002 O O . ALA B 1 87 ? -6.988 -32.25 -15.523 1 95.56 87 ALA B O 1
ATOM 3003 N N . LYS B 1 88 ? -5.496 -32.844 -13.992 1 93.94 88 LYS B N 1
ATOM 3004 C CA . LYS B 1 88 ? -6.199 -34.062 -13.648 1 93.94 88 LYS B CA 1
ATOM 3005 C C . LYS B 1 88 ? -7.41 -33.781 -12.766 1 93.94 88 LYS B C 1
ATOM 3007 O O . LYS B 1 88 ? -8.352 -34.562 -12.727 1 93.94 88 LYS B O 1
ATOM 3012 N N . CYS B 1 89 ? -7.293 -32.719 -12.156 1 91.62 89 CYS B N 1
ATOM 3013 C CA . CYS B 1 89 ? -8.281 -32.469 -11.109 1 91.62 89 CYS B CA 1
ATOM 3014 C C . CYS B 1 89 ? -9.297 -31.438 -11.555 1 91.62 89 CYS B C 1
ATOM 3016 O O . CYS B 1 89 ? -10.469 -31.5 -11.18 1 91.62 89 CYS B O 1
ATOM 3018 N N . VAL B 1 90 ? -8.797 -30.5 -12.219 1 89.62 90 VAL B N 1
ATOM 3019 C CA . VAL B 1 90 ? -9.648 -29.375 -12.594 1 89.62 90 VAL B CA 1
ATOM 3020 C C . VAL B 1 90 ? -9.703 -29.25 -14.117 1 89.62 90 VAL B C 1
ATOM 3022 O O . VAL B 1 90 ? -8.664 -29.125 -14.766 1 89.62 90 VAL B O 1
ATOM 3025 N N . GLU B 1 91 ? -10.812 -29.25 -14.695 1 83.38 91 GLU B N 1
ATOM 3026 C CA . GLU B 1 91 ? -10.953 -29.281 -16.156 1 83.38 91 GLU B CA 1
ATOM 3027 C C . GLU B 1 91 ? -10.664 -27.922 -16.766 1 83.38 91 GLU B C 1
ATOM 3029 O O . GLU B 1 91 ? -9.859 -27.797 -17.688 1 83.38 91 GLU B O 1
ATOM 3034 N N . SER B 1 92 ? -11.32 -26.891 -16.359 1 87.69 92 SER B N 1
ATOM 3035 C CA . SER B 1 92 ? -11.164 -25.562 -16.953 1 87.69 92 SER B CA 1
ATOM 3036 C C . SER B 1 92 ? -11.102 -24.484 -15.875 1 87.69 92 SER B C 1
ATOM 3038 O O . SER B 1 92 ? -11.984 -23.625 -15.797 1 87.69 92 SER B O 1
ATOM 3040 N N . PRO B 1 93 ? -9.953 -24.516 -15.258 1 92.38 93 PRO B N 1
ATOM 3041 C CA . PRO B 1 93 ? -9.867 -23.516 -14.203 1 92.38 93 PRO B CA 1
ATOM 3042 C C . PRO B 1 93 ? -9.633 -22.109 -14.75 1 92.38 93 PRO B C 1
ATOM 3044 O O . PRO B 1 93 ? -8.977 -21.938 -15.781 1 92.38 93 PRO B O 1
ATOM 3047 N N . LYS B 1 94 ? -10.297 -21.125 -14.125 1 97.81 94 LYS B N 1
ATOM 3048 C CA . LYS B 1 94 ? -9.883 -19.734 -14.336 1 97.81 94 LYS B CA 1
ATOM 3049 C C . LYS B 1 94 ? -8.656 -19.391 -13.492 1 97.81 94 LYS B C 1
ATOM 3051 O O . LYS B 1 94 ? -8.695 -19.484 -12.266 1 97.81 94 LYS B O 1
ATOM 3056 N N . LEU B 1 95 ? -7.586 -19.031 -14.203 1 98.5 95 LEU B N 1
ATOM 3057 C CA . LEU B 1 95 ? -6.305 -18.812 -13.531 1 98.5 95 LEU B CA 1
ATOM 3058 C C . LEU B 1 95 ? -5.922 -17.344 -13.562 1 98.5 95 LEU B C 1
ATOM 3060 O O . LEU B 1 95 ? -5.938 -16.703 -14.617 1 98.5 95 LEU B O 1
ATOM 3064 N N . ILE B 1 96 ? -5.645 -16.812 -12.391 1 98.62 96 ILE B N 1
ATOM 3065 C CA . ILE B 1 96 ? -5.234 -15.422 -12.273 1 98.62 96 ILE B CA 1
ATOM 3066 C C . ILE B 1 96 ? -3.752 -15.344 -11.914 1 98.62 96 ILE B C 1
ATOM 3068 O O . ILE B 1 96 ? -3.32 -15.938 -10.922 1 98.62 96 ILE B O 1
ATOM 3072 N N . TYR B 1 97 ? -3.01 -14.672 -12.703 1 98.31 97 TYR B N 1
ATOM 3073 C CA . TYR B 1 97 ? -1.573 -14.547 -12.484 1 98.31 97 TYR B CA 1
ATOM 3074 C C . TYR B 1 97 ? -1.187 -13.094 -12.219 1 98.31 97 TYR B C 1
ATOM 3076 O O . TYR B 1 97 ? -1.1 -12.289 -13.148 1 98.31 97 TYR B O 1
ATOM 3084 N N . VAL B 1 98 ? -0.88 -12.781 -10.992 1 97.94 98 VAL B N 1
ATOM 3085 C CA . VAL B 1 98 ? -0.479 -11.438 -10.586 1 97.94 98 VAL B CA 1
ATOM 3086 C C . VAL B 1 98 ? 1.039 -11.305 -10.688 1 97.94 98 VAL B C 1
ATOM 3088 O O . VAL B 1 98 ? 1.781 -12.125 -10.148 1 97.94 98 VAL B O 1
ATOM 3091 N N . MET B 1 99 ? 1.438 -10.234 -11.391 1 97.5 99 MET B N 1
ATOM 3092 C CA . MET B 1 99 ? 2.855 -9.969 -11.617 1 97.5 99 MET B CA 1
ATOM 3093 C C . MET B 1 99 ? 3.229 -8.57 -11.125 1 97.5 99 MET B C 1
ATOM 3095 O O . MET B 1 99 ? 2.355 -7.727 -10.93 1 97.5 99 MET B O 1
ATOM 3099 N N . ARG B 1 100 ? 4.477 -8.398 -10.891 1 96.31 100 ARG B N 1
ATOM 3100 C CA . ARG B 1 100 ? 5.047 -7.086 -10.602 1 96.31 100 ARG B CA 1
ATOM 3101 C C . ARG B 1 100 ? 6.375 -6.898 -11.328 1 96.31 100 ARG B C 1
ATOM 3103 O O . ARG B 1 100 ? 6.871 -7.824 -11.977 1 96.31 100 ARG B O 1
ATOM 3110 N N . HIS B 1 101 ? 6.93 -5.656 -11.297 1 96 101 HIS B N 1
ATOM 3111 C CA . HIS B 1 101 ? 8.242 -5.465 -11.906 1 96 101 HIS B CA 1
ATOM 3112 C C . HIS B 1 101 ? 9.211 -6.562 -11.484 1 96 101 HIS B C 1
ATOM 3114 O O . HIS B 1 101 ? 9.398 -6.805 -10.289 1 96 101 HIS B O 1
ATOM 3120 N N . PRO B 1 102 ? 9.812 -7.184 -12.469 1 97.88 102 PRO B N 1
ATOM 3121 C CA . PRO B 1 102 ? 10.531 -8.414 -12.141 1 97.88 102 PRO B CA 1
ATOM 3122 C C . PRO B 1 102 ? 11.703 -8.18 -11.188 1 97.88 102 PRO B C 1
ATOM 3124 O O . PRO B 1 102 ? 11.992 -9.031 -10.344 1 97.88 102 PRO B O 1
ATOM 3127 N N . ILE B 1 103 ? 12.359 -7.098 -11.305 1 96.44 103 ILE B N 1
ATOM 3128 C CA . ILE B 1 103 ? 13.469 -6.789 -10.406 1 96.44 103 ILE B CA 1
ATOM 3129 C C . ILE B 1 103 ? 12.93 -6.504 -9.008 1 96.44 103 ILE B C 1
ATOM 3131 O O . ILE B 1 103 ? 13.484 -6.969 -8.008 1 96.44 103 ILE B O 1
ATOM 3135 N N . ASP B 1 104 ? 11.867 -5.77 -8.977 1 93.62 104 ASP B N 1
ATOM 3136 C CA . ASP B 1 104 ? 11.258 -5.504 -7.68 1 93.62 104 ASP B CA 1
ATOM 3137 C C . ASP B 1 104 ? 10.82 -6.801 -7.004 1 93.62 104 ASP B C 1
ATOM 3139 O O . ASP B 1 104 ? 10.961 -6.949 -5.789 1 93.62 104 ASP B O 1
ATOM 3143 N N . ARG B 1 105 ? 10.266 -7.676 -7.742 1 96.44 105 ARG B N 1
ATOM 3144 C CA . ARG B 1 105 ? 9.852 -8.961 -7.199 1 96.44 105 ARG B CA 1
ATOM 3145 C C . ARG B 1 105 ? 11.047 -9.727 -6.633 1 96.44 105 ARG B C 1
ATOM 3147 O O . ARG B 1 105 ? 10.961 -10.305 -5.547 1 96.44 105 ARG B O 1
ATOM 3154 N N . LEU B 1 106 ? 12.07 -9.727 -7.379 1 97.12 106 LEU B N 1
ATOM 3155 C CA . LEU B 1 106 ? 13.297 -10.383 -6.945 1 97.12 106 LEU B CA 1
ATOM 3156 C C . LEU B 1 106 ? 13.805 -9.789 -5.637 1 97.12 106 LEU B C 1
ATOM 3158 O O . LEU B 1 106 ? 14.141 -10.523 -4.703 1 97.12 106 LEU B O 1
ATOM 3162 N N . VAL B 1 107 ? 13.82 -8.523 -5.539 1 94.06 107 VAL B N 1
ATOM 3163 C CA . VAL B 1 107 ? 14.297 -7.832 -4.344 1 94.06 107 VAL B CA 1
ATOM 3164 C C . VAL B 1 107 ? 13.391 -8.172 -3.16 1 94.06 107 VAL B C 1
ATOM 3166 O O . VAL B 1 107 ? 13.875 -8.461 -2.062 1 94.06 107 VAL B O 1
ATOM 3169 N N . SER B 1 108 ? 12.117 -8.117 -3.375 1 92.44 108 SER B N 1
ATOM 3170 C CA . SER B 1 108 ? 11.164 -8.477 -2.332 1 92.44 108 SER B CA 1
ATOM 3171 C C . SER B 1 108 ? 11.383 -9.898 -1.841 1 92.44 108 SER B C 1
ATOM 3173 O O . SER B 1 108 ? 11.281 -10.172 -0.643 1 92.44 108 SER B O 1
ATOM 3175 N N . HIS B 1 109 ? 11.633 -10.742 -2.744 1 95.75 109 HIS B N 1
ATOM 3176 C CA . HIS B 1 109 ? 11.906 -12.125 -2.387 1 95.75 109 HIS B CA 1
ATOM 3177 C C . HIS B 1 109 ? 13.18 -12.25 -1.56 1 95.75 109 HIS B C 1
ATOM 3179 O O . HIS B 1 109 ? 13.203 -12.961 -0.553 1 95.75 109 HIS B O 1
ATOM 3185 N N . TYR B 1 110 ? 14.242 -11.531 -1.957 1 96.12 110 TYR B N 1
ATOM 3186 C CA . TYR B 1 110 ? 15.492 -11.516 -1.205 1 96.12 110 TYR B CA 1
ATOM 3187 C C . TYR B 1 110 ? 15.258 -11.047 0.228 1 96.12 110 TYR B C 1
ATOM 3189 O O . TYR B 1 110 ? 15.703 -11.695 1.177 1 96.12 110 TYR B O 1
ATOM 3197 N N . ILE B 1 111 ? 14.531 -9.992 0.342 1 90.12 111 ILE B N 1
ATOM 3198 C CA . ILE B 1 111 ? 14.25 -9.43 1.657 1 90.12 111 ILE B CA 1
ATOM 3199 C C . ILE B 1 111 ? 13.484 -10.445 2.502 1 90.12 111 ILE B C 1
ATOM 3201 O O . ILE B 1 111 ? 13.789 -10.633 3.682 1 90.12 111 ILE B O 1
ATOM 3205 N N . HIS B 1 112 ? 12.539 -11.094 1.901 1 90.38 112 HIS B N 1
ATOM 3206 C CA . HIS B 1 112 ? 11.75 -12.109 2.588 1 90.38 112 HIS B CA 1
ATOM 3207 C C . HIS B 1 112 ? 12.633 -13.242 3.094 1 90.38 112 HIS B C 1
ATOM 3209 O O . HIS B 1 112 ? 12.57 -13.609 4.27 1 90.38 112 HIS B O 1
ATOM 3215 N N . LEU B 1 113 ? 13.477 -13.734 2.271 1 92.5 113 LEU B N 1
ATOM 3216 C CA . LEU B 1 113 ? 14.352 -14.844 2.652 1 92.5 113 LEU B CA 1
ATOM 3217 C C . LEU B 1 113 ? 15.398 -14.391 3.664 1 92.5 113 LEU B C 1
ATOM 3219 O O . LEU B 1 113 ? 15.766 -15.141 4.566 1 92.5 113 LEU B O 1
ATOM 3223 N N . TRP B 1 114 ? 15.844 -13.211 3.424 1 90 114 TRP B N 1
ATOM 3224 C CA . TRP B 1 114 ? 16.781 -12.633 4.375 1 90 114 TRP B CA 1
ATOM 3225 C C . TRP B 1 114 ? 16.156 -12.492 5.754 1 90 114 TRP B C 1
ATOM 3227 O O . TRP B 1 114 ? 16.75 -12.891 6.762 1 90 114 TRP B O 1
ATOM 3237 N N . SER B 1 115 ? 14.961 -12.016 5.812 1 83.69 115 SER B N 1
ATOM 3238 C CA . SER B 1 115 ? 14.242 -11.812 7.066 1 83.69 115 SER B CA 1
ATOM 3239 C C . SER B 1 115 ? 13.992 -13.141 7.777 1 83.69 115 SER B C 1
ATOM 3241 O O . SER B 1 115 ? 13.859 -13.18 9.008 1 83.69 115 SER B O 1
ATOM 3243 N N . GLN B 1 116 ? 13.922 -14.227 7.043 1 84.56 116 GLN B N 1
ATOM 3244 C CA . GLN B 1 116 ? 13.719 -15.562 7.598 1 84.56 116 GLN B CA 1
ATOM 3245 C C . GLN B 1 116 ? 15.055 -16.25 7.898 1 84.56 116 GLN B C 1
ATOM 3247 O O . GLN B 1 116 ? 15.086 -17.422 8.258 1 84.56 116 GLN B O 1
ATOM 3252 N N . ASN B 1 117 ? 16.031 -15.539 7.695 1 88.94 117 ASN B N 1
ATOM 3253 C CA . ASN B 1 117 ? 17.391 -16 7.949 1 88.94 117 ASN B CA 1
ATOM 3254 C C . ASN B 1 117 ? 17.766 -17.172 7.039 1 88.94 117 ASN B C 1
ATOM 3256 O O . ASN B 1 117 ? 18.578 -18.016 7.414 1 88.94 117 ASN B O 1
ATOM 3260 N N . ILE B 1 118 ? 17.156 -17.297 5.961 1 90.56 118 ILE B N 1
ATOM 3261 C CA . ILE B 1 118 ? 17.484 -18.297 4.969 1 90.56 118 ILE B CA 1
ATOM 3262 C C . ILE B 1 118 ? 18.672 -17.828 4.121 1 90.56 118 ILE B C 1
ATOM 3264 O O . ILE B 1 118 ? 19.594 -18.594 3.857 1 90.56 118 ILE B O 1
ATOM 3268 N N . ILE B 1 119 ? 18.641 -16.594 3.682 1 92.88 119 ILE B N 1
ATOM 3269 C CA . ILE B 1 119 ? 19.75 -15.953 2.996 1 92.88 119 ILE B CA 1
ATOM 3270 C C . ILE B 1 119 ? 20.516 -15.055 3.969 1 92.88 119 ILE B C 1
ATOM 3272 O O . ILE B 1 119 ? 19.906 -14.234 4.664 1 92.88 119 ILE B O 1
ATOM 3276 N N . LYS B 1 120 ? 21.766 -15.156 3.988 1 93 120 LYS B N 1
ATOM 3277 C CA . LYS B 1 120 ? 22.578 -14.414 4.953 1 93 120 LYS B CA 1
ATOM 3278 C C . LYS B 1 120 ? 23.609 -13.555 4.246 1 93 120 LYS B C 1
ATOM 3280 O O . LYS B 1 120 ? 24.344 -12.797 4.895 1 93 120 LYS B O 1
ATOM 3285 N N . CYS B 1 121 ? 23.688 -13.703 2.98 1 94.94 121 CYS B N 1
ATOM 3286 C CA . CYS B 1 121 ? 24.656 -12.914 2.213 1 94.94 121 CYS B CA 1
ATOM 3287 C C . CYS B 1 121 ? 23.984 -11.727 1.549 1 94.94 121 CYS B C 1
ATOM 3289 O O . CYS B 1 121 ? 22.766 -11.57 1.63 1 94.94 121 CYS B O 1
ATOM 3291 N N . ASP B 1 122 ? 24.828 -10.844 0.989 1 94.88 122 ASP B N 1
ATOM 3292 C CA . ASP B 1 122 ? 24.266 -9.664 0.337 1 94.88 122 ASP B CA 1
ATOM 3293 C C . ASP B 1 122 ? 23.531 -10.039 -0.951 1 94.88 122 ASP B C 1
ATOM 3295 O O . ASP B 1 122 ? 23.734 -11.141 -1.481 1 94.88 122 ASP B O 1
ATOM 3299 N N . ILE B 1 123 ? 22.75 -9.203 -1.477 1 96.62 123 ILE B N 1
ATOM 3300 C CA . ILE B 1 123 ? 21.828 -9.5 -2.566 1 96.62 123 ILE B CA 1
ATOM 3301 C C . ILE B 1 123 ? 22.609 -9.883 -3.818 1 96.62 123 ILE B C 1
ATOM 3303 O O . ILE B 1 123 ? 22.172 -10.719 -4.609 1 96.62 123 ILE B O 1
ATOM 3307 N N . ASN B 1 124 ? 23.734 -9.234 -4.082 1 97.94 124 ASN B N 1
ATOM 3308 C CA . ASN B 1 124 ? 24.516 -9.539 -5.277 1 97.94 124 ASN B CA 1
ATOM 3309 C C . ASN B 1 124 ? 25.062 -10.961 -5.242 1 97.94 124 ASN B C 1
ATOM 3311 O O . ASN B 1 124 ? 24.984 -11.688 -6.234 1 97.94 124 ASN B O 1
ATOM 3315 N N . GLN B 1 125 ? 25.5 -11.359 -4.121 1 97.88 125 GLN B N 1
ATOM 3316 C CA . GLN B 1 125 ? 25.922 -12.75 -3.939 1 97.88 125 GLN B CA 1
ATOM 3317 C C . GLN B 1 125 ? 24.719 -13.695 -4.016 1 97.88 125 GLN B C 1
ATOM 3319 O O . GLN B 1 125 ? 24.828 -14.789 -4.582 1 97.88 125 GLN B O 1
ATOM 3324 N N . ALA B 1 126 ? 23.641 -13.312 -3.422 1 98.06 126 ALA B N 1
ATOM 3325 C CA . ALA B 1 126 ? 22.438 -14.141 -3.389 1 98.06 126 ALA B CA 1
ATOM 3326 C C . ALA B 1 126 ? 21.938 -14.422 -4.801 1 98.06 126 ALA B C 1
ATOM 3328 O O . ALA B 1 126 ? 21.5 -15.539 -5.094 1 98.06 126 ALA B O 1
ATOM 3329 N N . ILE B 1 127 ? 21.938 -13.438 -5.645 1 98.25 127 ILE B N 1
ATOM 3330 C CA . ILE B 1 127 ? 21.469 -13.562 -7.02 1 98.25 127 ILE B CA 1
ATOM 3331 C C . ILE B 1 127 ? 22.25 -14.672 -7.73 1 98.25 127 ILE B C 1
ATOM 3333 O O . ILE B 1 127 ? 21.688 -15.406 -8.547 1 98.25 127 ILE B O 1
ATOM 3337 N N . GLU B 1 128 ? 23.5 -14.828 -7.398 1 97.69 128 GLU B N 1
ATOM 3338 C CA . GLU B 1 128 ? 24.359 -15.836 -8.008 1 97.69 128 GLU B CA 1
ATOM 3339 C C . GLU B 1 128 ? 24.125 -17.203 -7.387 1 97.69 128 GLU B C 1
ATOM 3341 O O . GLU B 1 128 ? 24.266 -18.234 -8.055 1 97.69 128 GLU B O 1
ATOM 3346 N N . LYS B 1 129 ? 23.766 -17.234 -6.215 1 97.62 129 LYS B N 1
ATOM 3347 C CA . LYS B 1 129 ? 23.75 -18.484 -5.445 1 97.62 129 LYS B CA 1
ATOM 3348 C C . LYS B 1 129 ? 22.359 -19.109 -5.453 1 97.62 129 LYS B C 1
ATOM 3350 O O . LYS B 1 129 ? 22.219 -20.328 -5.379 1 97.62 129 LYS B O 1
ATOM 3355 N N . TYR B 1 130 ? 21.359 -18.328 -5.484 1 97.81 130 TYR B N 1
ATOM 3356 C CA . TYR B 1 130 ? 19.984 -18.781 -5.363 1 97.81 130 TYR B CA 1
ATOM 3357 C C . TYR B 1 130 ? 19.203 -18.5 -6.645 1 97.81 130 TYR B C 1
ATOM 3359 O O . TYR B 1 130 ? 18.609 -17.438 -6.797 1 97.81 130 TYR B O 1
ATOM 3367 N N . ASP B 1 131 ? 19 -19.516 -7.391 1 97.5 131 ASP B N 1
ATOM 3368 C CA . ASP B 1 131 ? 18.406 -19.375 -8.719 1 97.5 131 ASP B CA 1
ATOM 3369 C C . ASP B 1 131 ? 16.938 -18.953 -8.617 1 97.5 131 ASP B C 1
ATOM 3371 O O . ASP B 1 131 ? 16.422 -18.297 -9.523 1 97.5 131 ASP B O 1
ATOM 3375 N N . GLU B 1 132 ? 16.312 -19.312 -7.535 1 97.75 132 GLU B N 1
ATOM 3376 C CA . GLU B 1 132 ? 14.883 -19.031 -7.387 1 97.75 132 GLU B CA 1
ATOM 3377 C C . GLU B 1 132 ? 14.617 -17.531 -7.383 1 97.75 132 GLU B C 1
ATOM 3379 O O . GLU B 1 132 ? 13.523 -17.094 -7.734 1 97.75 132 GLU B O 1
ATOM 3384 N N . LEU B 1 133 ? 15.625 -16.734 -6.934 1 98.12 133 LEU B N 1
ATOM 3385 C CA . LEU B 1 133 ? 15.453 -15.281 -6.938 1 98.12 133 LEU B CA 1
ATOM 3386 C C . LEU B 1 133 ? 15.203 -14.766 -8.352 1 98.12 133 LEU B C 1
ATOM 3388 O O . LEU B 1 133 ? 14.398 -13.852 -8.547 1 98.12 133 LEU B O 1
ATOM 3392 N N . THR B 1 134 ? 15.828 -15.414 -9.312 1 98.31 134 THR B N 1
ATOM 3393 C CA . THR B 1 134 ? 15.719 -14.984 -10.703 1 98.31 134 THR B CA 1
ATOM 3394 C C . THR B 1 134 ? 14.625 -15.766 -11.422 1 98.31 134 THR B C 1
ATOM 3396 O O . THR B 1 134 ? 13.781 -15.172 -12.102 1 98.31 134 THR B O 1
ATOM 3399 N N . GLU B 1 135 ? 14.539 -17.031 -11.242 1 98.31 135 GLU B N 1
ATOM 3400 C CA . GLU B 1 135 ? 13.648 -17.922 -11.984 1 98.31 135 GLU B CA 1
ATOM 3401 C C . GLU B 1 135 ? 12.188 -17.531 -11.797 1 98.31 135 GLU B C 1
ATOM 3403 O O . GLU B 1 135 ? 11.414 -17.531 -12.75 1 98.31 135 GLU B O 1
ATOM 3408 N N . TYR B 1 136 ? 11.859 -17.141 -10.602 1 98.44 136 TYR B N 1
ATOM 3409 C CA . TYR B 1 136 ? 10.461 -16.875 -10.289 1 98.44 136 TYR B CA 1
ATOM 3410 C C . TYR B 1 136 ? 10 -15.547 -10.883 1 98.44 136 TYR B C 1
ATOM 3412 O O . TYR B 1 136 ? 8.805 -15.273 -10.953 1 98.44 136 TYR B O 1
ATOM 3420 N N . SER B 1 137 ? 10.938 -14.734 -11.391 1 98.31 137 SER B N 1
ATOM 3421 C CA . SER B 1 137 ? 10.602 -13.477 -12.047 1 98.31 137 SER B CA 1
ATOM 3422 C C . SER B 1 137 ? 10.547 -13.648 -13.562 1 98.31 137 SER B C 1
ATOM 3424 O O . SER B 1 137 ? 10.234 -12.703 -14.289 1 98.31 137 SER B O 1
ATOM 3426 N N . CYS B 1 138 ? 10.898 -14.797 -14.031 1 98.44 138 CYS B N 1
ATOM 3427 C CA . CYS B 1 138 ? 10.711 -15.102 -15.445 1 98.44 138 CYS B CA 1
ATOM 3428 C C . CYS B 1 138 ? 9.273 -15.508 -15.727 1 98.44 138 CYS B C 1
ATOM 3430 O O . CYS B 1 138 ? 8.961 -16.703 -15.812 1 98.44 138 CYS B O 1
ATOM 3432 N N . TYR B 1 139 ? 8.492 -14.516 -15.961 1 98.19 139 TYR B N 1
ATOM 3433 C CA . TYR B 1 139 ? 7.039 -14.68 -15.961 1 98.19 139 TYR B CA 1
ATOM 3434 C C . TYR B 1 139 ? 6.582 -15.492 -17.172 1 98.19 139 TYR B C 1
ATOM 3436 O O . TYR B 1 139 ? 5.66 -16.297 -17.062 1 98.19 139 TYR B O 1
ATOM 3444 N N . ALA B 1 140 ? 7.148 -15.281 -18.359 1 97.38 140 ALA B N 1
ATOM 3445 C CA . ALA B 1 140 ? 6.77 -16.062 -19.531 1 97.38 140 ALA B CA 1
ATOM 3446 C C . ALA B 1 140 ? 7.07 -17.547 -19.312 1 97.38 140 ALA B C 1
ATOM 3448 O O . ALA B 1 140 ? 6.258 -18.406 -19.656 1 97.38 140 ALA B O 1
ATOM 3449 N N . LYS B 1 141 ? 8.227 -17.781 -18.734 1 97.5 141 LYS B N 1
ATOM 3450 C CA . LYS B 1 141 ? 8.609 -19.141 -18.422 1 97.5 141 LYS B CA 1
ATOM 3451 C C . LYS B 1 141 ? 7.57 -19.812 -17.516 1 97.5 141 LYS B C 1
ATOM 3453 O O . LYS B 1 141 ? 7.215 -20.969 -17.719 1 97.5 141 LYS B O 1
ATOM 3458 N N . GLN B 1 142 ? 7.094 -19.094 -16.562 1 98.25 142 GLN B N 1
ATOM 3459 C CA . GLN B 1 142 ? 6.133 -19.625 -15.602 1 98.25 142 GLN B CA 1
ATOM 3460 C C . GLN B 1 142 ? 4.758 -19.812 -16.234 1 98.25 142 GLN B C 1
ATOM 3462 O O . GLN B 1 142 ? 4.051 -20.766 -15.945 1 98.25 142 GLN B O 1
ATOM 3467 N N . LEU B 1 143 ? 4.391 -18.938 -17.109 1 96.88 143 LEU B N 1
ATOM 3468 C CA . LEU B 1 143 ? 3.023 -18.844 -17.609 1 96.88 143 LEU B CA 1
ATOM 3469 C C . LEU B 1 143 ? 2.832 -19.734 -18.828 1 96.88 143 LEU B C 1
ATOM 3471 O O . LEU B 1 143 ? 1.736 -20.25 -19.062 1 96.88 143 LEU B O 1
ATOM 3475 N N . ALA B 1 144 ? 3.82 -19.938 -19.609 1 96.25 144 ALA B N 1
ATOM 3476 C CA . ALA B 1 144 ? 3.729 -20.594 -20.906 1 96.25 144 ALA B CA 1
ATOM 3477 C C . ALA B 1 144 ? 3.057 -21.953 -20.781 1 96.25 144 ALA B C 1
ATOM 3479 O O . ALA B 1 144 ? 2.143 -22.281 -21.547 1 96.25 144 ALA B O 1
ATOM 3480 N N . PRO B 1 145 ? 3.434 -22.734 -19.812 1 97 145 PRO B N 1
ATOM 3481 C CA . PRO B 1 145 ? 2.801 -24.062 -19.734 1 97 145 PRO B CA 1
ATOM 3482 C C . PRO B 1 145 ? 1.314 -23.984 -19.406 1 97 145 PRO B C 1
ATOM 3484 O O . PRO B 1 145 ? 0.549 -24.875 -19.75 1 97 145 PRO B O 1
ATOM 3487 N N . TYR B 1 146 ? 0.921 -22.984 -18.688 1 97.44 146 TYR B N 1
ATOM 3488 C CA . TYR B 1 146 ? -0.491 -22.828 -18.359 1 97.44 146 TYR B CA 1
ATOM 3489 C C . TYR B 1 146 ? -1.299 -22.469 -19.594 1 97.44 146 TYR B C 1
ATOM 3491 O O . TYR B 1 146 ? -2.406 -22.984 -19.797 1 97.44 146 TYR B O 1
ATOM 3499 N N . PHE B 1 147 ? -0.758 -21.594 -20.438 1 95.38 147 PHE B N 1
ATOM 3500 C CA . PHE B 1 147 ? -1.408 -21.266 -21.703 1 95.38 147 PHE B CA 1
ATOM 3501 C C . PHE B 1 147 ? -1.546 -22.516 -22.578 1 95.38 147 PHE B C 1
ATOM 3503 O O . PHE B 1 147 ? -2.602 -22.75 -23.172 1 95.38 147 PHE B O 1
ATOM 3510 N N . LYS B 1 148 ? -0.518 -23.25 -22.594 1 95.25 148 LYS B N 1
ATOM 3511 C CA . LYS B 1 148 ? -0.502 -24.453 -23.422 1 95.25 148 LYS B CA 1
ATOM 3512 C C . LYS B 1 148 ? -1.545 -25.453 -22.953 1 95.25 148 LYS B C 1
ATOM 3514 O O . LYS B 1 148 ? -2.256 -26.047 -23.766 1 95.25 148 LYS B O 1
ATOM 3519 N N . GLN B 1 149 ? -1.646 -25.594 -21.672 1 96.56 149 GLN B N 1
ATOM 3520 C CA . GLN B 1 149 ? -2.488 -26.641 -21.094 1 96.56 149 GLN B CA 1
ATOM 3521 C C . GLN B 1 149 ? -3.951 -26.203 -21.047 1 96.56 149 GLN B C 1
ATOM 3523 O O . GLN B 1 149 ? -4.848 -27 -21.344 1 96.56 149 GLN B O 1
ATOM 3528 N N . PHE B 1 150 ? -4.219 -24.969 -20.719 1 96.56 150 PHE B N 1
ATOM 3529 C CA . PHE B 1 150 ? -5.586 -24.594 -20.375 1 96.56 150 PHE B CA 1
ATOM 3530 C C . PHE B 1 150 ? -6.129 -23.578 -21.359 1 96.56 150 PHE B C 1
ATOM 3532 O O . PHE B 1 150 ? -7.332 -23.297 -21.391 1 96.56 150 PHE B O 1
ATOM 3539 N N . GLY B 1 151 ? -5.254 -23 -22.188 1 94.5 151 GLY B N 1
ATOM 3540 C CA . GLY B 1 151 ? -5.676 -22 -23.156 1 94.5 151 GLY B CA 1
ATOM 3541 C C . GLY B 1 151 ? -5.59 -20.578 -22.625 1 94.5 151 GLY B C 1
ATOM 3542 O O . GLY B 1 151 ? -5.793 -20.344 -21.422 1 94.5 151 GLY B O 1
ATOM 3543 N N . ASN B 1 152 ? -5.457 -19.641 -23.5 1 93.19 152 ASN B N 1
ATOM 3544 C CA . ASN B 1 152 ? -5.262 -18.25 -23.141 1 93.19 152 ASN B CA 1
ATOM 3545 C C . ASN B 1 152 ? -6.504 -17.656 -22.469 1 93.19 152 ASN B C 1
ATOM 3547 O O . ASN B 1 152 ? -6.395 -16.812 -21.578 1 93.19 152 ASN B O 1
ATOM 3551 N N . ALA B 1 153 ? -7.621 -18.094 -22.891 1 94.75 153 ALA B N 1
ATOM 3552 C CA . ALA B 1 153 ? -8.875 -17.547 -22.391 1 94.75 153 ALA B CA 1
ATOM 3553 C C . ALA B 1 153 ? -9.078 -17.891 -20.922 1 94.75 153 ALA B C 1
ATOM 3555 O O . ALA B 1 153 ? -9.906 -17.281 -20.234 1 94.75 153 ALA B O 1
ATOM 3556 N N . ASN B 1 154 ? -8.32 -18.844 -20.422 1 96.75 154 ASN B N 1
ATOM 3557 C CA . ASN B 1 154 ? -8.5 -19.312 -19.047 1 96.75 154 ASN B CA 1
ATOM 3558 C C . ASN B 1 154 ? -7.414 -18.75 -18.125 1 96.75 154 ASN B C 1
ATOM 3560 O O . ASN B 1 154 ? -7.328 -19.125 -16.953 1 96.75 154 ASN B O 1
ATOM 3564 N N . VAL B 1 155 ? -6.621 -17.844 -18.641 1 97 155 VAL B N 1
ATOM 3565 C CA . VAL B 1 155 ? -5.555 -17.234 -17.844 1 97 155 VAL B CA 1
ATOM 3566 C C . VAL B 1 155 ? -5.676 -15.711 -17.922 1 97 155 VAL B C 1
ATOM 3568 O O . VAL B 1 155 ? -5.719 -15.133 -19 1 97 155 VAL B O 1
ATOM 3571 N N . LEU B 1 156 ? -5.754 -15.094 -16.75 1 97.38 156 LEU B N 1
ATOM 3572 C CA . LEU B 1 156 ? -5.852 -13.641 -16.672 1 97.38 156 LEU B CA 1
ATOM 3573 C C . LEU B 1 156 ? -4.598 -13.047 -16.031 1 97.38 156 LEU B C 1
ATOM 3575 O O . LEU B 1 156 ? -4.387 -13.18 -14.82 1 97.38 156 LEU B O 1
ATOM 3579 N N . PRO B 1 157 ? -3.74 -12.422 -16.797 1 96.56 157 PRO B N 1
ATOM 3580 C CA . PRO B 1 157 ? -2.621 -11.672 -16.219 1 96.56 157 PRO B CA 1
ATOM 3581 C C . PRO B 1 157 ? -3.062 -10.359 -15.578 1 96.56 157 PRO B C 1
ATOM 3583 O O . PRO B 1 157 ? -3.889 -9.641 -16.141 1 96.56 157 PRO B O 1
ATOM 3586 N N . ILE B 1 158 ? -2.588 -10.086 -14.422 1 96.69 158 ILE B N 1
ATOM 3587 C CA . ILE B 1 158 ? -2.816 -8.852 -13.688 1 96.69 158 ILE B CA 1
ATOM 3588 C C . ILE B 1 158 ? -1.489 -8.312 -13.156 1 96.69 158 ILE B C 1
ATOM 3590 O O . ILE B 1 158 ? -0.533 -9.07 -12.977 1 96.69 158 ILE B O 1
ATOM 3594 N N . PHE B 1 159 ? -1.455 -7 -12.977 1 96.94 159 PHE B N 1
ATOM 3595 C CA . PHE B 1 159 ? -0.213 -6.363 -12.547 1 96.94 159 PHE B CA 1
ATOM 3596 C C . PHE B 1 159 ? -0.405 -5.629 -11.227 1 96.94 159 PHE B C 1
ATOM 3598 O O . PHE B 1 159 ? -1.379 -4.891 -11.055 1 96.94 159 PHE B O 1
ATOM 3605 N N . THR B 1 160 ? 0.575 -5.859 -10.375 1 95.81 160 THR B N 1
ATOM 3606 C CA . THR B 1 160 ? 0.556 -5.215 -9.062 1 95.81 160 THR B CA 1
ATOM 3607 C C . THR B 1 160 ? 0.464 -3.701 -9.211 1 95.81 160 THR B C 1
ATOM 3609 O O . THR B 1 160 ? -0.269 -3.043 -8.469 1 95.81 160 THR B O 1
ATOM 3612 N N . GLU B 1 161 ? 1.181 -3.105 -10.148 1 93.75 161 GLU B N 1
ATOM 3613 C CA . GLU B 1 161 ? 1.181 -1.666 -10.398 1 93.75 161 GLU B CA 1
ATOM 3614 C C . GLU B 1 161 ? -0.206 -1.176 -10.805 1 93.75 161 GLU B C 1
ATOM 3616 O O . GLU B 1 161 ? -0.636 -0.099 -10.383 1 93.75 161 GLU B O 1
ATOM 3621 N N . ALA B 1 162 ? -0.908 -1.976 -11.586 1 94.5 162 ALA B N 1
ATOM 3622 C CA . ALA B 1 162 ? -2.268 -1.619 -11.977 1 94.5 162 ALA B CA 1
ATOM 3623 C C . ALA B 1 162 ? -3.219 -1.673 -10.789 1 94.5 162 ALA B C 1
ATOM 3625 O O . ALA B 1 162 ? -4.09 -0.814 -10.641 1 94.5 162 ALA B O 1
ATOM 3626 N N . ILE B 1 163 ? -3.035 -2.65 -9.969 1 94.06 163 ILE B N 1
ATOM 3627 C CA . ILE B 1 163 ? -3.859 -2.779 -8.766 1 94.06 163 ILE B CA 1
ATOM 3628 C C . ILE B 1 163 ? -3.648 -1.566 -7.863 1 94.06 163 ILE B C 1
ATOM 3630 O O . ILE B 1 163 ? -4.605 -1.021 -7.312 1 94.06 163 ILE B O 1
ATOM 3634 N N . ARG B 1 164 ? -2.443 -1.185 -7.738 1 89.62 164 ARG B N 1
ATOM 3635 C CA . ARG B 1 164 ? -2.105 -0.055 -6.879 1 89.62 164 ARG B CA 1
ATOM 3636 C C . ARG B 1 164 ? -2.729 1.235 -7.398 1 89.62 164 ARG B C 1
ATOM 3638 O O . ARG B 1 164 ? -3.215 2.055 -6.617 1 89.62 164 ARG B O 1
ATOM 3645 N N . CYS B 1 165 ? -2.771 1.345 -8.664 1 90.44 165 CYS B N 1
ATOM 3646 C CA . CYS B 1 165 ? -3.219 2.598 -9.258 1 90.44 165 CYS B CA 1
ATOM 3647 C C . CYS B 1 165 ? -4.73 2.604 -9.453 1 90.44 165 CYS B C 1
ATOM 3649 O O . CYS B 1 165 ? -5.383 3.627 -9.234 1 90.44 165 CYS B O 1
ATOM 3651 N N . TYR B 1 166 ? -5.266 1.485 -9.867 1 91.31 166 TYR B N 1
ATOM 3652 C CA . TYR B 1 166 ? -6.691 1.381 -10.156 1 91.31 166 TYR B CA 1
ATOM 3653 C C . TYR B 1 166 ? -7.285 0.125 -9.531 1 91.31 166 TYR B C 1
ATOM 3655 O O . TYR B 1 166 ? -7.77 -0.761 -10.242 1 91.31 166 TYR B O 1
ATOM 3663 N N . PRO B 1 167 ? -7.348 0.141 -8.234 1 92.12 167 PRO B N 1
ATOM 3664 C CA . PRO B 1 167 ? -7.762 -1.082 -7.547 1 92.12 167 PRO B CA 1
ATOM 3665 C C . PRO B 1 167 ? -9.188 -1.497 -7.891 1 92.12 167 PRO B C 1
ATOM 3667 O O . PRO B 1 167 ? -9.453 -2.678 -8.133 1 92.12 167 PRO B O 1
ATOM 3670 N N . GLN B 1 168 ? -10.117 -0.54 -7.922 1 90.94 168 GLN B N 1
ATOM 3671 C CA . GLN B 1 168 ? -11.508 -0.861 -8.227 1 90.94 168 GLN B CA 1
ATOM 3672 C C . GLN B 1 168 ? -11.633 -1.48 -9.617 1 90.94 168 GLN B C 1
ATOM 3674 O O . GLN B 1 168 ? -12.305 -2.502 -9.789 1 90.94 168 GLN B O 1
ATOM 3679 N N . LYS B 1 169 ? -10.992 -0.884 -10.562 1 94.31 169 LYS B N 1
ATOM 3680 C CA . LYS B 1 169 ? -11.047 -1.374 -11.938 1 94.31 169 LYS B CA 1
ATOM 3681 C C . LYS B 1 169 ? -10.461 -2.781 -12.039 1 94.31 169 LYS B C 1
ATOM 3683 O O . LYS B 1 169 ? -11 -3.629 -12.758 1 94.31 169 LYS B O 1
ATOM 3688 N N . GLN B 1 170 ? -9.375 -2.988 -11.359 1 96.5 170 GLN B N 1
ATOM 3689 C CA . GLN B 1 170 ? -8.727 -4.293 -11.43 1 96.5 170 GLN B CA 1
ATOM 3690 C C . GLN B 1 170 ? -9.578 -5.363 -10.742 1 96.5 170 GLN B C 1
ATOM 3692 O O . GLN B 1 170 ? -9.648 -6.5 -11.211 1 96.5 170 GLN B O 1
ATOM 3697 N N . LEU B 1 171 ? -10.188 -5 -9.648 1 97.06 171 LEU B N 1
ATOM 3698 C CA . LEU B 1 171 ? -11.094 -5.934 -8.992 1 97.06 171 LEU B CA 1
ATOM 3699 C C . LEU B 1 171 ? -12.258 -6.293 -9.906 1 97.06 171 LEU B C 1
ATOM 3701 O O . LEU B 1 171 ? -12.648 -7.457 -9.992 1 97.06 171 LEU B O 1
ATOM 3705 N N . GLU B 1 172 ? -12.805 -5.344 -10.594 1 97.56 172 GLU B N 1
ATOM 3706 C CA . GLU B 1 172 ? -13.883 -5.574 -11.555 1 97.56 172 GLU B CA 1
ATOM 3707 C C . GLU B 1 172 ? -13.43 -6.488 -12.688 1 97.56 172 GLU B C 1
ATOM 3709 O O . GLU B 1 172 ? -14.172 -7.367 -13.125 1 97.56 172 GLU B O 1
ATOM 3714 N N . LYS B 1 173 ? -12.281 -6.262 -13.156 1 97.62 173 LYS B N 1
ATOM 3715 C CA . LYS B 1 173 ? -11.703 -7.102 -14.203 1 97.62 173 LYS B CA 1
ATOM 3716 C C . LYS B 1 173 ? -11.625 -8.562 -13.758 1 97.62 173 LYS B C 1
ATOM 3718 O O . LYS B 1 173 ? -12.016 -9.461 -14.508 1 97.62 173 LYS B O 1
ATOM 3723 N N . VAL B 1 174 ? -11.148 -8.758 -12.523 1 98.38 174 VAL B N 1
ATOM 3724 C CA . VAL B 1 174 ? -11.039 -10.109 -11.984 1 98.38 174 VAL B CA 1
ATOM 3725 C C . VAL B 1 174 ? -12.43 -10.719 -11.805 1 98.38 174 VAL B C 1
ATOM 3727 O O . VAL B 1 174 ? -12.656 -11.875 -12.156 1 98.38 174 VAL B O 1
ATOM 3730 N N . ALA B 1 175 ? -13.336 -9.922 -11.266 1 98.31 175 ALA B N 1
ATOM 3731 C CA . ALA B 1 175 ? -14.703 -10.391 -11.062 1 98.31 175 ALA B CA 1
ATOM 3732 C C . ALA B 1 175 ? -15.336 -10.836 -12.375 1 98.31 175 ALA B C 1
ATOM 3734 O O . ALA B 1 175 ? -15.938 -11.914 -12.453 1 98.31 175 ALA B O 1
ATOM 3735 N N . ASN B 1 176 ? -15.172 -10.047 -13.375 1 98 176 ASN B N 1
ATOM 3736 C CA . ASN B 1 176 ? -15.695 -10.383 -14.695 1 98 176 ASN B CA 1
ATOM 3737 C C . ASN B 1 176 ? -15.078 -11.672 -15.227 1 98 176 ASN B C 1
ATOM 3739 O O . ASN B 1 176 ? -15.781 -12.516 -15.797 1 98 176 ASN B O 1
ATOM 3743 N N . PHE B 1 177 ? -13.859 -11.852 -15.07 1 98.44 177 PHE B N 1
ATOM 3744 C CA . PHE B 1 177 ? -13.125 -13.016 -15.562 1 98.44 177 PHE B CA 1
ATOM 3745 C C . PHE B 1 177 ? -13.648 -14.297 -14.93 1 98.44 177 PHE B C 1
ATOM 3747 O O . PHE B 1 177 ? -13.781 -15.32 -15.602 1 98.44 177 PHE B O 1
ATOM 3754 N N . ILE B 1 178 ? -13.984 -14.203 -13.609 1 97.81 178 ILE B N 1
ATOM 3755 C CA . ILE B 1 178 ? -14.359 -15.422 -12.906 1 97.81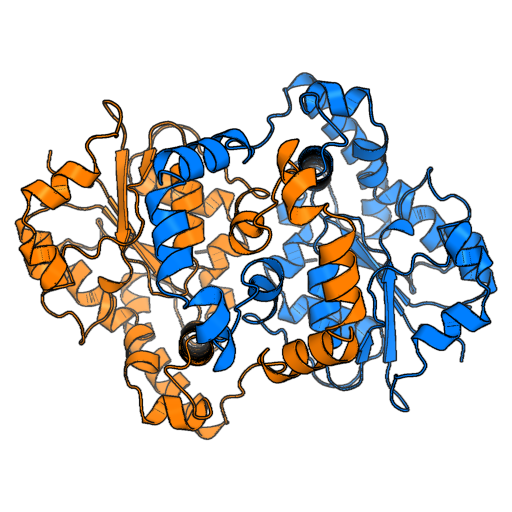 178 ILE B CA 1
ATOM 3756 C C . ILE B 1 178 ? -15.875 -15.609 -12.984 1 97.81 178 ILE B C 1
ATOM 3758 O O . ILE B 1 178 ? -16.422 -16.531 -12.359 1 97.81 178 ILE B O 1
ATOM 3762 N N . GLY B 1 179 ? -16.516 -14.703 -13.625 1 96.94 179 GLY B N 1
ATOM 3763 C CA . GLY B 1 179 ? -17.938 -14.852 -13.867 1 96.94 179 GLY B CA 1
ATOM 3764 C C . GLY B 1 179 ? -18.797 -14.336 -12.719 1 96.94 179 GLY B C 1
ATOM 3765 O O . GLY B 1 179 ? -19.938 -14.781 -12.539 1 96.94 179 GLY B O 1
ATOM 3766 N N . TYR B 1 180 ? -18.219 -13.5 -11.922 1 96.56 180 TYR B N 1
ATOM 3767 C CA . TYR B 1 180 ? -18.969 -12.883 -10.844 1 96.56 180 TYR B CA 1
ATOM 3768 C C . TYR B 1 180 ? -19.859 -11.766 -11.367 1 96.56 180 TYR B C 1
ATOM 3770 O O . TYR B 1 180 ? -19.391 -10.797 -11.961 1 96.56 180 TYR B O 1
ATOM 3778 N N . GLU B 1 181 ? -21.109 -11.773 -11.117 1 93.06 181 GLU B N 1
ATOM 3779 C CA . GLU B 1 181 ? -22.078 -10.914 -11.789 1 93.06 181 GLU B CA 1
ATOM 3780 C C . GLU B 1 181 ? -22.453 -9.719 -10.922 1 93.06 181 GLU B C 1
ATOM 3782 O O . GLU B 1 181 ? -22.938 -8.703 -11.422 1 93.06 181 GLU B O 1
ATOM 3787 N N . ASN B 1 182 ? -22.297 -9.836 -9.641 1 93 182 ASN B N 1
ATOM 3788 C CA . ASN B 1 182 ? -22.656 -8.734 -8.758 1 93 182 ASN B CA 1
ATOM 3789 C C . ASN B 1 182 ? -21.609 -7.629 -8.766 1 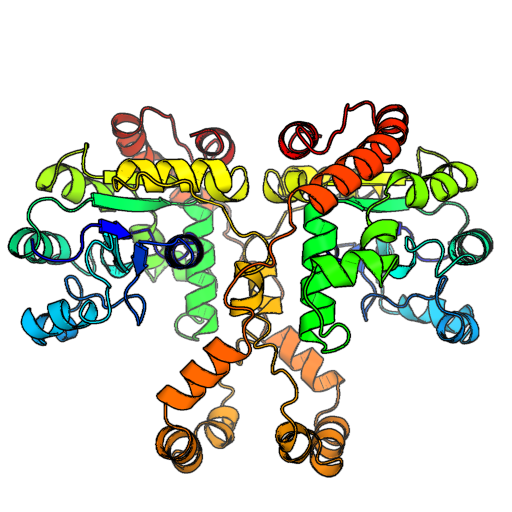93 182 ASN B C 1
ATOM 3791 O O . ASN B 1 182 ? -20.5 -7.828 -9.281 1 93 182 ASN B O 1
ATOM 3795 N N . GLU B 1 183 ? -22.047 -6.539 -8.273 1 92.81 183 GLU B N 1
ATOM 3796 C CA . GLU B 1 183 ? -21.094 -5.43 -8.141 1 92.81 183 GLU B CA 1
ATOM 3797 C C . GLU B 1 183 ? -20.047 -5.727 -7.078 1 92.81 183 GLU B C 1
ATOM 3799 O O . GLU B 1 183 ? -20.344 -6.297 -6.031 1 92.81 183 GLU B O 1
ATOM 3804 N N . VAL B 1 184 ? -18.812 -5.348 -7.438 1 94.19 184 VAL B N 1
ATOM 3805 C CA . VAL B 1 184 ? -17.719 -5.508 -6.48 1 94.19 184 VAL B CA 1
ATOM 3806 C C . VAL B 1 184 ? -17.234 -4.141 -6.012 1 94.19 184 VAL B C 1
ATOM 3808 O O . VAL B 1 184 ? -17.391 -3.143 -6.723 1 94.19 184 VAL B O 1
ATOM 3811 N N . LEU B 1 185 ? -16.719 -4.121 -4.816 1 87.5 185 LEU B N 1
ATOM 3812 C CA . LEU B 1 185 ? -16.172 -2.896 -4.25 1 87.5 185 LEU B CA 1
ATOM 3813 C C . LEU B 1 185 ? -14.82 -3.162 -3.6 1 87.5 185 LEU B C 1
ATOM 3815 O O . LEU B 1 185 ? -14.68 -4.094 -2.807 1 87.5 185 LEU B O 1
ATOM 3819 N N . TRP B 1 186 ? -13.828 -2.414 -4.039 1 89.81 186 TRP B N 1
ATOM 3820 C CA . TRP B 1 186 ? -12.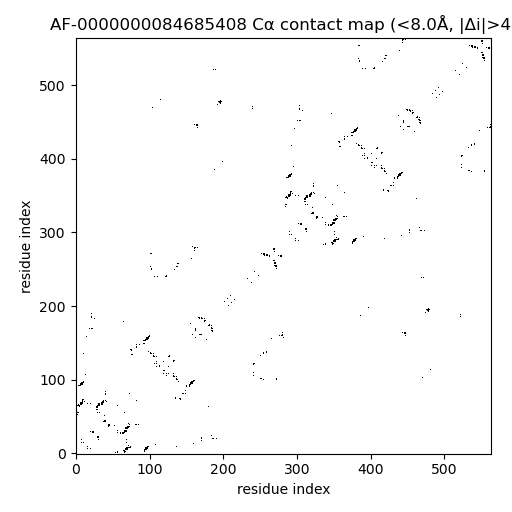516 -2.48 -3.404 1 89.81 186 TRP B CA 1
ATOM 3821 C C . TRP B 1 186 ? -12.539 -1.812 -2.033 1 89.81 186 TRP B C 1
ATOM 3823 O O . TRP B 1 186 ? -12.961 -0.659 -1.904 1 89.81 186 TRP B O 1
ATOM 3833 N N . HIS B 1 187 ? -12.023 -2.533 -1.076 1 82.25 187 HIS B N 1
ATOM 3834 C CA . HIS B 1 187 ? -12 -2.006 0.284 1 82.25 187 HIS B CA 1
ATOM 3835 C C . HIS B 1 187 ? -10.625 -1.445 0.635 1 82.25 187 HIS B C 1
ATOM 3837 O O . HIS B 1 187 ? -9.641 -2.189 0.692 1 82.25 187 HIS B O 1
ATOM 3843 N N . THR B 1 188 ? -10.414 -0.175 0.754 1 71.75 188 THR B N 1
ATOM 3844 C CA . THR B 1 188 ? -9.148 0.523 0.923 1 71.75 188 THR B CA 1
ATOM 3845 C C . THR B 1 188 ? -8.594 0.314 2.332 1 71.75 188 THR B C 1
ATOM 3847 O O . THR B 1 188 ? -7.383 0.35 2.543 1 71.75 188 THR B O 1
ATOM 3850 N N . GLU B 1 189 ? -9.367 0.382 3.443 1 57.94 189 GLU B N 1
ATOM 3851 C CA . GLU B 1 189 ? -8.875 0.421 4.82 1 57.94 189 GLU B CA 1
ATOM 3852 C C . GLU B 1 189 ? -8.422 -0.96 5.281 1 57.94 189 GLU B C 1
ATOM 3854 O O . GLU B 1 189 ? -7.531 -1.075 6.129 1 57.94 189 GLU B O 1
ATOM 3859 N N . GLU B 1 190 ? -9.102 -1.945 4.891 1 49.59 190 GLU B N 1
ATOM 3860 C CA . GLU B 1 190 ? -8.961 -3.236 5.555 1 49.59 190 GLU B CA 1
ATOM 3861 C C . GLU B 1 190 ? -7.547 -3.787 5.398 1 49.59 190 GLU B C 1
ATOM 3863 O O . GLU B 1 190 ? -7.016 -4.418 6.316 1 49.59 190 GLU B O 1
ATOM 3868 N N . VAL B 1 191 ? -6.992 -3.693 4.219 1 43.12 191 VAL B N 1
ATOM 3869 C CA . VAL B 1 191 ? -5.992 -4.688 3.84 1 43.12 191 VAL B CA 1
ATOM 3870 C C . VAL B 1 191 ? -4.645 -4.328 4.461 1 43.12 191 VAL B C 1
ATOM 3872 O O . VAL B 1 191 ? -3.842 -5.211 4.77 1 43.12 191 VAL B O 1
ATOM 3875 N N . SER B 1 192 ? -4.305 -3.039 4.508 1 40.03 192 SER B N 1
ATOM 3876 C CA . SER B 1 192 ? -2.967 -2.703 4.98 1 40.03 192 SER B CA 1
ATOM 3877 C C . SER B 1 192 ? -2.777 -3.104 6.438 1 40.03 192 SER B C 1
ATOM 3879 O O . SER B 1 192 ? -1.675 -3.471 6.848 1 40.03 192 SER B O 1
ATOM 3881 N N . GLN B 1 193 ? -3.801 -2.91 7.273 1 37.34 193 GLN B N 1
ATOM 3882 C CA . GLN B 1 193 ? -3.738 -3.07 8.719 1 37.34 193 GLN B CA 1
ATOM 3883 C C . GLN B 1 193 ? -3.561 -4.535 9.102 1 37.34 193 GLN B C 1
ATOM 3885 O O . GLN B 1 193 ? -3.119 -4.844 10.211 1 37.34 193 GLN B O 1
ATOM 3890 N N . ASN B 1 194 ? -4.113 -5.453 8.367 1 34.59 194 ASN B N 1
ATOM 3891 C CA . ASN B 1 194 ? -4.031 -6.836 8.828 1 34.59 194 ASN B CA 1
ATOM 3892 C C . ASN B 1 194 ? -2.584 -7.312 8.914 1 34.59 194 ASN B C 1
ATOM 3894 O O . ASN B 1 194 ? -2.285 -8.273 9.617 1 34.59 194 ASN B O 1
ATOM 3898 N N . VAL B 1 195 ? -1.807 -6.797 8.039 1 33.62 195 VAL B N 1
ATOM 3899 C CA . VAL B 1 195 ? -0.452 -7.328 8.148 1 33.62 195 VAL B CA 1
ATOM 3900 C C . VAL B 1 195 ? 0.204 -6.816 9.43 1 33.62 195 VAL B C 1
ATOM 3902 O O . VAL B 1 195 ? 0.891 -7.57 10.125 1 33.62 195 VAL B O 1
ATOM 3905 N N . SER B 1 196 ? 0.286 -5.461 9.602 1 29.42 196 SER B N 1
ATOM 3906 C CA . SER B 1 196 ? 1.109 -4.93 10.68 1 29.42 196 SER B CA 1
ATOM 3907 C C . SER B 1 196 ? 0.378 -5 12.016 1 29.42 196 SER B C 1
ATOM 3909 O O . SER B 1 196 ? 0.991 -5.27 13.055 1 29.42 196 SER B O 1
ATOM 3911 N N . LYS B 1 197 ? -0.755 -4.074 12.195 1 32.84 197 LYS B N 1
ATOM 3912 C CA . LYS B 1 197 ? -1.356 -3.926 13.516 1 32.84 197 LYS B CA 1
ATOM 3913 C C . LYS B 1 197 ? -2.221 -5.133 13.867 1 32.84 197 LYS B C 1
ATOM 3915 O O . LYS B 1 197 ? -3.273 -5.348 13.266 1 32.84 197 LYS B O 1
ATOM 3920 N N . ASN B 1 198 ? -1.85 -6.262 14.133 1 30.53 198 ASN B N 1
ATOM 3921 C CA . ASN B 1 198 ? -2.588 -7.023 15.141 1 30.53 198 ASN B CA 1
ATOM 3922 C C . ASN B 1 198 ? -3.223 -6.105 16.172 1 30.53 198 ASN B C 1
ATOM 3924 O O . ASN B 1 198 ? -2.559 -5.68 17.125 1 30.53 198 ASN B O 1
ATOM 3928 N N . ARG B 1 199 ? -3.982 -5.094 15.781 1 30.61 199 ARG B N 1
ATOM 3929 C CA . ARG B 1 199 ? -4.777 -4.215 16.625 1 30.61 199 ARG B CA 1
ATOM 3930 C C . ARG B 1 199 ? -5.469 -5 17.734 1 30.61 199 ARG B C 1
ATOM 3932 O O . ARG B 1 199 ? -6.461 -5.691 17.484 1 30.61 199 ARG B O 1
ATOM 3939 N N . ILE B 1 200 ? -4.859 -5.473 18.641 1 27.86 200 ILE B N 1
ATOM 3940 C CA . ILE B 1 200 ? -5.328 -6.094 19.875 1 27.86 200 ILE B CA 1
ATOM 3941 C C . ILE B 1 200 ? -6.367 -5.199 20.531 1 27.86 200 ILE B C 1
ATOM 3943 O O . ILE B 1 200 ? -6.043 -4.105 21 1 27.86 200 ILE B O 1
ATOM 3947 N N . ARG B 1 201 ? -7.539 -4.977 20.094 1 30.36 201 ARG B N 1
ATOM 3948 C CA . ARG B 1 201 ? -8.516 -4.371 20.984 1 30.36 201 ARG B CA 1
ATOM 3949 C C . ARG B 1 201 ? -8.367 -4.922 22.406 1 30.36 201 ARG B C 1
ATOM 3951 O O . ARG B 1 201 ? -8.211 -6.129 22.594 1 30.36 201 ARG B O 1
ATOM 3958 N N . GLU B 1 202 ? -8.109 -4.023 23.453 1 29.78 202 GLU B N 1
ATOM 3959 C CA . GLU B 1 202 ? -8.008 -4.285 24.891 1 29.78 202 GLU B CA 1
ATOM 3960 C C . GLU B 1 202 ? -9.195 -5.09 25.391 1 29.78 202 GLU B C 1
ATOM 3962 O O . GLU B 1 202 ? -10.344 -4.637 25.297 1 29.78 202 GLU B O 1
ATOM 3967 N N . PHE B 1 203 ? -9.336 -6.25 25.062 1 28.59 203 PHE B N 1
ATOM 3968 C CA . PHE B 1 203 ? -10.336 -6.973 25.844 1 28.59 203 PHE B CA 1
ATOM 3969 C C . PHE B 1 203 ? -10.18 -6.684 27.328 1 28.59 203 PHE B C 1
ATOM 3971 O O . PHE B 1 203 ? -9.086 -6.344 27.797 1 28.59 203 PHE B O 1
ATOM 3978 N N . PRO B 1 204 ? -11.242 -6.699 28.141 1 29.98 204 PRO B N 1
ATOM 3979 C CA . PRO B 1 204 ? -11.164 -6.43 29.578 1 29.98 204 PRO B CA 1
ATOM 3980 C C . PRO B 1 204 ? -9.992 -7.156 30.25 1 29.98 204 PRO B C 1
ATOM 3982 O O . PRO B 1 204 ? -9.375 -6.613 31.172 1 29.98 204 PRO B O 1
ATOM 3985 N N . GLY B 1 205 ? -9.844 -8.492 29.938 1 33.66 205 GLY B N 1
ATOM 3986 C CA . GLY B 1 205 ? -8.789 -9.219 30.625 1 33.66 205 GLY B CA 1
ATOM 3987 C C . GLY B 1 205 ? -7.398 -8.867 30.141 1 33.66 205 GLY B C 1
ATOM 3988 O O . GLY B 1 205 ? -6.398 -9.359 30.672 1 33.66 205 GLY B O 1
ATOM 3989 N N . TYR B 1 206 ? -7.355 -8.422 29.031 1 33.91 206 TYR B N 1
ATOM 3990 C CA . TYR B 1 206 ? -6.105 -7.996 28.406 1 33.91 206 TYR B CA 1
ATOM 3991 C C . TYR B 1 206 ? -5.438 -6.898 29.234 1 33.91 206 TYR B C 1
ATOM 3993 O O . TYR B 1 206 ? -4.211 -6.871 29.359 1 33.91 206 TYR B O 1
ATOM 4001 N N . ASN B 1 207 ? -6.227 -6.066 29.812 1 33 207 ASN B N 1
ATOM 4002 C CA . ASN B 1 207 ? -5.688 -5.203 30.844 1 33 207 ASN B CA 1
ATOM 4003 C C . ASN B 1 207 ? -4.984 -6.012 31.938 1 33 207 ASN B C 1
ATOM 4005 O O . ASN B 1 207 ? -4.059 -5.516 32.594 1 33 207 ASN B O 1
ATOM 4009 N N . PHE B 1 208 ? -5.547 -7.113 32.281 1 32.97 208 PHE B N 1
ATOM 4010 C CA . PHE B 1 208 ? -4.898 -7.887 33.344 1 32.97 208 PHE B CA 1
ATOM 4011 C C . PHE B 1 208 ? -3.539 -8.398 32.875 1 32.97 208 PHE B C 1
ATOM 4013 O O . PHE B 1 208 ? -2.568 -8.383 33.625 1 32.97 208 PHE B O 1
ATOM 4020 N N . LEU B 1 209 ? -3.441 -9 31.734 1 33.03 209 LEU B N 1
ATOM 4021 C CA . LEU B 1 209 ? -2.154 -9.578 31.359 1 33.03 209 LEU B CA 1
ATOM 4022 C C . LEU B 1 209 ? -1.193 -8.484 30.891 1 33.03 209 LEU B C 1
ATOM 4024 O O . LEU B 1 209 ? -0.021 -8.484 31.266 1 33.03 209 LEU B O 1
ATOM 4028 N N . ILE B 1 210 ? -1.552 -7.824 29.875 1 36.44 210 ILE B N 1
ATOM 4029 C CA . ILE B 1 210 ? -0.597 -6.816 29.438 1 36.44 210 ILE B CA 1
ATOM 4030 C C . ILE B 1 210 ? -0.607 -5.633 30.406 1 36.44 210 ILE B C 1
ATOM 4032 O O . ILE B 1 210 ? 0.378 -4.898 30.5 1 36.44 210 ILE B O 1
ATOM 4036 N N . ASN B 1 211 ? -1.738 -5.215 30.938 1 33.44 211 ASN B N 1
ATOM 4037 C CA . ASN B 1 211 ? -1.741 -4.113 31.891 1 33.44 211 ASN B CA 1
ATOM 4038 C C . ASN B 1 211 ? -1.165 -4.539 33.25 1 33.44 211 ASN B C 1
ATOM 4040 O O . ASN B 1 211 ? -1.426 -3.9 34.25 1 33.44 211 ASN B O 1
ATOM 4044 N N . SER B 1 212 ? -0.809 -5.719 33.438 1 31.47 212 SER B N 1
ATOM 4045 C CA . SER B 1 212 ? -0.211 -5.621 34.75 1 31.47 212 SER B CA 1
ATOM 4046 C C . SER B 1 212 ? 0.907 -4.582 34.781 1 31.47 212 SER B C 1
ATOM 4048 O O . SER B 1 212 ? 1.652 -4.441 33.812 1 31.47 212 SER B O 1
ATOM 4050 N N . LYS B 1 213 ? 0.74 -3.492 35.531 1 34.62 213 LYS B N 1
ATOM 4051 C CA . LYS B 1 213 ? 1.666 -2.414 35.844 1 34.62 213 LYS B CA 1
ATOM 4052 C C . LYS B 1 213 ? 3.104 -2.922 35.906 1 34.62 213 LYS B C 1
ATOM 4054 O O . LYS B 1 213 ? 4.043 -2.191 35.594 1 34.62 213 LYS B O 1
ATOM 4059 N N . LEU B 1 214 ? 3.275 -4.141 36.406 1 33.44 214 LEU B N 1
ATOM 4060 C CA . LEU B 1 214 ? 4.605 -4.668 36.688 1 33.44 214 LEU B CA 1
ATOM 4061 C C . LEU B 1 214 ? 5.34 -5 35.406 1 33.44 214 LEU B C 1
ATOM 4063 O O . LEU B 1 214 ? 6.52 -4.68 35.25 1 33.44 214 LEU B O 1
ATOM 4067 N N . MET B 1 215 ? 4.688 -5.668 34.406 1 35.56 215 MET B N 1
ATOM 4068 C CA . MET B 1 215 ? 5.453 -6.133 33.25 1 35.56 215 MET B CA 1
ATOM 4069 C C . MET B 1 215 ? 5.699 -5 32.25 1 35.56 215 MET B C 1
ATOM 4071 O O . MET B 1 215 ? 6.762 -4.93 31.625 1 35.56 215 MET B O 1
ATOM 4075 N N . THR B 1 216 ? 4.738 -4.145 32.031 1 35.75 216 THR B N 1
ATOM 4076 C CA . THR B 1 216 ? 5.031 -2.934 31.266 1 35.75 216 THR B CA 1
ATOM 4077 C C . THR B 1 216 ? 6.109 -2.104 31.953 1 35.75 216 THR B C 1
ATOM 4079 O O . THR B 1 216 ? 7.012 -1.581 31.297 1 35.75 216 THR B O 1
ATOM 4082 N N . GLN B 1 217 ? 6.039 -1.946 33.219 1 34.16 217 GLN B N 1
ATOM 4083 C CA . GLN B 1 217 ? 7.098 -1.312 34 1 34.16 217 GLN B CA 1
ATOM 4084 C C . GLN B 1 217 ? 8.422 -2.064 33.844 1 34.16 217 GLN B C 1
ATOM 4086 O O . GLN B 1 217 ? 9.484 -1.448 33.75 1 34.16 217 GLN B O 1
ATOM 4091 N N . LEU B 1 218 ? 8.43 -3.33 33.906 1 38.19 218 LEU B N 1
ATOM 4092 C CA . LEU B 1 218 ? 9.664 -4.102 33.812 1 38.19 218 LEU B CA 1
ATOM 4093 C C . LEU B 1 218 ? 10.211 -4.035 32.375 1 38.19 218 LEU B C 1
ATOM 4095 O O . LEU B 1 218 ? 11.422 -3.906 32.188 1 38.19 218 LEU B O 1
ATOM 4099 N N . ARG B 1 219 ? 9.406 -4.215 31.359 1 38.5 219 ARG B N 1
ATOM 4100 C CA . ARG B 1 219 ? 9.922 -4.062 30 1 38.5 219 ARG B CA 1
ATOM 4101 C C . ARG B 1 219 ? 10.398 -2.635 29.766 1 38.5 219 ARG B C 1
ATOM 4103 O O . ARG B 1 219 ? 11.438 -2.424 29.125 1 38.5 219 ARG B O 1
ATOM 4110 N N . ARG B 1 220 ? 9.688 -1.65 30.125 1 40.56 220 ARG B N 1
ATOM 4111 C CA . ARG B 1 220 ? 10.203 -0.284 30.094 1 40.56 220 ARG B CA 1
ATOM 4112 C C . ARG B 1 220 ? 11.453 -0.142 30.953 1 40.56 220 ARG B C 1
ATOM 4114 O O . ARG B 1 220 ? 12.344 0.645 30.625 1 40.56 220 ARG B O 1
ATOM 4121 N N . SER B 1 221 ? 11.453 -0.682 32.094 1 36.88 221 SER B N 1
ATOM 4122 C CA . SER B 1 221 ? 12.609 -0.567 32.969 1 36.88 221 SER B CA 1
ATOM 4123 C C . SER B 1 221 ? 13.766 -1.439 32.5 1 36.88 221 SER B C 1
ATOM 4125 O O . SER B 1 221 ? 14.93 -1.076 32.656 1 36.88 221 SER B O 1
ATOM 4127 N N . LEU B 1 222 ? 13.555 -2.574 32.094 1 40.56 222 LEU B N 1
ATOM 4128 C CA . LEU B 1 222 ? 14.711 -3.416 31.812 1 40.56 222 LEU B CA 1
ATOM 4129 C C . LEU B 1 222 ? 15.172 -3.266 30.375 1 40.56 222 LEU B C 1
ATOM 4131 O O . LEU B 1 222 ? 16.359 -3.408 30.078 1 40.56 222 LEU B O 1
ATOM 4135 N N . VAL B 1 223 ? 14.328 -3.352 29.391 1 39.91 223 VAL B N 1
ATOM 4136 C CA . VAL B 1 223 ? 14.93 -3.229 28.062 1 39.91 223 VAL B CA 1
ATOM 4137 C C . VAL B 1 223 ? 15.055 -1.753 27.688 1 39.91 223 VAL B C 1
ATOM 4139 O O . VAL B 1 223 ? 14.047 -1.061 27.516 1 39.91 223 VAL B O 1
ATOM 4142 N N . PRO B 1 224 ? 16.094 -1.081 27.906 1 40.72 224 PRO B N 1
ATOM 4143 C CA . PRO B 1 224 ? 16.312 0.327 27.562 1 40.72 224 PRO B CA 1
ATOM 4144 C C . PRO B 1 224 ? 15.875 0.665 26.141 1 40.72 224 PRO B C 1
ATOM 4146 O O . PRO B 1 224 ? 15.969 -0.182 25.25 1 40.72 224 PRO B O 1
ATOM 4149 N N . GLU B 1 225 ? 14.961 1.595 26 1 42.41 225 GLU B N 1
ATOM 4150 C CA . GLU B 1 225 ? 14.484 2.1 24.719 1 42.41 225 GLU B CA 1
ATOM 4151 C C . GLU B 1 225 ? 15.602 2.137 23.672 1 42.41 225 GLU B C 1
ATOM 4153 O O . GLU B 1 225 ? 15.375 1.894 22.5 1 42.41 225 GLU B O 1
ATOM 4158 N N . ASN B 1 226 ? 16.828 2.441 24.109 1 41.88 226 ASN B N 1
ATOM 4159 C CA . ASN B 1 226 ? 18 2.479 23.25 1 41.88 226 ASN B CA 1
ATOM 4160 C C . ASN B 1 226 ? 18.312 1.103 22.656 1 41.88 226 ASN B C 1
ATOM 4162 O O . ASN B 1 226 ? 18.781 0.996 21.531 1 41.88 226 ASN B O 1
ATOM 4166 N N . LEU B 1 227 ? 18.188 0.122 23.438 1 43.59 227 LEU B N 1
ATOM 4167 C CA . LEU B 1 227 ? 18.484 -1.218 22.938 1 43.59 227 LEU B CA 1
ATOM 4168 C C . LEU B 1 227 ? 17.391 -1.705 21.984 1 43.59 227 LEU B C 1
ATOM 4170 O O . LEU B 1 227 ? 17.688 -2.355 20.984 1 43.59 227 LEU B O 1
ATOM 4174 N N . ARG B 1 228 ? 16.188 -1.399 22.312 1 42.69 228 ARG B N 1
ATOM 4175 C CA . ARG B 1 228 ? 15.102 -1.742 21.391 1 42.69 228 ARG B CA 1
ATOM 4176 C C . ARG B 1 228 ? 15.281 -1.048 20.047 1 42.69 228 ARG B C 1
ATOM 4178 O O . ARG B 1 228 ? 15.078 -1.66 19 1 42.69 228 ARG B O 1
ATOM 4185 N N . ASN B 1 229 ? 15.578 0.182 20.125 1 43.94 229 ASN B N 1
ATOM 4186 C CA . ASN B 1 229 ? 15.836 0.936 18.906 1 43.94 229 ASN B CA 1
ATOM 4187 C C . ASN B 1 229 ? 17.078 0.437 18.188 1 43.94 229 ASN B C 1
ATOM 4189 O O . ASN B 1 229 ? 17.141 0.426 16.953 1 43.94 229 ASN B O 1
ATOM 4193 N N . LYS B 1 230 ? 18.156 0.198 18.938 1 41.66 230 LYS B N 1
ATOM 4194 C CA . LYS B 1 230 ? 19.375 -0.353 18.344 1 41.66 230 LYS B CA 1
ATOM 4195 C C . LYS B 1 230 ? 19.125 -1.732 17.75 1 41.66 230 LYS B C 1
ATOM 4197 O O . LYS B 1 230 ? 19.656 -2.068 16.688 1 41.66 230 LYS B O 1
ATOM 4202 N N . VAL B 1 231 ? 18.438 -2.508 18.406 1 40.94 231 VAL B N 1
ATOM 4203 C CA . VAL B 1 231 ? 18.094 -3.832 17.891 1 40.94 231 VAL B CA 1
ATOM 4204 C C . VAL B 1 231 ? 17.172 -3.695 16.688 1 40.94 231 VAL B C 1
ATOM 4206 O O . VAL B 1 231 ? 17.344 -4.398 15.68 1 40.94 231 VAL B O 1
ATOM 4209 N N . LYS B 1 232 ? 16.188 -2.797 16.766 1 43.72 232 LYS B N 1
ATOM 4210 C CA . LYS B 1 232 ? 15.328 -2.51 15.625 1 43.72 232 LYS B CA 1
ATOM 4211 C C . LYS B 1 232 ? 16.156 -2 14.445 1 43.72 232 LYS B C 1
ATOM 4213 O O . LYS B 1 232 ? 15.891 -2.367 13.297 1 43.72 232 LYS B O 1
ATOM 4218 N N . SER B 1 233 ? 17.094 -1.1 14.75 1 43.78 233 SER B N 1
ATOM 4219 C CA . SER B 1 233 ? 17.953 -0.576 13.695 1 43.78 233 SER B CA 1
ATOM 4220 C C . SER B 1 233 ? 18.828 -1.674 13.102 1 43.78 233 SER B C 1
ATOM 4222 O O . SER B 1 233 ? 19.062 -1.702 11.891 1 43.78 233 SER B O 1
ATOM 4224 N N . LYS B 1 234 ? 19.422 -2.465 13.977 1 41.94 234 LYS B N 1
ATOM 4225 C CA . LYS B 1 234 ? 20.344 -3.479 13.461 1 41.94 234 LYS B CA 1
ATOM 4226 C C . LYS B 1 234 ? 19.594 -4.547 12.672 1 41.94 234 LYS B C 1
ATOM 4228 O O . LYS B 1 234 ? 20.125 -5.113 11.719 1 41.94 234 LYS B O 1
ATOM 4233 N N . LEU B 1 235 ? 18.469 -5.012 13.109 1 43.78 235 LEU B N 1
ATOM 4234 C CA . LEU B 1 235 ? 17.812 -6.156 12.5 1 43.78 235 LEU B CA 1
ATOM 4235 C C . LEU B 1 235 ? 16.953 -5.715 11.312 1 43.78 235 LEU B C 1
ATOM 4237 O O . LEU B 1 235 ? 16.672 -6.516 10.422 1 43.78 235 LEU B O 1
ATOM 4241 N N . SER B 1 236 ? 16.438 -4.57 11.375 1 47.16 236 SER B N 1
ATOM 4242 C CA . SER B 1 236 ? 15.688 -4.074 10.234 1 47.16 236 SER B CA 1
ATOM 4243 C C . SER B 1 236 ? 16.609 -3.666 9.094 1 47.16 236 SER B C 1
ATOM 4245 O O . SER B 1 236 ? 17.656 -3.043 9.32 1 47.16 236 SER B O 1
ATOM 4247 N N . MET B 1 237 ? 16.672 -4.527 8.125 1 46.94 237 MET B N 1
ATOM 4248 C CA . MET B 1 237 ? 17.406 -4.027 6.969 1 46.94 237 MET B CA 1
ATOM 4249 C C . MET B 1 237 ? 17.203 -2.525 6.797 1 46.94 237 MET B C 1
ATOM 4251 O O . MET B 1 237 ? 16.094 -2.088 6.445 1 46.94 237 MET B O 1
ATOM 4255 N N . GLN B 1 238 ? 17.844 -1.757 7.508 1 51.41 238 GLN B N 1
ATOM 4256 C CA . GLN B 1 238 ? 17.703 -0.304 7.547 1 51.41 238 GLN B CA 1
ATOM 4257 C C . GLN B 1 238 ? 17.719 0.286 6.141 1 51.41 238 GLN B C 1
ATOM 4259 O O . GLN B 1 238 ? 17.062 1.3 5.879 1 51.41 238 GLN B O 1
ATOM 4264 N N . LYS B 1 239 ? 18.562 -0.536 5.199 1 61.81 239 LYS B N 1
ATOM 4265 C CA . LYS B 1 239 ? 18.672 0.037 3.861 1 61.81 239 LYS B CA 1
ATOM 4266 C C . LYS B 1 239 ? 18.312 -0.987 2.789 1 61.81 239 LYS B C 1
ATOM 4268 O O . LYS B 1 239 ? 18.625 -2.172 2.926 1 61.81 239 LYS B O 1
ATOM 4273 N N . ARG B 1 240 ? 17.422 -0.646 1.876 1 69.38 240 ARG B N 1
ATOM 4274 C CA . ARG B 1 240 ? 17.109 -1.475 0.715 1 69.38 240 ARG B CA 1
ATOM 4275 C C . ARG B 1 240 ? 18.391 -2.068 0.109 1 69.38 240 ARG B C 1
ATOM 4277 O O . ARG B 1 240 ? 19.375 -1.363 -0.081 1 69.38 240 ARG B O 1
ATOM 4284 N N . PRO B 1 241 ? 18.266 -3.391 -0.106 1 85.12 241 PRO B N 1
ATOM 4285 C CA . PRO B 1 241 ? 19.422 -3.998 -0.765 1 85.12 241 PRO B CA 1
ATOM 4286 C C . PRO B 1 241 ? 19.734 -3.365 -2.121 1 85.12 241 PRO B C 1
ATOM 4288 O O . PRO B 1 241 ? 18.812 -3.057 -2.885 1 85.12 241 PRO B O 1
ATOM 4291 N N . GLU B 1 242 ? 20.953 -3.104 -2.35 1 86.88 242 GLU B N 1
ATOM 4292 C CA . GLU B 1 242 ? 21.375 -2.471 -3.596 1 86.88 242 GLU B CA 1
ATOM 4293 C C . GLU B 1 242 ? 22 -3.486 -4.551 1 86.88 242 GLU B C 1
ATOM 4295 O O . GLU B 1 242 ? 23 -4.117 -4.227 1 86.88 242 GLU B O 1
ATOM 4300 N N . ILE B 1 243 ? 21.391 -3.656 -5.648 1 94.81 243 ILE B N 1
ATOM 4301 C CA . ILE B 1 243 ? 21.953 -4.484 -6.711 1 94.81 243 ILE B CA 1
ATOM 4302 C C . ILE B 1 243 ? 22.984 -3.68 -7.5 1 94.81 243 ILE B C 1
ATOM 4304 O O . ILE B 1 243 ? 22.703 -2.572 -7.957 1 94.81 243 ILE B O 1
ATOM 4308 N N . ASP B 1 244 ? 24.172 -4.23 -7.641 1 95.88 244 ASP B N 1
ATOM 4309 C CA . ASP B 1 244 ? 25.219 -3.488 -8.352 1 95.88 244 ASP B CA 1
ATOM 4310 C C . ASP B 1 244 ? 24.938 -3.445 -9.852 1 95.88 244 ASP B C 1
ATOM 4312 O O . ASP B 1 244 ? 24.062 -4.16 -10.344 1 95.88 244 ASP B O 1
ATOM 4316 N N . ASN B 1 245 ? 25.625 -2.586 -10.594 1 96.06 245 ASN B N 1
ATOM 4317 C CA . ASN B 1 245 ? 25.359 -2.295 -12 1 96.06 245 ASN B CA 1
ATOM 4318 C C . ASN B 1 245 ? 25.516 -3.537 -12.867 1 96.06 245 ASN B C 1
ATOM 4320 O O . ASN B 1 245 ? 24.734 -3.758 -13.797 1 96.06 245 ASN B O 1
ATOM 4324 N N . ALA B 1 246 ? 26.484 -4.301 -12.641 1 97.38 246 ALA B N 1
ATOM 4325 C CA . ALA B 1 246 ? 26.75 -5.488 -13.453 1 97.38 246 ALA B CA 1
ATOM 4326 C C . ALA B 1 246 ? 25.594 -6.48 -13.352 1 97.38 246 ALA B C 1
ATOM 4328 O O . ALA B 1 246 ? 25.062 -6.945 -14.367 1 97.38 246 ALA B O 1
ATOM 4329 N N . HIS B 1 247 ? 25.203 -6.82 -12.102 1 97.88 247 HIS B N 1
ATOM 4330 C CA . HIS B 1 247 ? 24.094 -7.727 -11.891 1 97.88 247 HIS B CA 1
ATOM 4331 C C . HIS B 1 247 ? 22.797 -7.141 -12.445 1 97.88 247 HIS B C 1
ATOM 4333 O O . HIS B 1 247 ? 21.969 -7.863 -13.016 1 97.88 247 HIS B O 1
ATOM 4339 N N . LEU B 1 248 ? 22.641 -5.867 -12.211 1 97.5 248 LEU B N 1
ATOM 4340 C CA . LEU B 1 248 ? 21.438 -5.211 -12.727 1 97.5 248 LEU B CA 1
ATOM 4341 C C . LEU B 1 248 ? 21.359 -5.332 -14.242 1 97.5 248 LEU B C 1
ATOM 4343 O O . LEU B 1 248 ? 20.281 -5.586 -14.797 1 97.5 248 LEU B O 1
ATOM 4347 N N . GLU B 1 249 ? 22.375 -5.105 -14.906 1 97.75 249 GLU B N 1
ATOM 4348 C CA . GLU B 1 249 ? 22.438 -5.242 -16.359 1 97.75 249 GLU B CA 1
ATOM 4349 C C . GLU B 1 249 ? 22.094 -6.664 -16.797 1 97.75 249 GLU B C 1
ATOM 4351 O O . GLU B 1 249 ? 21.281 -6.867 -17.703 1 97.75 249 GLU B O 1
ATOM 4356 N N . ASP B 1 250 ? 22.672 -7.613 -16.156 1 98.12 250 ASP B N 1
ATOM 4357 C CA . ASP B 1 250 ? 22.422 -9.016 -16.469 1 98.12 250 ASP B CA 1
ATOM 4358 C C . ASP B 1 250 ? 20.953 -9.367 -16.25 1 98.12 250 ASP B C 1
ATOM 4360 O O . ASP B 1 250 ? 20.328 -10.016 -17.109 1 98.12 250 ASP B O 1
ATOM 4364 N N . LEU B 1 251 ? 20.469 -8.945 -15.172 1 98.62 251 LEU B N 1
ATOM 4365 C CA . LEU B 1 251 ? 19.078 -9.203 -14.852 1 98.62 251 LEU B CA 1
ATOM 4366 C C . LEU B 1 251 ? 18.156 -8.539 -15.875 1 98.62 251 LEU B C 1
ATOM 4368 O O . LEU B 1 251 ? 17.172 -9.141 -16.297 1 98.62 251 LEU B O 1
ATOM 4372 N N . THR B 1 252 ? 18.453 -7.348 -16.188 1 98.38 252 THR B N 1
ATOM 4373 C CA . THR B 1 252 ? 17.656 -6.613 -17.156 1 98.38 252 THR B CA 1
ATOM 4374 C C . THR B 1 252 ? 17.609 -7.348 -18.5 1 98.38 252 THR B C 1
ATOM 4376 O O . THR B 1 252 ? 16.547 -7.508 -19.094 1 98.38 252 THR B O 1
ATOM 4379 N N . ILE B 1 253 ? 18.75 -7.785 -18.969 1 98.31 253 ILE B N 1
ATOM 4380 C CA . ILE B 1 253 ? 18.828 -8.531 -20.219 1 98.31 253 ILE B CA 1
ATOM 4381 C C . ILE B 1 253 ? 17.984 -9.789 -20.125 1 98.31 253 ILE B C 1
ATOM 4383 O O . ILE B 1 253 ? 17.188 -10.07 -21.016 1 98.31 253 ILE B O 1
ATOM 4387 N N . LEU B 1 254 ? 18.125 -10.469 -19.078 1 98.38 254 LEU B N 1
ATOM 4388 C CA . LEU B 1 254 ? 17.422 -11.727 -18.875 1 98.38 254 LEU B CA 1
ATOM 4389 C C . LEU B 1 254 ? 15.914 -11.5 -18.828 1 98.38 254 LEU B C 1
ATOM 4391 O O . LEU B 1 254 ? 15.156 -12.18 -19.531 1 98.38 254 LEU B O 1
ATOM 4395 N N . PHE B 1 255 ? 15.484 -10.617 -18.031 1 98.56 255 PHE B N 1
ATOM 4396 C CA . PHE B 1 255 ? 14.055 -10.391 -17.828 1 98.56 255 PHE B CA 1
ATOM 4397 C C . PHE B 1 255 ? 13.43 -9.773 -19.078 1 98.56 255 PHE B C 1
ATOM 4399 O O . PHE B 1 255 ? 12.281 -10.062 -19.422 1 98.56 255 PHE B O 1
ATOM 4406 N N . ASP B 1 256 ? 14.117 -8.898 -19.734 1 98 256 ASP B N 1
ATOM 4407 C CA . ASP B 1 256 ? 13.602 -8.344 -20.984 1 98 256 ASP B CA 1
ATOM 4408 C C . ASP B 1 256 ? 13.391 -9.43 -22.031 1 98 256 ASP B C 1
ATOM 4410 O O . ASP B 1 256 ? 12.406 -9.406 -22.766 1 98 256 ASP B O 1
ATOM 4414 N N . LYS B 1 257 ? 14.336 -10.344 -22.125 1 97.44 257 LYS B N 1
ATOM 4415 C CA . LYS B 1 257 ? 14.18 -11.469 -23.031 1 97.44 257 LYS B CA 1
ATOM 4416 C C . LYS B 1 257 ? 12.945 -12.289 -22.703 1 97.44 257 LYS B C 1
ATOM 4418 O O . LYS B 1 257 ? 12.172 -12.656 -23.594 1 97.44 257 LYS B O 1
ATOM 4423 N N . ASP B 1 258 ? 12.766 -12.57 -21.469 1 97.75 258 ASP B N 1
ATOM 4424 C CA . ASP B 1 258 ? 11.594 -13.312 -21.016 1 97.75 258 ASP B CA 1
ATOM 4425 C C . ASP B 1 258 ? 10.312 -12.539 -21.312 1 97.75 258 ASP B C 1
ATOM 4427 O O . ASP B 1 258 ? 9.352 -13.102 -21.859 1 97.75 258 ASP B O 1
ATOM 4431 N N . MET B 1 259 ? 10.305 -11.281 -21 1 96.81 259 MET B N 1
ATOM 4432 C CA . MET B 1 259 ? 9.102 -10.461 -21.141 1 96.81 259 MET B CA 1
ATOM 4433 C C . MET B 1 259 ? 8.766 -10.25 -22.609 1 96.81 259 MET B C 1
ATOM 4435 O O . MET B 1 259 ? 7.613 -9.977 -22.953 1 96.81 259 MET B O 1
ATOM 4439 N N . ALA B 1 260 ? 9.68 -10.344 -23.484 1 95.5 260 ALA B N 1
ATOM 4440 C CA . ALA B 1 260 ? 9.406 -10.266 -24.922 1 95.5 260 ALA B CA 1
ATOM 4441 C C . ALA B 1 260 ? 8.398 -11.336 -25.344 1 95.5 260 ALA B C 1
ATOM 4443 O O . ALA B 1 260 ? 7.527 -11.086 -26.172 1 95.5 260 ALA B O 1
ATOM 4444 N N . GLU B 1 261 ? 8.484 -12.477 -24.75 1 93.88 261 GLU B N 1
ATOM 4445 C CA . GLU B 1 261 ? 7.531 -13.547 -25.016 1 93.88 261 GLU B CA 1
ATOM 4446 C C . GLU B 1 261 ? 6.156 -13.219 -24.438 1 93.88 261 GLU B C 1
ATOM 4448 O O . GLU B 1 261 ? 5.129 -13.516 -25.047 1 93.88 261 GLU B O 1
ATOM 4453 N N . LEU B 1 262 ? 6.176 -12.617 -23.328 1 90.81 262 LEU B N 1
ATOM 4454 C CA . LEU B 1 262 ? 4.934 -12.219 -22.672 1 90.81 262 LEU B CA 1
ATOM 4455 C C . LEU B 1 262 ? 4.199 -11.164 -23.5 1 90.81 262 LEU B C 1
ATOM 4457 O O . LEU B 1 262 ? 2.967 -11.164 -23.547 1 90.81 262 LEU B O 1
ATOM 4461 N N . THR B 1 263 ? 4.988 -10.273 -24.062 1 88.69 263 THR B N 1
ATOM 4462 C CA . THR B 1 263 ? 4.445 -9.188 -24.875 1 88.69 263 THR B CA 1
ATOM 4463 C C . THR B 1 263 ? 3.561 -9.742 -25.984 1 88.69 263 THR B C 1
ATOM 4465 O O . THR B 1 263 ? 2.486 -9.203 -26.25 1 88.69 263 THR B O 1
ATOM 4468 N N . ASP B 1 264 ? 3.859 -10.82 -26.547 1 84.62 264 ASP B N 1
ATOM 4469 C CA . ASP B 1 264 ? 3.119 -11.453 -27.625 1 84.62 264 ASP B CA 1
ATOM 4470 C C . ASP B 1 264 ? 1.77 -11.977 -27.141 1 84.62 264 ASP B C 1
ATOM 4472 O O . ASP B 1 264 ? 0.763 -11.859 -27.844 1 84.62 264 ASP B O 1
ATOM 4476 N N . TRP B 1 265 ? 1.821 -12.414 -25.969 1 86.56 265 TRP B N 1
ATOM 4477 C CA . TRP B 1 265 ? 0.605 -12.992 -25.406 1 86.56 265 TRP B CA 1
ATOM 4478 C C . TRP B 1 265 ? -0.335 -11.898 -24.906 1 86.56 265 TRP B C 1
ATOM 4480 O O . TRP B 1 265 ? -1.554 -12 -25.062 1 86.56 265 TRP B O 1
ATOM 4490 N N . LEU B 1 266 ? 0.216 -10.82 -24.312 1 88.19 266 LEU B N 1
ATOM 4491 C CA . LEU B 1 266 ? -0.567 -9.82 -23.594 1 88.19 266 LEU B CA 1
ATOM 4492 C C . LEU B 1 266 ? -0.92 -8.648 -24.5 1 88.19 266 LEU B C 1
ATOM 4494 O O . LEU B 1 266 ? -1.835 -7.875 -24.188 1 88.19 266 LEU B O 1
ATOM 4498 N N . GLY B 1 267 ? -0.159 -8.414 -25.562 1 87.25 267 GLY B N 1
ATOM 4499 C CA . GLY B 1 267 ? -0.396 -7.301 -26.469 1 87.25 267 GLY B CA 1
ATOM 4500 C C . GLY B 1 267 ? 0.152 -5.984 -25.938 1 87.25 267 GLY B C 1
ATOM 4501 O O . GLY B 1 267 ? -0.315 -4.914 -26.328 1 87.25 267 GLY B O 1
ATOM 4502 N N . VAL B 1 268 ? 0.937 -6.066 -24.969 1 88.06 268 VAL B N 1
ATOM 4503 C CA . VAL B 1 268 ? 1.594 -4.883 -24.422 1 88.06 268 VAL B CA 1
ATOM 4504 C C . VAL B 1 268 ? 3.1 -5.113 -24.344 1 88.06 268 VAL B C 1
ATOM 4506 O O . VAL B 1 268 ? 3.549 -6.199 -23.969 1 88.06 268 VAL B O 1
ATOM 4509 N N . GLN B 1 269 ? 3.812 -4.133 -24.844 1 89.88 269 GLN B N 1
ATOM 4510 C CA . GLN B 1 269 ? 5.266 -4.246 -24.781 1 89.88 269 GLN B CA 1
ATOM 4511 C C . GLN B 1 269 ? 5.785 -4.023 -23.375 1 89.88 269 GLN B C 1
ATOM 4513 O O . GLN B 1 269 ? 5.543 -2.975 -22.766 1 89.88 269 GLN B O 1
ATOM 4518 N N . LEU B 1 270 ? 6.512 -5.016 -22.906 1 94.25 270 LEU B N 1
ATOM 4519 C CA . LEU B 1 270 ? 7.043 -4.938 -21.547 1 94.25 270 LEU B CA 1
ATOM 4520 C C . LEU B 1 270 ? 8.562 -5.043 -21.547 1 94.25 270 LEU B C 1
ATOM 4522 O O . LEU B 1 270 ? 9.125 -5.957 -22.156 1 94.25 270 LEU B O 1
ATOM 4526 N N . THR B 1 271 ? 9.211 -4.074 -20.984 1 96.12 271 THR B N 1
ATOM 4527 C CA . THR B 1 271 ? 10.633 -4.102 -20.641 1 96.12 271 THR B CA 1
ATOM 4528 C C . THR B 1 271 ? 10.859 -3.607 -19.219 1 96.12 271 THR B C 1
ATOM 4530 O O . THR B 1 271 ? 9.977 -2.975 -18.625 1 96.12 271 THR B O 1
ATOM 4533 N N . CYS B 1 272 ? 11.984 -3.93 -18.703 1 96.44 272 CYS B N 1
ATOM 4534 C CA . CYS B 1 272 ? 12.289 -3.449 -17.359 1 96.44 272 CYS B CA 1
ATOM 4535 C C . CYS B 1 272 ? 12.195 -1.931 -17.297 1 96.44 272 CYS B C 1
ATOM 4537 O O . CYS B 1 272 ? 11.758 -1.378 -16.281 1 96.44 272 CYS B O 1
ATOM 4539 N N . SER B 1 273 ? 12.555 -1.283 -18.344 1 93.69 273 SER B N 1
ATOM 4540 C CA . SER B 1 273 ? 12.602 0.175 -18.359 1 93.69 273 SER B CA 1
ATOM 4541 C C . SER B 1 273 ? 11.211 0.775 -18.5 1 93.69 273 SER B C 1
ATOM 4543 O O . SER B 1 273 ? 10.945 1.873 -18 1 93.69 273 SER B O 1
ATOM 4545 N N . THR B 1 274 ? 10.312 0.097 -19.109 1 91.88 274 THR B N 1
ATOM 4546 C CA . THR B 1 274 ? 9.008 0.679 -19.422 1 91.88 274 THR B CA 1
ATOM 4547 C C . THR B 1 274 ? 7.895 -0.072 -18.688 1 91.88 274 THR B C 1
ATOM 4549 O O . THR B 1 274 ? 6.715 0.223 -18.891 1 91.88 274 THR B O 1
ATOM 4552 N N . TYR B 1 275 ? 8.227 -0.971 -17.875 1 94.44 275 TYR B N 1
ATOM 4553 C CA . TYR B 1 275 ? 7.273 -1.888 -17.25 1 94.44 275 TYR B CA 1
ATOM 4554 C C . TYR B 1 275 ? 6.176 -1.123 -16.531 1 94.44 275 TYR B C 1
ATOM 4556 O O . TYR B 1 275 ? 4.992 -1.283 -16.828 1 94.44 275 TYR B O 1
ATOM 4564 N N . ARG B 1 276 ? 6.547 -0.254 -15.672 1 88.75 276 ARG B N 1
ATOM 4565 C CA . ARG B 1 276 ? 5.598 0.425 -14.797 1 88.75 276 ARG B CA 1
ATOM 4566 C C . ARG B 1 276 ? 4.609 1.259 -15.609 1 88.75 276 ARG B C 1
ATOM 4568 O O . ARG B 1 276 ? 3.396 1.174 -15.398 1 88.75 276 ARG B O 1
ATOM 4575 N N . GLU B 1 277 ? 5.07 1.965 -16.5 1 87.75 277 GLU B N 1
ATOM 4576 C CA . GLU B 1 277 ? 4.219 2.809 -17.344 1 87.75 277 GLU B CA 1
ATOM 4577 C C . GLU B 1 277 ? 3.324 1.966 -18.25 1 87.75 277 GLU B C 1
ATOM 4579 O O . GLU B 1 277 ? 2.176 2.332 -18.5 1 87.75 277 GLU B O 1
ATOM 4584 N N . SER B 1 278 ? 3.846 0.862 -18.641 1 92.19 278 SER B N 1
ATOM 4585 C CA . SER B 1 278 ? 3.137 0.037 -19.609 1 92.19 278 SER B CA 1
ATOM 4586 C C . SER B 1 278 ? 1.983 -0.718 -18.953 1 92.19 278 SER B C 1
ATOM 4588 O O . SER B 1 278 ? 0.967 -0.987 -19.594 1 92.19 278 SER B O 1
ATOM 4590 N N . VAL B 1 279 ? 2.158 -0.978 -17.656 1 93.94 279 VAL B N 1
ATOM 4591 C CA . VAL B 1 279 ? 1.22 -1.946 -17.094 1 93.94 279 VAL B CA 1
ATOM 4592 C C . VAL B 1 279 ? 0.145 -1.22 -16.297 1 93.94 279 VAL B C 1
ATOM 4594 O O . VAL B 1 279 ? -0.891 -1.802 -15.961 1 93.94 279 VAL B O 1
ATOM 4597 N N . ILE B 1 280 ? 0.322 -0.005 -15.938 1 88.69 280 ILE B N 1
ATOM 4598 C CA . ILE B 1 280 ? -0.574 0.733 -15.055 1 88.69 280 ILE B CA 1
ATOM 4599 C C . ILE B 1 280 ? -1.972 0.789 -15.664 1 88.69 280 ILE B C 1
ATOM 4601 O O . ILE B 1 280 ? -2.971 0.636 -14.961 1 88.69 280 ILE B O 1
ATOM 4605 N N . ASN B 1 281 ? -2.104 0.918 -16.984 1 83.19 281 ASN B N 1
ATOM 4606 C CA . ASN B 1 281 ? -3.404 1.055 -17.625 1 83.19 281 ASN B CA 1
ATOM 4607 C C . ASN B 1 281 ? -3.826 -0.24 -18.312 1 83.19 281 ASN B C 1
ATOM 4609 O O . ASN B 1 281 ? -4.715 -0.232 -19.172 1 83.19 281 ASN B O 1
ATOM 4613 N N . TYR B 1 282 ? -3.111 -1.269 -17.969 1 86.38 282 TYR B N 1
ATOM 4614 C CA . TYR B 1 282 ? -3.465 -2.547 -18.578 1 86.38 282 TYR B CA 1
ATOM 4615 C C . TYR B 1 282 ? -4.785 -3.066 -18.016 1 86.38 282 TYR B C 1
ATOM 4617 O O . TYR B 1 282 ? -5.016 -3.02 -16.812 1 86.38 282 TYR B O 1
#

pLDDT: mean 84.09, std 22.28, range [27.84, 98.69]

InterPro domains:
  IPR000863 Sulfotransferase domain [PF00685] (4-262)
  IPR027417 P-loop containing nucleoside triphosphate hydrolase [G3DSA:3.40.50.300] (1-271)
  IPR027417 P-loop containing nucleoside triphosphate hydrolase [SSF52540] (1-274)
  IPR037359 Heparan sulfate sulfotransferase [PTHR10605] (4-268)

Solvent-accessible surface area (backbone atoms only — not comparable to full-atom values): 30905 Å² total; per-residue (Å²): 129,66,75,54,56,27,34,36,33,14,35,67,77,19,58,49,65,57,54,50,52,52,48,45,69,36,90,60,36,32,56,44,67,68,69,50,68,34,42,47,35,38,67,73,44,42,69,61,36,67,68,53,60,55,54,50,53,64,83,48,57,92,84,36,49,33,32,43,45,25,39,55,64,33,32,50,80,79,31,73,52,15,63,63,48,38,57,73,62,37,85,76,49,34,33,34,38,27,36,51,60,43,68,59,28,26,51,46,47,49,51,51,37,35,64,68,64,72,44,86,66,57,61,61,58,38,59,74,70,37,60,64,48,54,44,48,40,31,54,33,72,42,44,49,62,52,37,71,72,64,33,62,92,30,48,46,80,43,42,38,60,14,38,58,57,37,41,52,63,45,50,47,52,52,34,54,72,71,66,48,82,69,89,79,76,70,68,81,68,63,63,70,41,65,60,15,50,77,70,71,60,77,45,83,64,44,43,55,68,65,48,32,68,63,58,50,47,42,47,62,64,64,52,47,68,64,54,55,48,48,49,49,52,68,67,37,77,80,60,81,82,71,71,50,70,68,61,46,52,52,48,44,56,52,44,30,59,32,29,49,58,37,18,72,74,70,73,46,76,43,33,80,89,43,33,70,75,51,39,42,82,101,130,67,76,53,57,27,35,37,31,15,34,69,76,19,59,50,66,57,54,49,52,51,47,46,68,37,89,59,36,32,56,42,70,68,71,49,68,36,42,48,35,38,66,74,45,41,68,61,36,68,68,54,60,53,55,52,54,63,83,48,57,92,84,36,49,32,34,43,45,24,41,54,64,33,32,50,79,81,29,75,52,14,63,64,48,39,56,73,61,36,85,76,49,35,33,35,38,27,34,51,60,44,66,59,30,27,51,47,47,50,52,51,36,35,64,67,63,72,44,87,67,58,62,60,59,38,59,75,71,38,60,64,48,56,42,47,41,30,54,33,72,41,43,47,61,51,37,70,73,64,34,63,92,29,49,46,80,43,43,36,62,15,38,57,56,36,42,52,61,45,51,47,52,51,33,54,71,73,65,49,83,69,90,79,75,70,68,80,69,62,64,69,41,65,60,17,50,76,71,70,60,78,44,81,66,45,42,57,66,64,49,32,68,62,58,52,47,42,48,62,64,64,52,46,69,65,52,54,49,48,49,48,51,68,69,38,76,79,60,80,83,72,70,50,69,70,59,46,51,54,48,45,55,51,43,30,59,33,29,49,59,37,20,71,75,72,76,46,76,43,34,80,90,44,31,69,76,51,38,42,81,100

Radius of gyration: 25.15 Å; Cα contacts (8 Å, |Δi|>4): 785; chains: 2; bounding box: 55×70×64 Å

Nearest PDB structures (foldseek):
  3rnl-assembly1_A  TM=8.040E-01  e=4.751E-12  Alicyclobacillus acidocaldarius subsp. aci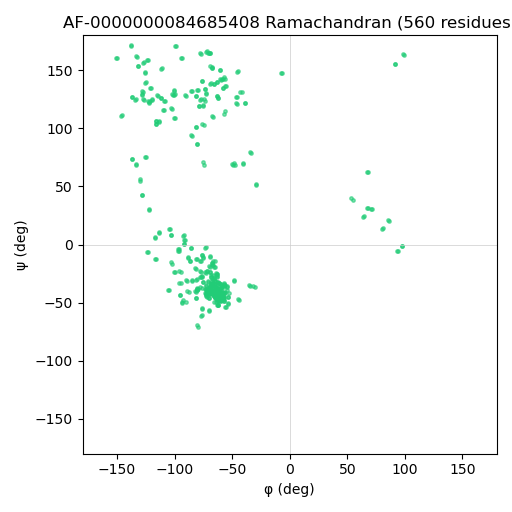docaldarius DSM 446
  3bd9-assembly1_A  TM=7.393E-01  e=1.386E-09  Homo sapiens
  8ccy-assembly1_A  TM=7.398E-01  e=1.495E-08  Homo sapiens
  3adc-assembly1_A  TM=4.139E-01  e=4.606E-01  Methanocaldococcus jannaschii DSM 2661
  3add-assembly1_B  TM=4.065E-01  e=2.894E+00  Methanocaldococcus jannaschii DSM 2661

Sequence (564 aa):
MTKPDFIIIGAMKSATSTLHSQLALQQGIFMMTPKEPNYFSDNSEYGRGEDWYSSLFTDAKPHDICGESSTHYTKLPDYPLTIERMAKCVESPKLIYVMRHPIDRLVSHYIHLWSQNIIKCDINQAIEKYDELTEYSCYAKQLAPYFKQFGNANVLPIFTEAIRCYPQKQLEKVANFIGYENEVLWHTEEVSQNVSKNRIREFPGYNFLINSKLMTQLRRSLVPENLRNKVKSKLSMQKRPEIDNAHLEDLTILFDKDMAELTDWLGVQLTCSTYRESVINYMTKPDFIIIGAMKSATSTLHSQLALQQGIFMMTPKEPNYFSDNSEYGRGEDWYSSLFTDAKPHDICGESSTHYTKLPDYPLTIERMAKCVESPKLIYVMRHPIDRLVSHYIHLWSQNIIKCDINQAIEKYDELTEYSCYAKQLAPYFKQFGNANVLPIFTEAIRCYPQKQLEKVANFIGYENEVLWHTEEVSQNVSKNRIREFPGYNFLINSKLMTQLRRSLVPENLRNKVKSKLSMQKRPEIDNAHLEDLTILFDKDMAELTDWLGVQLTCSTYRESVINY

Secondary structure (DSSP, 8-state):
--S-SEEE---TTSSHHHHHHHHHTSTTEEE-SSS---TTT-HHHHTT-HHHHHHTTTTPPTTPEEEEE-GGGG-TTT-TTHHHHHHHH-SS-EEEEEE--HHHHHHHHHHHHHHTTS--S-HHHHHHH-HHHHHTT-HHHHHHHHHHHH-GGGEEEEEHHHHHH-HHHHHHHHHHHTT--S-----TTHHHHHHH-------TTHHHHT--HHHHHHHHHHS-HHHHHHHHHHHS--S-PPPPHHHHHHHHHHHHHHHHHHHHHHTS---TTTHHHHHTT-/--S-SEEE---TTSSHHHHHHHHHTSTTEEE-SSS---TTT-HHHHTT-HHHHHHTTTTPPTTPEEEEE-GGGG-TTT-TTHHHHHHHH-SS-EEEEEE--HHHHHHHHHHHHHHTTS--S-HHHHHHH-HHHHHTT-HHHHHHHHHHHH-GGGEEEEEHHHHHH-HHHHHHHHHHHTT--S-----TTHHHHHHH-------TTHHHHT--HHHHHHHHHHS-HHHHHHHHHHHS--S-PPPPHHHHHHHHHHHHHHHHHHHHHHTS---TTTHHHHHTT-